Protein AF-0000000072198646 (afdb_homodimer)

Nearest PDB structures (foldseek):
  4e2g-assembly2_D  TM=8.724E-01  e=4.738E-05  Sphaerobacter thermophilus DSM 20745
  1yhf-assembly1_A  TM=8.250E-01  e=4.209E-05  Streptococcus pyogenes M1 GAS
  2ozj-assembly2_B-3  TM=8.654E-01  e=8.095E-04  Desulfitobacterium hafniense DCB-2
  1y3t-assembly1_B  TM=7.782E-01  e=3.753E-04  Bacillus subtilis
  2h0v-assembly1_B  TM=5.926E-01  e=6.756E-05  Bacillus subtilis

InterPro domains:
  IPR003313 AraC-type arabinose-binding/dimerisation domain [PF02311] (33-110)
  IPR009057 Homedomain-like superfamily [SSF46689] (213-260)
  IPR011051 RmlC-like cupin domain superfamily [SSF51182] (20-185)
  IPR018060 AraC-like, DNA binding HTH domain [PF12833] (182-260)
  IPR018060 AraC-like, DNA binding HTH domain [PS01124] (163-260)
  IPR018060 AraC-like, DNA binding HTH domain [SM00342] (176-258)
  IPR020449 Transcription regulator HTH, AraC- type, HTH domain [PR00032] (227-242)
  IPR020449 Transcription regulator HTH, AraC- type, HTH domain [PR00032] (242-258)

Secondary structure (DSSP, 8-state):
------EEEPP---SS-SSSEEEEEEEE-TTEEEPPB--SSEEEEEEESS-EEEEETTEEEEE-TTEEEEE-TT--EEEEESS-EEEEEEEE-GGG-TTS-SS-EEEE--HHHHHHHHHHHHTT-SS--SHHHHHHHHHHHHHHHHS-EES-SS-----TTHHHHHHHHHH-TT----HHHHHHHTTS-HHHHHHHIIIIISS-HHHHHHHHHHHHHHHHHHTT--HHHHHHHTT-SSHHHHHHHHHHHHSS-HHHHHHHH-/------EEEPP---SS-SSSEEEEEEEE-TTEEEPPB--SSEEEEEEESS-EEEEETTEEEEE-TTEEEEE-TT--EEEEESS-EEEEEEEE-GGG-TTS-SS-EEEE--HHHHHHHHHHHHTT-SS--SHHHHHHHHHHHHHHHHS--BS-SS-----TTHHHHHHHHHH-TT----HHHHHHHTTS-HHHHHHHIIIIISS-HHHHHHHHHHHHHHHHHHTT--HHHHHHHTT-SSHHHHHHHHHHHHSS-HHHHHHHH-

Solvent-accessible surface area (backbone atoms only — not comparable to full-atom values): 28046 Å² total; per-residue (Å²): 127,83,75,74,77,64,41,76,43,82,55,84,85,66,91,65,76,94,49,60,50,36,42,47,80,47,76,44,55,52,30,28,29,40,53,75,44,64,45,77,37,22,36,40,40,40,40,45,56,56,50,44,32,34,45,40,86,92,36,62,35,46,30,46,50,56,28,23,42,35,39,38,52,60,52,51,32,31,42,38,23,66,45,52,28,42,37,36,39,44,34,33,34,60,88,78,45,76,65,40,70,88,53,64,26,32,31,64,50,47,63,46,49,52,29,48,52,49,50,32,57,76,68,68,53,39,57,65,78,52,71,66,46,42,44,50,50,50,47,43,52,53,57,60,38,68,44,68,71,41,76,51,71,61,57,69,56,86,47,82,71,52,32,62,50,54,52,49,41,68,77,39,55,57,63,79,79,44,66,58,57,48,16,58,75,63,72,58,46,44,68,58,52,50,50,47,26,37,74,61,50,71,38,50,65,67,59,53,49,48,49,44,37,46,56,51,44,54,53,43,45,62,72,65,47,48,68,58,56,46,18,46,64,60,68,36,92,46,45,62,67,44,37,52,55,37,21,71,75,70,74,40,42,60,64,44,41,44,5,62,79,70,128,83,74,76,77,65,40,76,42,82,53,84,85,66,91,66,76,94,47,63,49,34,44,46,79,46,75,44,55,51,30,29,30,39,54,76,44,65,44,78,36,21,35,37,40,38,40,45,57,55,49,45,32,35,44,39,86,92,36,60,35,44,29,46,50,58,27,23,41,37,38,40,52,60,52,52,32,31,40,38,24,69,45,51,28,42,37,35,40,42,35,34,34,59,88,78,45,76,64,39,71,88,53,66,26,33,30,64,51,45,64,47,48,52,29,49,54,50,49,34,58,76,69,69,52,39,58,64,78,50,70,67,46,43,47,50,48,50,45,43,53,54,57,61,38,67,44,69,70,40,77,54,71,59,56,69,58,84,47,83,69,53,31,64,50,53,54,50,40,68,75,39,54,58,63,80,80,43,66,59,58,50,15,59,74,64,72,56,46,44,67,57,53,50,51,47,26,37,74,60,52,71,39,51,64,68,57,53,50,49,49,45,36,45,55,50,45,54,53,41,44,63,74,64,47,48,69,59,56,47,18,46,64,61,68,36,93,46,47,63,67,44,38,53,55,38,22,71,75,69,74,39,41,60,62,47,44,42,3,63,78,69

Sequence (524 aa):
MKKSSRNLHPSLSIDRAPSDVFMNFEAFLSNTETRIHSHPWGQVQLISGGILEIDAEDTRFLAPPHLAIWVPAGIRHTSYNRKPIEYCSLNISPELTAHFPTKTSLIKVTPVIAAIIEDFRQRDINVAHSDEDKRLVQVLLDQLAKQEVEHHFLPTTDNKYLEPILKAVEESPTDEISLAEWAVKVHTTERTLARHCQSELGMSFTEWRLRVRYLHSMELLRKGQTVKEVALTLGYNQASPFIAMFKKYSGMTPEQYKNRLLMKKSSRNLHPSLSIDRAPSDVFMNFEAFLSNTETRIHSHPWGQVQLISGGILEIDAEDTRFLAPPHLAIWVPAGIRHTSYNRKPIEYCSLNISPELTAHFPTKTSLIKVTPVIAAIIEDFRQRDINVAHSDEDKRLVQVLLDQLAKQEVEHHFLPTTDNKYLEPILKAVEESPTDEISLAEWAVKVHTTERTLARHCQSELGMSFTEWRLRVRYLHSMELLRKGQTVKEVALTLGYNQASPFIAMFKKYSGMTPEQYKNRLL

Radius of gyration: 26.88 Å; Cα contacts (8 Å, |Δi|>4): 920; chains: 2; bounding box: 54×77×60 Å

Organism: NCBI:txid1219067

Foldseek 3Di:
DPPPDAAEDEPPPDQDDPDQKFKDKDKDAARYKYDWDFHQWKKKKAKFDFWKWKQWPNWIAIDDRQKIKIAGHPIIMMMTTRHIITMMMMTHHPVLCPLPDPHIFIFGQDLLLVVLVVVCVVVVNGDDDDPVNVVSVVVNSVRRSPGDTDHYLQGADPPVLVRVVLVVCLVPLQDDQDLQNSCVVSVHGSVVVQVCCCVRVVDGPVSNSLSSLLSVLLNVVVVPDDLQRSCVSSPHPDSVVVQVSNCVPNVHGSVVCSVRRD/DPPPDAAEDEPPPDQDDPDQKFKDKDKDAARYKYDWDFAQWKKKKAKADFWKWKQWPNWIAIDDRQKIKIAGHPIIMMMTTRHIITMMMMTHHPVLCPLPDPHIFIFGQDLLLVVLVVVCVVVVPGDDDDPVNVVSVVVNSVRRSPGDTDHYLQGADPPVLVRVVLVVCLVPLQDDQDLQNSCVVSVHGSVVNQVCCCVRVVDGPVSNSLSSLLSVLLNVVVVPDDLQRSCVSSPHPGSVVVQVSNCVVNVHGSVVCSVRRD

Structure (mmCIF, N/CA/C/O backbone):
data_AF-0000000072198646-model_v1
#
loop_
_entity.id
_entity.type
_entity.pdbx_description
1 polymer 'AraC family transcriptional regulator'
#
loop_
_atom_site.group_PDB
_atom_site.id
_atom_site.type_symbol
_atom_site.label_atom_id
_atom_site.label_alt_id
_atom_site.label_comp_id
_atom_site.label_asym_id
_atom_site.label_entity_id
_atom_site.label_seq_id
_atom_site.pdbx_PDB_ins_code
_atom_site.Cartn_x
_atom_site.Cartn_y
_atom_site.Cartn_z
_atom_site.occupancy
_atom_site.B_iso_or_equiv
_atom_site.auth_seq_id
_atom_site.auth_comp_id
_atom_site.auth_asym_id
_atom_site.auth_atom_id
_atom_site.pdbx_PDB_model_num
ATOM 1 N N . MET A 1 1 ? 6.772 41.099 -4.918 1 26.94 1 MET A N 1
ATOM 2 C CA . MET A 1 1 ? 6.566 39.654 -4.909 1 26.94 1 MET A CA 1
ATOM 3 C C . MET A 1 1 ? 5.203 39.294 -5.489 1 26.94 1 MET A C 1
ATOM 5 O O . MET A 1 1 ? 4.169 39.703 -4.957 1 26.94 1 MET A O 1
ATOM 9 N N . LYS A 1 2 ? 5.038 39.047 -6.762 1 40.26 2 LYS A N 1
ATOM 10 C CA . LYS A 1 2 ? 3.767 38.867 -7.458 1 40.26 2 LYS A CA 1
ATOM 11 C C . LYS A 1 2 ? 2.888 37.845 -6.743 1 40.26 2 LYS A C 1
ATOM 13 O O . LYS A 1 2 ? 3.332 36.732 -6.454 1 40.26 2 LYS A O 1
ATOM 18 N N . LYS A 1 3 ? 1.921 38.237 -5.957 1 41.6 3 LYS A N 1
ATOM 19 C CA . LYS A 1 3 ? 0.921 37.425 -5.271 1 41.6 3 LYS A CA 1
ATOM 20 C C . LYS A 1 3 ? 0.428 36.289 -6.164 1 41.6 3 LYS A C 1
ATOM 22 O O . LYS A 1 3 ? -0.13 36.533 -7.235 1 41.6 3 LYS A O 1
ATOM 27 N N . SER A 1 4 ? 0.975 35.177 -6.2 1 51.37 4 SER A N 1
ATOM 28 C CA . SER A 1 4 ? 0.531 34.103 -7.082 1 51.37 4 SER A CA 1
ATOM 29 C C . SER A 1 4 ? -0.975 33.889 -6.978 1 51.37 4 SER A C 1
ATOM 31 O O . SER A 1 4 ? -1.53 33.869 -5.877 1 51.37 4 SER A O 1
ATOM 33 N N . SER A 1 5 ? -1.749 34.207 -7.979 1 58.31 5 SER A N 1
ATOM 34 C CA . SER A 1 5 ? -3.202 34.164 -8.108 1 58.31 5 SER A CA 1
ATOM 35 C C . SER A 1 5 ? -3.768 32.864 -7.548 1 58.31 5 SER A C 1
ATOM 37 O O . SER A 1 5 ? -3.292 31.777 -7.884 1 58.31 5 SER A O 1
ATOM 39 N N . ARG A 1 6 ? -4.358 32.888 -6.382 1 72.86 6 ARG A N 1
ATOM 40 C CA . ARG A 1 6 ? -5.013 31.737 -5.769 1 72.86 6 ARG A CA 1
ATOM 41 C C . ARG A 1 6 ? -6.263 31.34 -6.546 1 72.86 6 ARG A C 1
ATOM 43 O O . ARG A 1 6 ? -7.056 32.199 -6.937 1 72.86 6 ARG A O 1
ATOM 50 N N . ASN A 1 7 ? -6.27 30.124 -7.03 1 78.23 7 ASN A N 1
ATOM 51 C CA . ASN A 1 7 ? -7.459 29.538 -7.639 1 78.23 7 ASN A CA 1
ATOM 52 C C . ASN A 1 7 ? -8.499 29.16 -6.588 1 78.23 7 ASN A C 1
ATOM 54 O O . ASN A 1 7 ? -8.2 28.418 -5.651 1 78.23 7 ASN A O 1
ATOM 58 N N . LEU A 1 8 ? -9.646 29.799 -6.688 1 77.31 8 LEU A N 1
ATOM 59 C CA . LEU A 1 8 ? -10.709 29.496 -5.736 1 77.31 8 LEU A CA 1
ATOM 60 C C . LEU A 1 8 ? -11.527 28.295 -6.199 1 77.31 8 LEU A C 1
ATOM 62 O O . LEU A 1 8 ? -12.041 28.283 -7.32 1 77.31 8 LEU A O 1
ATOM 66 N N . HIS A 1 9 ? -11.494 27.207 -5.508 1 73.64 9 HIS A N 1
ATOM 67 C CA . HIS A 1 9 ? -12.317 26.03 -5.763 1 73.64 9 HIS A CA 1
ATOM 68 C C . HIS A 1 9 ? -13.667 26.139 -5.061 1 73.64 9 HIS A C 1
ATOM 70 O O . HIS A 1 9 ? -13.735 26.532 -3.894 1 73.64 9 HIS A O 1
ATOM 76 N N . PRO A 1 10 ? -14.737 25.896 -5.916 1 63.02 10 PRO A N 1
ATOM 77 C CA . PRO A 1 10 ? -16.033 25.915 -5.234 1 63.02 10 PRO A CA 1
ATOM 78 C C . PRO A 1 10 ? -16.165 24.812 -4.186 1 63.02 10 PRO A C 1
ATOM 80 O O . PRO A 1 10 ? -15.664 23.702 -4.387 1 63.02 10 PRO A O 1
ATOM 83 N N . SER A 1 11 ? -16.333 25.15 -2.967 1 60.24 11 SER A N 1
ATOM 84 C CA . SER A 1 11 ? -16.557 24.152 -1.927 1 60.24 11 SER A CA 1
ATOM 85 C C . SER A 1 11 ? -17.636 23.156 -2.34 1 60.24 11 SER A C 1
ATOM 87 O O . SER A 1 11 ? -18.409 23.418 -3.264 1 60.24 11 SER A O 1
ATOM 89 N N . LEU A 1 12 ? -17.54 21.907 -1.796 1 60.65 12 LEU A N 1
ATOM 90 C CA . LEU A 1 12 ? -18.613 20.942 -2.014 1 60.65 12 LEU A CA 1
ATOM 91 C C . LEU A 1 12 ? -19.973 21.568 -1.727 1 60.65 12 LEU A C 1
ATOM 93 O O . LEU A 1 12 ? -20.218 22.053 -0.62 1 60.65 12 LEU A O 1
ATOM 97 N N . SER A 1 13 ? -20.613 22.037 -2.757 1 60.82 13 SER A N 1
ATOM 98 C CA . SER A 1 13 ? -21.926 22.666 -2.654 1 60.82 13 SER A CA 1
ATOM 99 C C . SER A 1 13 ? -22.992 21.656 -2.242 1 60.82 13 SER A C 1
ATOM 101 O O . SER A 1 13 ? -24.081 21.623 -2.82 1 60.82 13 SER A O 1
ATOM 103 N N . ILE A 1 14 ? -22.567 20.726 -1.421 1 65.77 14 ILE A N 1
ATOM 104 C CA . ILE A 1 14 ? -23.621 19.78 -1.071 1 65.77 14 ILE A CA 1
ATOM 105 C C . ILE A 1 14 ? -24.209 20.143 0.291 1 65.77 14 ILE A C 1
ATOM 107 O O . ILE A 1 14 ? -23.479 20.258 1.278 1 65.77 14 ILE A O 1
ATOM 111 N N . ASP A 1 15 ? -25.469 20.507 0.303 1 65.04 15 ASP A N 1
ATOM 112 C CA . ASP A 1 15 ? -26.176 20.861 1.53 1 65.04 15 ASP A CA 1
ATOM 113 C C . ASP A 1 15 ? -26.645 19.612 2.274 1 65.04 15 ASP A C 1
ATOM 115 O O . ASP A 1 15 ? -26.749 19.617 3.502 1 65.04 15 ASP A O 1
ATOM 119 N N . ARG A 1 16 ? -26.916 18.483 1.454 1 78.66 16 ARG A N 1
ATOM 120 C CA . ARG A 1 16 ? -27.379 17.249 2.081 1 78.66 16 ARG A CA 1
ATOM 121 C C . ARG A 1 16 ? -26.459 16.082 1.74 1 78.66 16 ARG A C 1
ATOM 123 O O . ARG A 1 16 ? -26.172 15.833 0.567 1 78.66 16 ARG A O 1
ATOM 130 N N . ALA A 1 17 ? -26.093 15.463 2.786 1 85.55 17 ALA A N 1
ATOM 131 C CA . ALA A 1 17 ? -25.225 14.304 2.597 1 85.55 17 ALA A CA 1
ATOM 132 C C . ALA A 1 17 ? -25.955 13.187 1.857 1 85.55 17 ALA A C 1
ATOM 134 O O . ALA A 1 17 ? -27.08 12.829 2.214 1 85.55 17 ALA A O 1
ATOM 135 N N . PRO A 1 18 ? -25.442 12.714 0.835 1 86.73 18 PRO A N 1
ATOM 136 C CA . PRO A 1 18 ? -26.084 11.643 0.069 1 86.73 18 PRO A CA 1
ATOM 137 C C . PRO A 1 18 ? -26.137 10.322 0.831 1 86.73 18 PRO A C 1
ATOM 139 O O . PRO A 1 18 ? -26.875 9.411 0.445 1 86.73 18 PRO A O 1
ATOM 142 N N . SER A 1 19 ? -25.324 10.201 1.886 1 92.07 19 SER A N 1
ATOM 143 C CA . SER A 1 19 ? -25.239 9.009 2.724 1 92.07 19 SER A CA 1
ATOM 144 C C . SER A 1 19 ? -24.519 9.306 4.035 1 92.07 19 SER A C 1
ATOM 146 O O . SER A 1 19 ? -24.001 10.407 4.23 1 92.07 19 SER A O 1
ATOM 148 N N . ASP A 1 20 ? -24.571 8.358 4.903 1 95.54 20 ASP 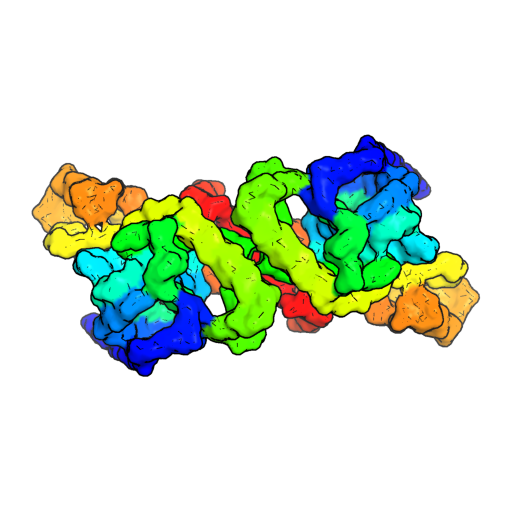A N 1
ATOM 149 C CA . ASP A 1 20 ? -23.896 8.521 6.187 1 95.54 20 ASP A CA 1
ATOM 150 C C . ASP A 1 20 ? -22.385 8.635 6.002 1 95.54 20 ASP A C 1
ATOM 152 O O . ASP A 1 20 ? -21.695 9.229 6.834 1 95.54 20 ASP A O 1
ATOM 156 N N . VAL A 1 21 ? -21.929 8.02 4.947 1 97.72 21 VAL A N 1
ATOM 157 C CA . VAL A 1 21 ? -20.526 8.127 4.559 1 97.72 21 VAL A CA 1
ATOM 158 C C . VAL A 1 21 ? -20.422 8.328 3.049 1 97.72 21 VAL A C 1
ATOM 160 O O . VAL A 1 21 ? -21.005 7.568 2.273 1 97.72 21 VAL A O 1
ATOM 163 N N . PHE A 1 22 ? -19.76 9.36 2.606 1 97.2 22 PHE A N 1
ATOM 164 C CA . PHE A 1 22 ? -19.551 9.578 1.179 1 97.2 22 PHE A CA 1
ATOM 165 C C . PHE A 1 22 ? -18.185 10.201 0.921 1 97.2 22 PHE A C 1
ATOM 167 O O . PHE A 1 22 ? -17.61 10.838 1.807 1 97.2 22 PHE A O 1
ATOM 174 N N . MET A 1 23 ? -17.671 9.988 -0.246 1 96.53 23 MET A N 1
ATOM 175 C CA . MET A 1 23 ? -16.328 10.436 -0.604 1 96.53 23 MET A CA 1
ATOM 176 C C . MET A 1 23 ? -16.361 11.309 -1.855 1 96.53 23 MET A C 1
ATOM 178 O O . MET A 1 23 ? -17.219 11.128 -2.72 1 96.53 23 MET A O 1
ATOM 182 N N . ASN A 1 24 ? -15.498 12.242 -1.865 1 94.87 24 ASN A N 1
ATOM 183 C CA . ASN A 1 24 ? -15.222 13.038 -3.057 1 94.87 24 ASN A CA 1
ATOM 184 C C . ASN A 1 24 ? -13.754 12.949 -3.463 1 94.87 24 ASN A C 1
ATOM 186 O O . ASN A 1 24 ? -12.864 13.027 -2.614 1 94.87 24 ASN A O 1
ATOM 190 N N . PHE A 1 25 ? -13.585 12.704 -4.717 1 94.73 25 PHE A N 1
ATOM 191 C CA . PHE A 1 25 ? -12.237 12.655 -5.27 1 94.73 25 PHE A CA 1
ATOM 192 C C . PHE A 1 25 ? -12.003 13.816 -6.229 1 94.73 25 PHE A C 1
ATOM 194 O O . PHE A 1 25 ? -12.807 14.054 -7.133 1 94.73 25 PHE A O 1
ATOM 201 N N . GLU A 1 26 ? -10.92 14.561 -5.997 1 91.84 26 GLU A N 1
ATOM 202 C CA . GLU A 1 26 ? -10.604 15.709 -6.842 1 91.84 26 GLU A CA 1
ATOM 203 C C . GLU A 1 26 ? -9.101 15.823 -7.079 1 91.84 26 GLU A C 1
ATOM 205 O O . GLU A 1 26 ? -8.302 15.337 -6.276 1 91.84 26 GLU A O 1
ATOM 210 N N . ALA A 1 27 ? -8.803 16.385 -8.126 1 89.06 27 ALA A N 1
ATOM 211 C CA . ALA A 1 27 ? -7.439 16.827 -8.406 1 89.06 27 ALA A CA 1
ATOM 212 C C . ALA A 1 27 ? -7.336 18.349 -8.366 1 89.06 27 ALA A C 1
ATOM 214 O O . ALA A 1 27 ? -8.029 19.044 -9.114 1 89.06 27 ALA A O 1
ATOM 215 N N . PHE A 1 28 ? -6.575 18.858 -7.444 1 88.3 28 PHE A N 1
ATOM 216 C CA . PHE A 1 28 ? -6.427 20.302 -7.309 1 88.3 28 PHE A CA 1
ATOM 217 C C . PHE A 1 28 ? -5.163 20.785 -8.01 1 88.3 28 PHE A C 1
ATOM 219 O O . PHE A 1 28 ? -4.101 20.173 -7.878 1 88.3 28 PHE A O 1
ATOM 226 N N . LEU A 1 29 ? -5.319 21.83 -8.671 1 87.57 29 LEU A N 1
ATOM 227 C CA . LEU A 1 29 ? -4.17 22.49 -9.28 1 87.57 29 LEU A CA 1
ATOM 228 C C . LEU A 1 29 ? -3.359 23.245 -8.233 1 87.57 29 LEU A C 1
ATOM 230 O O . LEU A 1 29 ? -3.78 23.36 -7.079 1 87.57 29 LEU A O 1
ATOM 234 N N . SER A 1 30 ? -2.284 23.75 -8.665 1 85.62 30 SER A N 1
ATOM 235 C CA . SER A 1 30 ? -1.444 24.538 -7.769 1 85.62 30 SER A CA 1
ATOM 236 C C . SER A 1 30 ? -2.172 25.787 -7.284 1 85.62 30 SER A C 1
ATOM 238 O O . SER A 1 30 ? -2.987 26.358 -8.012 1 85.62 30 SER A O 1
ATOM 240 N N . ASN A 1 31 ? -1.879 26.161 -6.045 1 87.93 31 ASN A N 1
ATOM 241 C CA . ASN A 1 31 ? -2.355 27.408 -5.454 1 87.93 31 ASN A CA 1
ATOM 242 C C . ASN A 1 31 ? -3.879 27.476 -5.442 1 87.93 31 ASN A C 1
ATOM 244 O O . ASN A 1 31 ? -4.463 28.472 -5.872 1 87.93 31 ASN A O 1
ATOM 248 N N . THR A 1 32 ? -4.467 26.422 -5.077 1 89.93 32 THR A N 1
ATOM 249 C CA . THR A 1 32 ? -5.919 26.333 -4.979 1 89.93 32 THR A CA 1
ATOM 250 C C . THR A 1 32 ? -6.374 26.48 -3.53 1 89.93 32 THR A C 1
ATOM 252 O O . THR A 1 32 ? -5.767 25.909 -2.622 1 89.93 32 THR A O 1
ATOM 255 N N . GLU A 1 33 ? -7.406 27.318 -3.331 1 90.94 33 GLU A N 1
ATOM 256 C CA . GLU A 1 33 ? -8.005 27.542 -2.019 1 90.94 33 GLU A CA 1
ATOM 257 C C . GLU A 1 33 ? -9.507 27.277 -2.046 1 90.94 33 GLU A C 1
ATOM 259 O O . GLU A 1 33 ? -10.184 27.608 -3.021 1 90.94 33 GLU A O 1
ATOM 264 N N . THR A 1 34 ? -9.971 26.638 -1.025 1 89.93 34 THR A N 1
ATOM 265 C CA . THR A 1 34 ? -11.418 26.494 -0.899 1 89.93 34 THR A CA 1
ATOM 266 C C . THR A 1 34 ? -12.012 27.662 -0.118 1 89.93 34 THR A C 1
ATOM 268 O O . THR A 1 34 ? -11.315 28.308 0.668 1 89.93 34 THR A O 1
ATOM 271 N N . ARG A 1 35 ? -13.242 27.992 -0.327 1 87.77 35 ARG A N 1
ATOM 272 C CA . ARG A 1 35 ? -13.928 28.987 0.491 1 87.77 35 ARG A CA 1
ATOM 273 C C . ARG A 1 35 ? -14.103 28.493 1.923 1 87.77 35 ARG A C 1
ATOM 275 O O . ARG A 1 35 ? -14.267 27.293 2.155 1 87.77 35 ARG A O 1
ATOM 282 N N . ILE A 1 36 ? -14.1 29.464 2.762 1 90.46 36 ILE A N 1
ATOM 283 C CA . ILE A 1 36 ? -14.395 29.118 4.148 1 90.46 36 ILE A CA 1
ATOM 284 C C . ILE A 1 36 ? -15.803 28.536 4.246 1 90.46 36 ILE A C 1
ATOM 286 O O . ILE A 1 36 ? -16.75 29.089 3.681 1 90.46 36 ILE A O 1
ATOM 290 N N . HIS A 1 37 ? -15.944 27.411 4.88 1 91.86 37 HIS A N 1
ATOM 291 C CA . HIS A 1 37 ? -17.242 26.754 4.988 1 91.86 37 HIS A CA 1
ATOM 292 C C . HIS A 1 37 ? -17.284 25.812 6.187 1 91.86 37 HIS A C 1
ATOM 294 O O . HIS A 1 37 ? -16.278 25.632 6.876 1 91.86 37 HIS A O 1
ATOM 300 N N . SER A 1 38 ? -18.514 25.358 6.443 1 92.51 38 SER A N 1
ATOM 301 C CA . SER A 1 38 ? -18.766 24.315 7.432 1 92.51 38 SER A CA 1
ATOM 302 C C . SER A 1 38 ? -19.891 23.388 6.983 1 92.51 38 SER A C 1
ATOM 304 O O . SER A 1 38 ? -20.645 23.718 6.065 1 92.51 38 SER A O 1
ATOM 306 N N . HIS A 1 39 ? -19.997 22.28 7.549 1 92.85 39 HIS A N 1
ATOM 307 C CA . HIS A 1 39 ? -21.037 21.297 7.266 1 92.85 39 HIS A CA 1
ATOM 308 C C . HIS A 1 39 ? -21.32 20.428 8.487 1 92.85 39 HIS A C 1
ATOM 310 O O . HIS A 1 39 ? -20.525 20.396 9.429 1 92.85 39 HIS A O 1
ATOM 316 N N . PRO A 1 40 ? -22.529 19.787 8.452 1 93.68 40 PRO A N 1
ATOM 317 C CA . PRO A 1 40 ? -22.968 19.032 9.628 1 93.68 40 PRO A CA 1
ATOM 318 C C . PRO A 1 40 ? -22.281 17.674 9.747 1 93.68 40 PRO A C 1
ATOM 320 O O . PRO A 1 40 ? -22.545 16.925 10.692 1 93.68 40 PRO A O 1
ATOM 323 N N . TRP A 1 41 ? -21.455 17.279 8.87 1 95.45 41 TRP A N 1
ATOM 324 C CA . TRP A 1 41 ? -20.719 16.021 8.943 1 95.45 41 TRP A CA 1
ATOM 325 C C . TRP A 1 41 ? -19.237 16.273 9.206 1 95.45 41 TRP A C 1
ATOM 327 O O . TRP A 1 41 ? -18.741 17.38 8.987 1 95.45 41 TRP A O 1
ATOM 337 N N . GLY A 1 42 ? -18.595 15.3 9.801 1 95.81 42 GLY A N 1
ATOM 338 C CA . GLY A 1 42 ? -17.144 15.353 9.884 1 95.81 42 GLY A CA 1
ATOM 339 C C . GLY A 1 42 ? -16.459 15.003 8.577 1 95.81 42 GLY A C 1
ATOM 340 O O . GLY A 1 42 ? -17.047 14.341 7.719 1 95.81 42 GLY A O 1
ATOM 341 N N . GLN A 1 43 ? -15.24 15.484 8.489 1 96.2 43 GLN A N 1
ATOM 342 C CA . GLN A 1 43 ? -14.539 15.298 7.223 1 96.2 43 GLN A CA 1
ATOM 343 C C . GLN A 1 43 ? -13.082 14.909 7.453 1 96.2 43 GLN A C 1
ATOM 345 O O . GLN A 1 43 ? -12.387 15.532 8.257 1 96.2 43 GLN A O 1
ATOM 350 N N . VAL A 1 44 ? -12.696 13.806 6.888 1 96.27 44 VAL A N 1
ATOM 351 C CA . VAL A 1 44 ? -11.287 13.431 6.83 1 96.27 44 VAL A CA 1
ATOM 352 C C . VAL A 1 44 ? -10.708 13.805 5.467 1 96.27 44 VAL A C 1
ATOM 354 O O . VAL A 1 44 ? -11.219 13.376 4.43 1 96.27 44 VAL A O 1
ATOM 357 N N . GLN A 1 45 ? -9.683 14.611 5.462 1 95.63 45 GLN A N 1
ATOM 358 C CA . GLN A 1 45 ? -9.05 15.07 4.231 1 95.63 45 GLN A CA 1
ATOM 359 C C . GLN A 1 45 ? -7.71 14.374 4.009 1 95.63 45 GLN A C 1
ATOM 361 O O . GLN A 1 45 ? -6.809 14.47 4.845 1 95.63 45 GLN A O 1
ATOM 366 N N . LEU A 1 46 ? -7.643 13.686 2.939 1 94.74 46 LEU A N 1
ATOM 367 C CA . LEU A 1 46 ? -6.447 12.935 2.571 1 94.74 46 LEU A CA 1
ATOM 368 C C . LEU A 1 46 ? -5.888 13.423 1.239 1 94.74 46 LEU A C 1
ATOM 370 O O . LEU A 1 46 ? -6.642 13.861 0.367 1 94.74 46 LEU A O 1
ATOM 374 N N . ILE A 1 47 ? -4.553 13.301 1.131 1 90 47 ILE A N 1
ATOM 375 C CA . ILE A 1 47 ? -3.98 13.742 -0.136 1 90 47 ILE A CA 1
ATOM 376 C C . ILE A 1 47 ? -2.921 12.744 -0.598 1 90 47 ILE A C 1
ATOM 378 O O . ILE A 1 47 ? -2.429 11.939 0.196 1 90 47 ILE A O 1
ATOM 382 N N . SER A 1 48 ? -2.79 12.693 -1.797 1 81.93 48 SER A N 1
ATOM 383 C CA . SER A 1 48 ? -1.616 12.094 -2.422 1 81.93 48 SER A CA 1
ATOM 384 C C . SER A 1 48 ? -0.776 13.143 -3.142 1 81.93 48 SER A C 1
ATOM 386 O O . SER A 1 48 ? -1.309 13.971 -3.883 1 81.93 48 SER A O 1
ATOM 388 N N . GLY A 1 49 ? 0.468 13.166 -2.736 1 73.85 49 GLY A N 1
ATOM 389 C CA . GLY A 1 49 ? 1.353 14.177 -3.291 1 73.85 49 GLY A CA 1
ATOM 390 C C . GLY A 1 49 ? 1.2 15.533 -2.629 1 73.85 49 GLY A C 1
ATOM 391 O O . GLY A 1 49 ? 0.142 15.845 -2.079 1 73.85 49 GLY A O 1
ATOM 392 N N . GLY A 1 50 ? 2.226 16.243 -2.507 1 77.29 50 GLY A N 1
ATOM 393 C CA . GLY A 1 50 ? 2.205 17.612 -2.016 1 77.29 50 GLY A CA 1
ATOM 394 C C . GLY A 1 50 ? 1.827 17.714 -0.55 1 77.29 50 GLY A C 1
ATOM 395 O O . GLY A 1 50 ? 2.089 16.797 0.23 1 77.29 50 GLY A O 1
ATOM 396 N N . ILE A 1 51 ? 1.363 18.969 -0.202 1 83.94 51 ILE A N 1
ATOM 397 C CA . ILE A 1 51 ? 0.973 19.281 1.169 1 83.94 51 ILE A CA 1
ATOM 398 C C . ILE A 1 51 ? -0.39 19.97 1.173 1 83.94 51 ILE A C 1
ATOM 400 O O . ILE A 1 51 ? -0.648 20.854 0.353 1 83.94 51 ILE A O 1
ATOM 404 N N . LEU A 1 52 ? -1.215 19.492 2.012 1 89.98 52 LEU A N 1
ATOM 405 C CA . LEU A 1 52 ? -2.501 20.145 2.228 1 89.98 52 LEU A CA 1
ATOM 406 C C . LEU A 1 52 ? -2.475 20.994 3.495 1 89.98 52 LEU A C 1
ATOM 408 O O . LEU A 1 52 ? -2.024 20.533 4.546 1 89.98 52 LEU A O 1
ATOM 412 N N . GLU A 1 53 ? -2.904 22.214 3.342 1 88.76 53 GLU A N 1
ATOM 413 C CA . GLU A 1 53 ? -3.042 23.116 4.481 1 88.76 53 GLU A CA 1
ATOM 414 C C . GLU A 1 53 ? -4.51 23.384 4.799 1 88.76 53 GLU A C 1
ATOM 416 O O . GLU A 1 53 ? -5.311 23.632 3.896 1 88.76 53 GLU A O 1
ATOM 421 N N . ILE A 1 54 ? -4.815 23.3 6.065 1 91.35 54 ILE A N 1
ATOM 422 C CA . ILE A 1 54 ? -6.172 23.633 6.483 1 91.35 54 ILE A CA 1
ATOM 423 C C . ILE A 1 54 ? -6.126 24.633 7.636 1 91.35 54 ILE A C 1
ATOM 425 O O . ILE A 1 54 ? -5.337 24.477 8.57 1 91.35 54 ILE A O 1
ATOM 429 N N . ASP A 1 55 ? -6.851 25.664 7.497 1 88.66 55 ASP A N 1
ATOM 430 C CA . ASP A 1 55 ? -7.093 26.58 8.606 1 88.66 55 ASP A CA 1
ATOM 431 C C . ASP A 1 55 ? -8.44 26.299 9.267 1 88.66 55 ASP A C 1
ATOM 433 O O . ASP A 1 55 ? -9.486 26.388 8.62 1 88.66 55 ASP A O 1
ATOM 437 N N . ALA A 1 56 ? -8.334 25.866 10.503 1 88.09 56 ALA A N 1
ATOM 438 C CA . ALA A 1 56 ? -9.544 25.588 11.272 1 88.09 56 ALA A CA 1
ATOM 439 C C . ALA A 1 56 ? -9.444 26.167 12.681 1 88.09 56 ALA A C 1
ATOM 441 O O . ALA A 1 56 ? -8.457 25.939 13.384 1 88.09 56 ALA A O 1
ATOM 442 N N . GLU A 1 57 ? -10.437 26.857 13.087 1 80.5 57 GLU A N 1
ATOM 443 C CA . GLU A 1 57 ? -10.494 27.441 14.424 1 80.5 57 GLU A CA 1
ATOM 444 C C . GLU A 1 57 ? -9.222 28.222 14.74 1 80.5 57 GLU A C 1
ATOM 446 O O . GLU A 1 57 ? -8.621 28.037 15.801 1 80.5 57 GLU A O 1
ATOM 451 N N . ASP A 1 58 ? -8.695 28.912 13.794 1 75.41 58 ASP A N 1
ATOM 452 C CA . ASP A 1 58 ? -7.54 29.793 13.939 1 75.41 58 ASP A CA 1
ATOM 453 C C . ASP A 1 58 ? -6.254 28.988 14.112 1 75.41 58 ASP A C 1
ATOM 455 O O . ASP A 1 58 ? -5.32 29.436 14.781 1 75.41 58 ASP A O 1
ATOM 459 N N . THR A 1 59 ? -6.387 27.763 13.796 1 78.82 59 THR A N 1
ATOM 460 C CA . THR A 1 59 ? -5.21 26.902 13.824 1 78.82 59 THR A CA 1
ATOM 461 C C . THR A 1 59 ? -4.893 26.375 12.427 1 78.82 59 THR A C 1
ATOM 463 O O . THR A 1 59 ? -5.796 25.986 11.684 1 78.82 59 THR A O 1
ATOM 466 N N . ARG A 1 60 ? -3.635 26.424 12.157 1 82.83 60 ARG A N 1
ATOM 467 C CA . ARG A 1 60 ? -3.174 25.938 10.86 1 82.83 60 ARG A CA 1
ATOM 468 C C . ARG A 1 60 ? -2.695 24.494 10.955 1 82.83 60 ARG A C 1
ATOM 470 O O . ARG A 1 60 ? -1.87 24.163 11.808 1 82.83 60 ARG A O 1
ATOM 477 N N . PHE A 1 61 ? -3.238 23.675 10.114 1 85.64 61 PHE A N 1
ATOM 478 C CA . PHE A 1 61 ? -2.834 22.277 10.016 1 85.64 61 PHE A CA 1
ATOM 479 C C . PHE A 1 61 ? -2.176 21.997 8.67 1 85.64 61 PHE A C 1
ATOM 481 O O . PHE A 1 61 ? -2.689 22.404 7.626 1 85.64 61 PHE A O 1
ATOM 488 N N . LEU A 1 62 ? -1.015 21.404 8.748 1 85.4 62 LEU A N 1
ATOM 489 C CA . LEU A 1 62 ? -0.307 20.965 7.55 1 85.4 62 LEU A CA 1
ATOM 490 C C . LEU A 1 62 ? -0.212 19.443 7.503 1 85.4 62 LEU A C 1
ATOM 492 O O . LEU A 1 62 ? 0.241 18.815 8.462 1 85.4 62 LEU A O 1
ATOM 496 N N . ALA A 1 63 ? -0.62 18.921 6.407 1 86.58 63 ALA A N 1
ATOM 497 C CA . ALA A 1 63 ? -0.612 17.463 6.315 1 86.58 63 ALA A CA 1
ATOM 498 C C . ALA A 1 63 ? 0.145 16.996 5.075 1 86.58 63 ALA A C 1
ATOM 500 O O . ALA A 1 63 ? -0.243 17.311 3.947 1 86.58 63 ALA A O 1
ATOM 501 N N . PRO A 1 64 ? 1.231 16.281 5.326 1 85.54 64 PRO A N 1
ATOM 502 C CA . PRO A 1 64 ? 1.789 15.477 4.237 1 85.54 64 PRO A CA 1
ATOM 503 C C . PRO A 1 64 ? 0.94 14.249 3.914 1 85.54 64 PRO A C 1
ATOM 505 O O . PRO A 1 64 ? -0.069 14.001 4.578 1 85.54 64 PRO A O 1
ATOM 508 N N . PRO A 1 65 ? 1.276 13.448 2.917 1 81.92 65 PRO A N 1
ATOM 509 C CA . PRO A 1 65 ? 0.426 12.36 2.43 1 81.92 65 PRO A CA 1
ATOM 510 C C . PRO A 1 65 ? 0.213 11.265 3.473 1 81.92 65 PRO A C 1
ATOM 512 O O . PRO A 1 65 ? -0.793 10.553 3.429 1 81.92 65 PRO A O 1
ATOM 515 N N . HIS A 1 66 ? 1.05 11.091 4.403 1 82.52 66 HIS A N 1
ATOM 516 C CA . HIS A 1 66 ? 0.886 10.007 5.365 1 82.52 66 HIS A CA 1
ATOM 517 C C . HIS A 1 66 ? 0.042 10.45 6.555 1 82.52 66 HIS A C 1
ATOM 519 O O . HIS A 1 66 ? -0.2 9.666 7.476 1 82.52 66 HIS A O 1
ATOM 525 N N . LEU A 1 67 ? -0.372 11.714 6.504 1 89.01 67 LEU A N 1
ATOM 526 C CA . LEU A 1 67 ? -1.285 12.235 7.516 1 89.01 67 LEU A CA 1
ATOM 527 C C . LEU A 1 67 ? -2.553 12.785 6.872 1 89.01 67 LEU A C 1
ATOM 529 O O . LEU A 1 67 ? -2.495 13.411 5.811 1 89.01 67 LEU A O 1
ATOM 533 N N . ALA A 1 68 ? -3.649 12.542 7.504 1 92.78 68 ALA A N 1
ATOM 534 C CA . ALA A 1 68 ? -4.935 13.126 7.134 1 92.78 68 ALA A CA 1
ATOM 535 C C . ALA A 1 68 ? -5.367 14.186 8.144 1 92.78 68 ALA A C 1
ATOM 537 O O . ALA A 1 68 ? -4.946 14.156 9.303 1 92.78 68 ALA A O 1
ATOM 538 N N . ILE A 1 69 ? -6.119 15.109 7.726 1 93.21 69 ILE A N 1
ATOM 539 C CA . ILE A 1 69 ? -6.671 16.109 8.634 1 93.21 69 ILE A CA 1
ATOM 540 C C . ILE A 1 69 ? -8.135 15.787 8.927 1 93.21 69 ILE A C 1
ATOM 542 O O . ILE A 1 69 ? -8.944 15.652 8.006 1 93.21 69 ILE A O 1
ATOM 546 N N . TRP A 1 70 ? -8.413 15.616 10.164 1 95 70 TRP A N 1
ATOM 547 C CA . TRP A 1 70 ? -9.782 15.427 10.63 1 95 70 TRP A CA 1
ATOM 548 C C . TRP A 1 70 ? -10.397 16.753 11.065 1 95 70 TRP A C 1
ATOM 550 O O . TRP A 1 70 ? -9.821 17.473 11.884 1 95 70 TRP A O 1
ATOM 560 N N . VAL A 1 71 ? -11.553 17.055 10.524 1 94.13 71 VAL A N 1
ATOM 561 C CA . VAL A 1 71 ? -12.316 18.24 10.903 1 94.13 71 VAL A CA 1
ATOM 562 C C . VAL A 1 71 ? -13.693 17.826 11.415 1 94.13 71 VAL A C 1
ATOM 564 O O . VAL A 1 71 ? -14.522 17.325 10.652 1 94.13 71 VAL A O 1
ATOM 567 N N . PRO A 1 72 ? -13.985 18.024 12.682 1 94.41 72 PRO A N 1
ATOM 568 C CA . PRO A 1 72 ? -15.292 17.651 13.227 1 94.41 72 PRO A CA 1
ATOM 569 C C . PRO A 1 72 ? -16.443 18.419 12.579 1 94.41 72 PRO A C 1
ATOM 571 O O . PRO A 1 72 ? -16.227 19.482 11.993 1 94.41 72 PRO A O 1
ATOM 574 N N . ALA A 1 73 ? -17.649 17.84 12.753 1 95.17 73 ALA A N 1
ATOM 575 C CA . ALA A 1 73 ? -18.86 18.482 12.247 1 95.17 73 ALA A CA 1
ATOM 576 C C . ALA A 1 73 ? -19.022 19.884 12.826 1 95.17 73 ALA A C 1
ATOM 578 O O . ALA A 1 73 ? -18.783 20.102 14.016 1 95.17 73 ALA A O 1
ATOM 579 N N . GLY A 1 74 ? -19.332 20.816 11.889 1 93.86 74 GLY A N 1
ATOM 580 C CA . GLY A 1 74 ? -19.681 22.158 12.325 1 93.86 74 GLY A CA 1
ATOM 581 C C . GLY A 1 74 ? -18.488 23.093 12.394 1 93.86 74 GLY A C 1
ATOM 582 O O . GLY A 1 74 ? -18.65 24.304 12.558 1 93.86 74 GLY A O 1
ATOM 583 N N . ILE A 1 75 ? -17.306 22.646 12.289 1 93.61 75 ILE A N 1
ATOM 584 C CA . ILE A 1 75 ? -16.108 23.472 12.389 1 93.61 75 ILE A CA 1
ATOM 585 C C . ILE A 1 75 ? -15.875 24.206 11.07 1 93.61 75 ILE A C 1
ATOM 587 O O . ILE A 1 75 ? -15.874 23.591 10.001 1 93.61 75 ILE A O 1
ATOM 591 N N . ARG A 1 76 ? -15.698 25.523 11.17 1 93.95 76 ARG A N 1
ATOM 592 C CA . ARG A 1 76 ? -15.383 26.334 9.999 1 93.95 76 ARG A CA 1
ATOM 593 C C . ARG A 1 76 ? -13.926 26.157 9.586 1 93.95 76 ARG A C 1
ATOM 595 O O . ARG A 1 76 ? -13.03 26.164 10.432 1 93.95 76 ARG A O 1
ATOM 602 N N . HIS A 1 77 ? -13.745 25.916 8.215 1 93.27 77 HIS A N 1
ATOM 603 C CA . HIS A 1 77 ? -12.379 25.667 7.77 1 93.27 77 HIS A CA 1
ATOM 604 C C . HIS A 1 77 ? -12.202 26.036 6.301 1 93.27 77 HIS A C 1
ATOM 606 O O . HIS A 1 77 ? -13.184 26.266 5.592 1 93.27 77 HIS A O 1
ATOM 612 N N . THR A 1 78 ? -10.987 26.2 5.883 1 92.8 78 THR A N 1
ATOM 613 C CA . THR A 1 78 ? -10.541 26.447 4.516 1 92.8 78 THR A CA 1
ATOM 614 C C . THR A 1 78 ? -9.272 25.657 4.21 1 92.8 78 THR A C 1
ATOM 616 O O . THR A 1 78 ? -8.5 25.336 5.116 1 92.8 78 THR A O 1
ATOM 619 N N . SER A 1 79 ? -9.168 25.184 3.008 1 92.51 79 SER A N 1
ATOM 620 C CA . SER A 1 79 ? -7.983 24.426 2.62 1 92.51 79 SER A CA 1
ATOM 621 C C . SER A 1 79 ? -7.195 25.151 1.534 1 92.51 79 SER A C 1
ATOM 623 O O . SER A 1 79 ? -7.745 25.984 0.811 1 92.51 79 SER A O 1
ATOM 625 N N . TYR A 1 80 ? -5.94 24.898 1.543 1 89.92 80 TYR A N 1
ATOM 626 C CA . TYR A 1 80 ? -5.028 25.486 0.568 1 89.92 80 TYR A CA 1
ATOM 627 C C . TYR A 1 80 ? -3.926 24.503 0.19 1 89.92 80 TYR A C 1
ATOM 629 O O . TYR A 1 80 ? -3.415 23.776 1.045 1 89.92 80 TYR A O 1
ATOM 637 N N . ASN A 1 81 ? -3.658 24.385 -1.107 1 87.37 81 ASN A N 1
ATOM 638 C CA . ASN A 1 81 ? -2.513 23.615 -1.581 1 87.37 81 ASN A CA 1
ATOM 639 C C . ASN A 1 81 ? -1.651 24.427 -2.543 1 87.37 81 ASN A C 1
ATOM 641 O O . ASN A 1 81 ? -2.171 25.088 -3.443 1 87.37 81 ASN A O 1
ATOM 645 N N . ARG A 1 82 ? -0.414 24.454 -2.367 1 80.56 82 ARG A N 1
ATOM 646 C CA . ARG A 1 82 ? 0.532 25.202 -3.189 1 80.56 82 ARG A CA 1
ATOM 647 C C . ARG A 1 82 ? 0.85 24.452 -4.478 1 80.56 82 ARG A C 1
ATOM 649 O O . ARG A 1 82 ? 0.984 25.062 -5.541 1 80.56 82 ARG A O 1
ATOM 656 N N . LYS A 1 83 ? 1.011 23.154 -4.361 1 80.36 83 LYS A N 1
ATOM 657 C CA . LYS A 1 83 ? 1.289 22.279 -5.497 1 80.36 83 LYS A CA 1
ATOM 658 C C . LYS A 1 83 ? 0.085 21.4 -5.823 1 80.36 83 LYS A C 1
ATOM 660 O O . LYS A 1 83 ? -0.824 21.255 -5.002 1 80.36 83 LYS A O 1
ATOM 665 N N . PRO A 1 84 ? 0.161 20.891 -6.985 1 85.63 84 PRO A N 1
ATOM 666 C CA . PRO A 1 84 ? -0.948 19.996 -7.322 1 85.63 84 PRO A CA 1
ATOM 667 C C . PRO A 1 84 ? -1.032 18.786 -6.394 1 85.63 84 PRO A C 1
ATOM 669 O O . PRO A 1 84 ? -0.002 18.236 -5.996 1 85.63 84 PRO A O 1
ATOM 672 N N . ILE A 1 85 ? -2.276 18.443 -6.043 1 86.77 85 ILE A N 1
ATOM 673 C CA . ILE A 1 85 ? -2.484 17.288 -5.177 1 86.77 85 ILE A CA 1
ATOM 674 C C . ILE A 1 85 ? -3.675 16.474 -5.678 1 86.77 85 ILE A C 1
ATOM 676 O O . ILE A 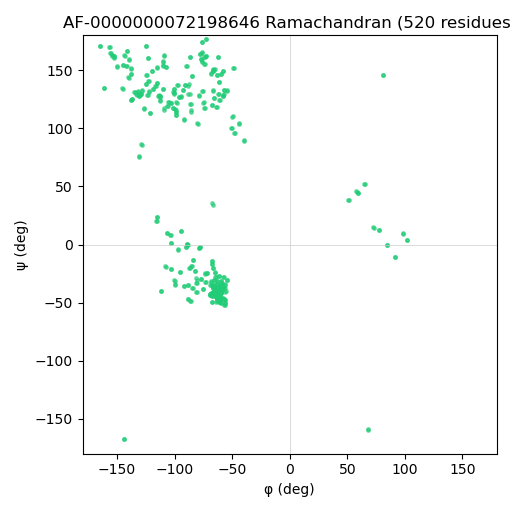1 85 ? -4.582 17.017 -6.313 1 86.77 85 ILE A O 1
ATOM 680 N N . GLU A 1 86 ? -3.593 15.169 -5.488 1 90.13 86 GLU A N 1
ATOM 681 C CA . GLU A 1 86 ? -4.778 14.318 -5.557 1 90.13 86 GLU A CA 1
ATOM 682 C C . GLU A 1 86 ? -5.488 14.251 -4.208 1 90.13 86 GLU A C 1
ATOM 684 O O . GLU A 1 86 ? -4.909 13.801 -3.217 1 90.13 86 GLU A O 1
ATOM 689 N N . TYR A 1 87 ? -6.694 14.652 -4.221 1 93.28 87 TYR A N 1
ATOM 690 C CA . TYR A 1 87 ? -7.42 14.937 -2.989 1 93.28 87 TYR A CA 1
ATOM 691 C C . TYR A 1 87 ? -8.585 13.972 -2.806 1 93.28 87 TYR A C 1
ATOM 693 O O . TYR A 1 87 ? -9.25 13.601 -3.776 1 93.28 87 TYR A O 1
ATOM 701 N N . CYS A 1 88 ? -8.768 13.525 -1.56 1 96.01 88 CYS A N 1
ATOM 702 C CA . CYS A 1 88 ? -9.957 12.782 -1.159 1 96.01 88 CYS A CA 1
ATOM 703 C C . CYS A 1 88 ? -10.556 13.359 0.118 1 96.01 88 CYS A C 1
ATOM 705 O O . CYS A 1 88 ? -9.845 13.572 1.102 1 96.01 88 CYS A O 1
ATOM 707 N N . SER A 1 89 ? -11.793 13.656 0.133 1 96.15 89 SER A N 1
ATOM 708 C CA . SER A 1 89 ? -12.53 13.946 1.358 1 96.15 89 SER A CA 1
ATOM 709 C C . SER A 1 89 ? -13.444 12.787 1.741 1 96.15 89 SER A C 1
ATOM 711 O O . SER A 1 89 ? -14.271 12.35 0.938 1 96.15 89 SER A O 1
ATOM 713 N N . LEU A 1 90 ? -13.303 12.277 2.838 1 97.2 90 LEU A N 1
ATOM 714 C CA . LEU A 1 90 ? -14.213 11.309 3.441 1 97.2 90 LEU A CA 1
ATOM 715 C C . LEU A 1 90 ? -15.152 11.99 4.431 1 97.2 90 LEU A C 1
ATOM 717 O O . LEU A 1 90 ? -14.717 12.443 5.493 1 97.2 90 LEU A O 1
ATOM 721 N N . ASN A 1 91 ? -16.41 12.032 4.06 1 97.26 91 ASN A N 1
ATOM 722 C CA . ASN A 1 91 ? -17.433 12.704 4.853 1 97.26 91 ASN A CA 1
ATOM 723 C C . ASN A 1 91 ? -18.253 11.709 5.669 1 97.26 91 ASN A C 1
ATOM 725 O O . ASN A 1 91 ? -18.744 10.715 5.132 1 97.26 91 ASN A O 1
ATOM 729 N N . ILE A 1 92 ? -18.388 12.027 6.942 1 97.53 92 ILE A N 1
ATOM 730 C CA . ILE A 1 92 ? -18.926 11.025 7.856 1 97.53 92 ILE A CA 1
ATOM 731 C C . ILE A 1 92 ? -20.005 11.653 8.735 1 97.53 92 ILE A C 1
ATOM 733 O O . ILE A 1 92 ? -19.768 12.673 9.386 1 97.53 92 ILE A O 1
ATOM 737 N N . SER A 1 93 ? -21.152 11.02 8.796 1 97.04 93 SER A N 1
ATOM 738 C CA . SER A 1 93 ? -22.222 11.483 9.673 1 97.04 93 SER A CA 1
ATOM 739 C C . SER A 1 93 ? -21.778 11.491 11.132 1 97.04 93 SER A C 1
ATOM 741 O O . SER A 1 93 ? -21.041 10.604 11.566 1 97.04 93 SER A O 1
ATOM 743 N N . PRO A 1 94 ? -22.243 12.394 11.95 1 95 94 PRO A N 1
ATOM 744 C CA . PRO A 1 94 ? -21.824 12.52 13.348 1 95 94 PRO A CA 1
ATOM 745 C C . PRO A 1 94 ? -22.06 11.244 14.152 1 95 94 PRO A C 1
ATOM 747 O O . PRO A 1 94 ? -21.289 10.932 15.063 1 95 94 PRO A O 1
ATOM 750 N N . GLU A 1 95 ? -23.035 10.485 13.76 1 94.93 95 GLU A N 1
ATOM 751 C CA . GLU A 1 95 ? -23.385 9.271 14.491 1 94.93 95 GLU A CA 1
ATOM 752 C C . GLU A 1 95 ? -22.275 8.228 14.393 1 94.93 95 GLU A C 1
ATOM 754 O O . GLU A 1 95 ? -22.149 7.364 15.263 1 94.93 95 GLU A O 1
ATOM 759 N N . LEU A 1 96 ? -21.441 8.37 13.403 1 96.27 96 LEU A N 1
ATOM 760 C CA . LEU A 1 96 ? -20.404 7.372 13.164 1 96.27 96 LEU A CA 1
ATOM 761 C C . LEU A 1 96 ? -19.048 7.872 13.65 1 96.27 96 LEU A C 1
ATOM 763 O O . LEU A 1 96 ? -18.039 7.177 13.508 1 96.27 96 LEU A O 1
ATOM 767 N N . THR A 1 97 ? -18.939 9.108 14.252 1 94.66 97 THR A N 1
ATOM 768 C CA . THR A 1 97 ? -17.645 9.679 14.609 1 94.66 97 THR A CA 1
ATOM 769 C C . THR A 1 97 ? -17.517 9.825 16.123 1 94.66 97 THR A C 1
ATOM 771 O O . THR A 1 97 ? -16.764 10.672 16.609 1 94.66 97 THR A O 1
ATOM 774 N N . ALA A 1 98 ? -18.267 9.042 16.846 1 91.26 98 ALA A N 1
ATOM 775 C CA . ALA A 1 98 ? -18.271 9.126 18.304 1 91.26 98 ALA A CA 1
ATOM 776 C C . ALA A 1 98 ? -16.889 8.823 18.875 1 91.26 98 ALA A C 1
ATOM 778 O O . ALA A 1 98 ? -16.514 9.354 19.923 1 91.26 98 ALA A O 1
ATOM 779 N N . HIS A 1 99 ? -16.092 8.042 18.168 1 90.24 99 HIS A N 1
ATOM 780 C CA . HIS A 1 99 ? -14.792 7.627 18.684 1 90.24 99 HIS A CA 1
ATOM 781 C C . HIS A 1 99 ? -13.662 8.408 18.022 1 90.24 99 HIS A C 1
ATOM 783 O O . HIS A 1 99 ? -12.486 8.086 18.209 1 90.24 99 HIS A O 1
ATOM 789 N N . PHE A 1 100 ? -14.048 9.437 17.233 1 92.93 100 PHE A N 1
ATOM 790 C CA . PHE A 1 100 ? -13.06 10.318 16.622 1 92.93 100 PHE A CA 1
ATOM 791 C C . PHE A 1 100 ? -12.691 11.455 17.568 1 92.93 100 PHE A C 1
ATOM 793 O O . PHE A 1 100 ? -13.4 11.713 18.543 1 92.93 100 PHE A O 1
ATOM 800 N N . PRO A 1 101 ? -11.565 12.095 17.308 1 89.17 101 PRO A N 1
ATOM 801 C CA . PRO A 1 101 ? -11.212 13.258 18.126 1 89.17 101 PRO A CA 1
ATOM 802 C C . PRO A 1 101 ? -12.281 14.348 18.093 1 89.17 101 PRO A C 1
ATOM 804 O O . PRO A 1 101 ? -12.916 14.564 17.058 1 89.17 101 PRO A O 1
ATOM 807 N N . THR A 1 102 ? -12.397 15.056 19.137 1 88.75 102 THR A N 1
ATOM 808 C CA . THR A 1 102 ? -13.424 16.087 19.244 1 88.75 102 THR A CA 1
ATOM 809 C C . THR A 1 102 ? -12.95 17.39 18.607 1 88.75 102 THR A C 1
ATOM 811 O O . THR A 1 102 ? -13.753 18.289 18.35 1 88.75 102 THR A O 1
ATOM 814 N N . LYS A 1 103 ? -11.672 17.486 18.327 1 88.28 103 LYS A N 1
ATOM 815 C CA . LYS A 1 103 ? -11.094 18.67 17.698 1 88.28 103 LYS A CA 1
ATOM 816 C C . LYS A 1 103 ? -10.383 18.31 16.397 1 88.28 103 LYS A C 1
ATOM 818 O O . LYS A 1 103 ? -10.063 17.143 16.161 1 88.28 103 LYS A O 1
ATOM 823 N N . THR A 1 104 ? -10.211 19.333 15.597 1 90.9 104 THR A N 1
ATOM 824 C CA . THR A 1 104 ? -9.43 19.131 14.381 1 90.9 104 THR A CA 1
ATOM 825 C C . THR A 1 104 ? -8.059 18.547 14.71 1 90.9 104 THR A C 1
ATOM 827 O O . THR A 1 104 ? -7.391 19.002 15.641 1 90.9 104 THR A O 1
ATOM 830 N N . SER A 1 105 ? -7.698 17.513 13.964 1 89.47 105 SER A N 1
ATOM 831 C CA . SER A 1 105 ? -6.489 16.772 14.309 1 89.47 105 SER A CA 1
ATOM 832 C C . SER A 1 105 ? -5.871 16.119 13.077 1 89.47 105 SER A C 1
ATOM 834 O O . SER A 1 105 ? -6.513 16.026 12.029 1 89.47 105 SER A O 1
ATOM 836 N N . LEU A 1 106 ? -4.636 15.791 13.294 1 90.41 106 LEU A N 1
ATOM 837 C CA . LEU A 1 106 ? -3.964 14.97 12.294 1 90.41 106 LEU A CA 1
ATOM 838 C C . LEU A 1 106 ? -4.087 13.488 12.635 1 90.41 106 LEU A C 1
ATOM 840 O O . LEU A 1 106 ? -3.965 13.103 13.8 1 90.41 106 LEU A O 1
ATOM 844 N N . ILE A 1 107 ? -4.443 12.717 11.648 1 91.1 107 ILE A N 1
ATOM 845 C CA . ILE A 1 107 ? -4.567 11.272 11.808 1 91.1 107 ILE A CA 1
ATOM 846 C C . ILE A 1 107 ? -3.59 10.564 10.872 1 91.1 107 ILE A C 1
ATOM 848 O O . ILE A 1 107 ? -3.478 10.921 9.696 1 91.1 107 ILE A O 1
ATOM 852 N N . LYS A 1 108 ? -2.911 9.609 11.402 1 88.11 108 LYS A N 1
ATOM 853 C CA . LYS A 1 108 ? -1.998 8.823 10.577 1 88.11 108 LYS A CA 1
ATOM 854 C C . LYS A 1 108 ? -2.761 8.005 9.539 1 88.11 108 LYS A C 1
ATOM 856 O O . LYS A 1 108 ? -3.748 7.343 9.866 1 88.11 108 LYS A O 1
ATOM 861 N N . VAL A 1 109 ? -2.31 8.062 8.368 1 90.23 109 VAL A N 1
ATOM 862 C CA . VAL A 1 109 ? -2.878 7.248 7.298 1 90.23 109 VAL A CA 1
ATOM 863 C C . VAL A 1 109 ? -2.12 5.927 7.196 1 90.23 109 VAL A C 1
ATOM 865 O O . VAL A 1 109 ? -0.98 5.893 6.727 1 90.23 109 VAL A O 1
ATOM 868 N N . THR A 1 110 ? -2.739 4.869 7.609 1 88.82 110 THR A N 1
ATOM 869 C CA . THR A 1 110 ? -2.107 3.557 7.52 1 88.82 110 THR A CA 1
ATOM 870 C C . THR A 1 110 ? -2.133 3.042 6.084 1 88.82 110 THR A C 1
ATOM 872 O O . THR A 1 110 ? -2.92 3.516 5.262 1 88.82 110 THR A O 1
ATOM 875 N N . PRO A 1 111 ? -1.317 2.012 5.815 1 88.42 111 PRO A N 1
ATOM 876 C CA . PRO A 1 111 ? -1.375 1.407 4.482 1 88.42 111 PRO A CA 1
ATOM 877 C C . PRO A 1 111 ? -2.758 0.854 4.144 1 88.42 111 PRO A C 1
ATOM 879 O O . PRO A 1 111 ? -3.174 0.889 2.984 1 88.42 111 PRO A O 1
ATOM 882 N N . VAL A 1 112 ? -3.473 0.398 5.151 1 93.9 112 VAL A N 1
ATOM 883 C CA . VAL A 1 112 ? -4.813 -0.136 4.929 1 93.9 112 VAL A CA 1
ATOM 884 C C . VAL A 1 112 ? -5.751 0.988 4.495 1 93.9 112 VAL A C 1
ATOM 886 O O . VAL A 1 112 ? -6.48 0.851 3.51 1 93.9 112 VAL A O 1
ATOM 889 N N . ILE A 1 113 ? -5.666 2.112 5.133 1 94.57 113 ILE A N 1
ATOM 890 C CA . ILE A 1 113 ? -6.484 3.268 4.781 1 94.57 113 ILE A CA 1
ATOM 891 C C . ILE A 1 113 ? -6.175 3.701 3.349 1 94.57 113 ILE A C 1
ATOM 893 O O . ILE A 1 113 ? -7.084 3.854 2.531 1 94.57 113 ILE A O 1
ATOM 897 N N . ALA A 1 114 ? -4.917 3.839 3.075 1 91.6 114 ALA A N 1
ATOM 898 C CA . ALA A 1 114 ? -4.482 4.314 1.764 1 91.6 114 ALA A CA 1
ATOM 899 C C . ALA A 1 114 ? -4.963 3.382 0.656 1 91.6 114 ALA A C 1
ATOM 901 O O . ALA A 1 114 ? -5.445 3.84 -0.383 1 91.6 114 ALA A O 1
ATOM 902 N N . ALA A 1 115 ? -4.874 2.099 0.881 1 92.66 115 ALA A N 1
ATOM 903 C CA . ALA A 1 115 ? -5.258 1.115 -0.128 1 92.66 115 ALA A CA 1
ATOM 904 C C . ALA A 1 115 ? -6.762 1.15 -0.385 1 92.66 115 ALA A C 1
ATOM 906 O O . ALA A 1 115 ? -7.205 1.042 -1.531 1 92.66 115 ALA A O 1
ATOM 907 N N . ILE A 1 116 ? -7.523 1.279 0.669 1 96.5 116 ILE A N 1
ATOM 908 C CA . ILE A 1 116 ? -8.974 1.295 0.519 1 96.5 116 ILE A CA 1
ATOM 909 C C . ILE A 1 116 ? -9.402 2.559 -0.222 1 96.5 116 ILE A C 1
ATOM 911 O O . ILE A 1 116 ? -10.233 2.502 -1.131 1 96.5 116 ILE A O 1
ATOM 915 N N . ILE A 1 117 ? -8.843 3.673 0.113 1 95.83 117 ILE A N 1
ATOM 916 C CA . ILE A 1 117 ? -9.177 4.936 -0.536 1 95.83 117 ILE A CA 1
ATOM 917 C C . ILE A 1 117 ? -8.828 4.862 -2.021 1 95.83 117 ILE A C 1
ATOM 919 O O . ILE A 1 117 ? -9.617 5.278 -2.872 1 95.83 117 ILE A O 1
ATOM 923 N N . GLU A 1 118 ? -7.703 4.362 -2.306 1 92.63 118 GLU A N 1
ATOM 924 C CA . GLU A 1 118 ? -7.296 4.249 -3.703 1 92.63 118 GLU A CA 1
ATOM 925 C C . GLU A 1 118 ? -8.209 3.294 -4.468 1 92.63 118 GLU A C 1
ATOM 927 O O . GLU A 1 118 ? -8.525 3.531 -5.636 1 92.63 118 GLU A O 1
ATOM 932 N N . ASP A 1 119 ? -8.557 2.216 -3.834 1 94.38 119 ASP A N 1
ATOM 933 C CA . ASP A 1 119 ? -9.499 1.288 -4.452 1 94.38 119 ASP A CA 1
ATOM 934 C C . ASP A 1 119 ? -10.8 1.994 -4.826 1 94.38 119 ASP A C 1
ATOM 936 O O . ASP A 1 119 ? -11.287 1.855 -5.95 1 94.38 119 ASP A O 1
ATOM 940 N N . PHE A 1 120 ? -11.398 2.732 -3.897 1 97.26 120 PHE A N 1
ATOM 941 C CA . PHE A 1 120 ? -12.622 3.479 -4.161 1 97.26 120 PHE A CA 1
ATOM 942 C C . PHE A 1 120 ? -12.41 4.486 -5.286 1 97.26 120 PHE A C 1
ATOM 944 O O . PHE A 1 120 ? -13.285 4.668 -6.135 1 97.26 120 PHE A O 1
ATOM 951 N N . ARG A 1 121 ? -11.269 5.109 -5.266 1 95.6 121 ARG A N 1
ATOM 952 C CA . ARG A 1 121 ? -10.946 6.077 -6.309 1 95.6 121 ARG A CA 1
ATOM 953 C C . ARG A 1 121 ? -10.941 5.419 -7.684 1 95.6 121 ARG A C 1
ATOM 955 O O . ARG A 1 121 ? -11.578 5.914 -8.617 1 95.6 121 ARG A O 1
ATOM 962 N N . GLN A 1 122 ? -10.311 4.324 -7.824 1 91.94 122 GLN A N 1
ATOM 963 C CA . GLN A 1 122 ? -10.156 3.635 -9.1 1 91.94 122 GLN A CA 1
ATOM 964 C C . GLN A 1 122 ? -11.5 3.138 -9.624 1 91.94 122 GLN A C 1
ATOM 966 O O . GLN A 1 122 ? -11.739 3.135 -10.833 1 91.94 122 GLN A O 1
ATOM 971 N N . ARG A 1 123 ? -12.346 2.734 -8.722 1 95.31 123 ARG A N 1
ATOM 972 C CA . ARG A 1 123 ? -13.644 2.189 -9.108 1 95.31 123 ARG A CA 1
ATOM 973 C C . ARG A 1 123 ? -14.697 3.29 -9.192 1 95.31 123 ARG A C 1
ATOM 975 O O . ARG A 1 123 ? -15.862 3.02 -9.488 1 95.31 123 ARG A O 1
ATOM 982 N N . ASP A 1 124 ? -14.283 4.533 -8.864 1 95.71 124 ASP A N 1
ATOM 983 C CA . ASP A 1 124 ? -15.155 5.703 -8.905 1 95.71 124 ASP A CA 1
ATOM 984 C C . ASP A 1 124 ? -16.374 5.51 -8.006 1 95.71 124 ASP A C 1
ATOM 986 O O . ASP A 1 124 ? -17.511 5.694 -8.446 1 95.71 124 ASP A O 1
ATOM 990 N N . ILE A 1 125 ? -16.172 5.03 -6.797 1 96.84 125 ILE A N 1
ATOM 991 C CA . ILE A 1 125 ? -17.224 4.828 -5.806 1 96.84 125 ILE A CA 1
ATOM 992 C C . ILE A 1 125 ? -17.199 5.966 -4.788 1 96.84 125 ILE A C 1
ATOM 994 O O . ILE A 1 125 ? -16.248 6.092 -4.012 1 96.84 125 ILE A O 1
ATOM 998 N N . ASN A 1 126 ? -18.22 6.703 -4.727 1 96.72 126 ASN A N 1
ATOM 999 C CA . ASN A 1 126 ? -18.343 7.818 -3.794 1 96.72 126 ASN A CA 1
ATOM 1000 C C . ASN A 1 126 ? -19.18 7.439 -2.576 1 96.72 126 ASN A C 1
ATOM 1002 O O . ASN A 1 126 ? -19.022 8.024 -1.502 1 96.72 126 ASN A O 1
ATOM 1006 N N . VAL A 1 127 ? -20.125 6.503 -2.902 1 97.53 127 VAL A N 1
ATOM 1007 C CA . VAL A 1 127 ? -20.98 5.957 -1.853 1 97.53 127 VAL A CA 1
ATOM 1008 C C . VAL A 1 127 ? -20.989 4.432 -1.935 1 97.53 127 VAL A C 1
ATOM 1010 O O . VAL A 1 127 ? -21.19 3.863 -3.01 1 97.53 127 VAL A O 1
ATOM 1013 N N . ALA A 1 128 ? -20.751 3.831 -0.829 1 97.08 128 ALA A N 1
ATOM 1014 C CA . ALA A 1 128 ? -20.752 2.371 -0.8 1 97.08 128 ALA A CA 1
ATOM 1015 C C . ALA A 1 128 ? -22.175 1.822 -0.846 1 97.08 128 ALA A C 1
ATOM 1017 O O . ALA A 1 128 ? -22.985 2.106 0.039 1 97.08 128 ALA A O 1
ATOM 1018 N N . HIS A 1 129 ? -22.464 1.003 -1.845 1 96.26 129 HIS A N 1
ATOM 1019 C CA . HIS A 1 129 ? -23.791 0.41 -1.967 1 96.26 129 HIS A CA 1
ATOM 1020 C C . HIS A 1 129 ? -23.748 -1.094 -1.716 1 96.26 129 HIS A C 1
ATOM 1022 O O . HIS A 1 129 ? -24.629 -1.641 -1.049 1 96.26 129 HIS A O 1
ATOM 1028 N N . SER A 1 130 ? -22.736 -1.763 -2.211 1 96.31 130 SER A N 1
ATOM 1029 C CA . SER A 1 130 ? -22.621 -3.204 -2.009 1 96.31 130 SER A CA 1
ATOM 1030 C C . SER A 1 130 ? -22.21 -3.53 -0.577 1 96.31 130 SER A C 1
ATOM 1032 O O . SER A 1 130 ? -21.596 -2.703 0.102 1 96.31 130 SER A O 1
ATOM 1034 N N . ASP A 1 131 ? -22.528 -4.666 -0.124 1 96.22 131 ASP A N 1
ATOM 1035 C CA . ASP A 1 131 ? -22.146 -5.095 1.217 1 96.22 131 ASP A CA 1
ATOM 1036 C C . ASP A 1 131 ? -20.627 -5.117 1.376 1 96.22 131 ASP A C 1
ATOM 1038 O O . ASP A 1 131 ? -20.103 -4.766 2.434 1 96.22 131 ASP A O 1
ATOM 1042 N N . GLU A 1 132 ? -19.955 -5.498 0.353 1 96.09 132 GLU A N 1
ATOM 1043 C CA . GLU A 1 132 ? -18.496 -5.537 0.382 1 96.09 132 GLU A CA 1
ATOM 1044 C C . GLU A 1 132 ? -17.911 -4.139 0.564 1 96.09 132 GLU A C 1
ATOM 1046 O O . GLU A 1 132 ? -16.986 -3.946 1.356 1 96.09 132 GLU A O 1
ATOM 1051 N N . ASP A 1 133 ? -18.501 -3.207 -0.176 1 97.51 133 ASP A N 1
ATOM 1052 C CA . ASP A 1 133 ? -18.007 -1.837 -0.073 1 97.51 133 ASP A CA 1
ATOM 1053 C C . ASP A 1 133 ? -18.339 -1.234 1.29 1 97.51 133 ASP A C 1
ATOM 1055 O O . ASP A 1 133 ? -17.559 -0.451 1.835 1 97.51 133 ASP A O 1
ATOM 1059 N N . LYS A 1 134 ? -19.474 -1.575 1.852 1 97.94 134 LYS A N 1
ATOM 1060 C CA . LYS A 1 134 ? -19.846 -1.099 3.182 1 97.94 134 LYS A CA 1
ATOM 1061 C C . LYS A 1 134 ? -18.889 -1.633 4.244 1 97.94 134 LYS A C 1
ATOM 1063 O O . LYS A 1 134 ? -18.575 -0.935 5.211 1 97.94 134 LYS A O 1
ATOM 1068 N N . ARG A 1 135 ? -18.446 -2.845 4.082 1 97.75 135 ARG A N 1
ATOM 1069 C CA . ARG A 1 135 ? -17.472 -3.408 5.011 1 97.75 135 ARG A CA 1
ATOM 1070 C C . ARG A 1 135 ? -16.132 -2.689 4.902 1 97.75 135 ARG A C 1
ATOM 1072 O O . ARG A 1 135 ? -15.452 -2.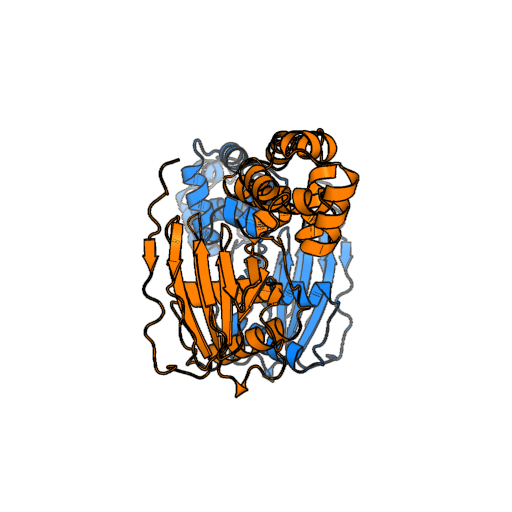476 5.908 1 97.75 135 ARG A O 1
ATOM 1079 N N . LEU A 1 136 ? -15.736 -2.305 3.649 1 98.21 136 LEU A N 1
ATOM 1080 C CA . LEU A 1 136 ? -14.536 -1.496 3.468 1 98.21 136 LEU A CA 1
ATOM 1081 C C . LEU A 1 136 ? -14.652 -0.174 4.219 1 98.21 136 LEU A C 1
ATOM 1083 O O . LEU A 1 136 ? -13.702 0.256 4.878 1 98.21 136 LEU A O 1
ATOM 1087 N N . VAL A 1 137 ? -15.812 0.416 4.162 1 98.12 137 VAL A N 1
ATOM 1088 C CA . VAL A 1 137 ? -16.049 1.684 4.842 1 98.12 137 VAL A CA 1
ATOM 1089 C C . VAL A 1 137 ? -15.936 1.49 6.352 1 98.12 137 VAL A C 1
ATOM 1091 O O . VAL A 1 137 ? -15.351 2.323 7.05 1 98.12 137 VAL A O 1
ATOM 1094 N N . GLN A 1 138 ? -16.488 0.423 6.819 1 97.55 138 GLN A N 1
ATOM 1095 C CA . GLN A 1 138 ? -16.416 0.158 8.252 1 97.55 138 GLN A CA 1
ATOM 1096 C C . GLN A 1 138 ? -14.97 -0.009 8.709 1 97.55 138 GLN A C 1
ATOM 1098 O O . GLN A 1 138 ? -14.595 0.464 9.784 1 97.55 138 GLN A O 1
ATOM 1103 N N . VAL A 1 139 ? -14.178 -0.678 7.926 1 97.84 139 VAL A N 1
ATOM 1104 C CA . VAL A 1 139 ? -12.761 -0.834 8.238 1 97.84 139 VAL A CA 1
ATOM 1105 C C . VAL A 1 139 ? -12.08 0.532 8.246 1 97.84 139 VAL A C 1
ATOM 1107 O O . VAL A 1 139 ? -11.254 0.816 9.117 1 97.84 139 VAL A O 1
ATOM 1110 N N . LEU A 1 140 ? -12.418 1.389 7.277 1 96.68 140 LEU A N 1
ATOM 1111 C CA . LEU A 1 140 ? -11.88 2.744 7.247 1 96.68 140 LEU A CA 1
ATOM 1112 C C . LEU A 1 140 ? -12.18 3.478 8.55 1 96.68 140 LEU A C 1
ATOM 1114 O O . LEU A 1 140 ? -11.283 4.072 9.153 1 96.68 140 LEU A O 1
ATOM 1118 N N . LEU A 1 141 ? -13.412 3.388 8.973 1 96.79 141 LEU A N 1
ATOM 1119 C CA . LEU A 1 141 ? -13.836 4.078 10.186 1 96.79 141 LEU A CA 1
ATOM 1120 C C . LEU A 1 141 ? -13.102 3.534 11.407 1 96.79 141 LEU A C 1
ATOM 1122 O O . LEU A 1 141 ? -12.676 4.301 12.273 1 96.79 141 LEU A O 1
ATOM 1126 N N . ASP A 1 142 ? -12.914 2.216 11.459 1 95.86 142 ASP A N 1
ATOM 1127 C CA . ASP A 1 142 ? -12.18 1.598 12.559 1 95.86 142 ASP A CA 1
ATOM 1128 C C . ASP A 1 142 ? -10.743 2.111 12.616 1 95.86 142 ASP A C 1
ATOM 1130 O O . ASP A 1 142 ? -10.236 2.435 13.692 1 95.86 142 ASP A O 1
ATOM 1134 N N . GLN A 1 143 ? -10.116 2.169 11.446 1 93.71 143 GLN A N 1
ATOM 1135 C CA . GLN A 1 143 ? -8.717 2.572 11.342 1 93.71 143 GLN A CA 1
ATOM 1136 C C . GLN A 1 143 ? -8.535 4.035 11.738 1 93.71 143 GLN A C 1
ATOM 1138 O O . GLN A 1 143 ? -7.582 4.38 12.439 1 93.71 143 GLN A O 1
ATOM 1143 N N . LEU A 1 144 ? -9.405 4.85 11.334 1 93.06 144 LEU A N 1
ATOM 1144 C CA . LEU A 1 144 ? -9.302 6.287 11.561 1 93.06 144 LEU A CA 1
ATOM 1145 C C . LEU A 1 144 ? -9.582 6.628 13.021 1 93.06 144 LEU A C 1
ATOM 1147 O O . LEU A 1 144 ? -9 7.568 13.566 1 93.06 144 LEU A O 1
ATOM 1151 N N . ALA A 1 145 ? -10.442 5.878 13.672 1 89.56 145 ALA A N 1
ATOM 1152 C CA . ALA A 1 145 ? -10.848 6.141 15.05 1 89.56 145 ALA A CA 1
ATOM 1153 C C . ALA A 1 145 ? -9.719 5.821 16.025 1 89.56 145 ALA A C 1
ATOM 1155 O O . ALA A 1 145 ? -9.685 6.346 17.14 1 89.56 145 ALA A O 1
ATOM 1156 N N . LYS A 1 146 ? -8.732 4.943 15.726 1 74.19 146 LYS A N 1
ATOM 1157 C CA . LYS A 1 146 ? -7.703 4.432 16.628 1 74.19 146 LYS A CA 1
ATOM 1158 C C . LYS A 1 146 ? -6.504 5.374 16.682 1 74.19 146 LYS A C 1
ATOM 1160 O O . LYS A 1 146 ? -5.724 5.34 17.636 1 74.19 146 LYS A O 1
ATOM 1165 N N . GLN A 1 147 ? -6.357 6.177 15.793 1 65.08 147 GLN A N 1
ATOM 1166 C CA . GLN A 1 147 ? -5.034 6.761 15.602 1 65.08 147 GLN A CA 1
ATOM 1167 C C . GLN A 1 147 ? -4.849 8.001 16.473 1 65.08 147 GLN A C 1
ATOM 1169 O O . GLN A 1 147 ? -5.818 8.696 16.786 1 65.08 147 GLN A O 1
ATOM 1174 N N . GLU A 1 148 ? -3.612 7.97 17.008 1 62.13 148 GLU A N 1
ATOM 1175 C CA . GLU A 1 148 ? -3.153 9.06 17.864 1 62.13 148 GLU A CA 1
ATOM 1176 C C . GLU A 1 148 ? -3.202 10.397 17.129 1 62.13 148 GLU A C 1
ATOM 1178 O O . GLU A 1 148 ? -2.953 10.458 15.923 1 62.13 148 GLU A O 1
ATOM 1183 N N . VAL A 1 149 ? -3.824 11.32 17.773 1 64.05 149 VAL A N 1
ATOM 1184 C CA . VAL A 1 149 ? -4.089 12.68 17.314 1 64.05 149 VAL A CA 1
ATOM 1185 C C . VAL A 1 149 ? -2.846 13.544 17.513 1 64.05 149 VAL A C 1
ATOM 1187 O O . VAL A 1 149 ? -2.188 13.467 18.553 1 64.05 149 VAL A O 1
ATOM 1190 N N . GLU A 1 150 ? -2.158 13.816 16.34 1 64.51 150 GLU A N 1
ATOM 1191 C CA . GLU A 1 150 ? -1.221 14.928 16.471 1 64.51 150 GLU A CA 1
ATOM 1192 C C . GLU A 1 150 ? -1.884 16.254 16.109 1 64.51 150 GLU A C 1
ATOM 1194 O O . GLU A 1 150 ? -2.746 16.303 15.23 1 64.51 150 GLU A O 1
ATOM 1199 N N . HIS A 1 151 ? -1.6 17.299 16.935 1 63.76 151 HIS A N 1
ATOM 1200 C CA . HIS A 1 151 ? -2.272 18.578 16.739 1 63.76 151 HIS A CA 1
ATOM 1201 C C . HIS A 1 151 ? -1.593 19.395 15.644 1 63.76 151 HIS A C 1
ATOM 1203 O O . HIS A 1 151 ? -2.194 20.318 15.09 1 63.76 151 HIS A O 1
ATOM 1209 N N . HIS A 1 152 ? -0.358 19.141 15.355 1 68.39 152 HIS A N 1
ATOM 1210 C CA . HIS A 1 152 ? 0.284 19.913 14.298 1 68.39 152 HIS A CA 1
ATOM 1211 C C . HIS A 1 152 ? 1.53 19.204 13.777 1 68.39 152 HIS A C 1
ATOM 1213 O O . HIS A 1 152 ? 2.3 18.639 14.557 1 68.39 152 HIS A O 1
ATOM 1219 N N . PHE A 1 153 ? 1.615 19.182 12.506 1 77.33 153 PHE A N 1
ATOM 1220 C CA . PHE A 1 153 ? 2.877 18.691 11.965 1 77.33 153 PHE A CA 1
ATOM 1221 C C . PHE A 1 153 ? 3.901 19.816 11.875 1 77.33 153 PHE A C 1
ATOM 1223 O O . PHE A 1 153 ? 5.029 19.675 12.351 1 77.33 153 PHE A O 1
ATOM 1230 N N . LEU A 1 154 ? 3.477 20.933 11.314 1 84.23 154 LEU A N 1
ATOM 1231 C CA . LEU A 1 154 ? 4.299 22.134 11.213 1 84.23 154 LEU A CA 1
ATOM 1232 C C . LEU A 1 154 ? 3.552 23.351 11.748 1 84.23 154 LEU A C 1
ATOM 1234 O O . LEU A 1 154 ? 2.987 24.128 10.974 1 84.23 154 LEU A O 1
ATOM 1238 N N . PRO A 1 155 ? 3.69 23.49 13.066 1 82.74 155 PRO A N 1
ATOM 1239 C CA . PRO A 1 155 ? 2.985 24.639 13.639 1 82.74 155 PRO A CA 1
ATOM 1240 C C . PRO A 1 155 ? 3.537 25.975 13.148 1 82.74 155 PRO A C 1
ATOM 1242 O O . PRO A 1 155 ? 4.705 26.059 12.758 1 82.74 155 PRO A O 1
ATOM 1245 N N . THR A 1 156 ? 2.7 26.979 13.088 1 83.21 156 THR A N 1
ATOM 1246 C CA . THR A 1 156 ? 3.085 28.341 12.735 1 83.21 156 THR A CA 1
ATOM 1247 C C . THR A 1 156 ? 2.655 29.323 13.821 1 83.21 156 THR A C 1
ATOM 1249 O O . THR A 1 156 ? 2.107 28.919 14.849 1 83.21 156 THR A O 1
ATOM 1252 N N . THR A 1 157 ? 3.111 30.566 13.696 1 86.8 157 THR A N 1
ATOM 1253 C CA . THR A 1 157 ? 2.783 31.599 14.672 1 86.8 157 THR A CA 1
ATOM 1254 C C . THR A 1 157 ? 2.744 32.974 14.012 1 86.8 157 THR A C 1
ATOM 1256 O O . THR A 1 157 ? 3.326 33.173 12.944 1 86.8 157 THR A O 1
ATOM 1259 N N . ASP A 1 158 ? 1.95 33.811 14.619 1 86.21 158 ASP A N 1
ATOM 1260 C CA . ASP A 1 158 ? 1.93 35.199 14.166 1 86.21 158 ASP A CA 1
ATOM 1261 C C . ASP A 1 158 ? 2.887 36.059 14.99 1 86.21 158 ASP A C 1
ATOM 1263 O O . ASP A 1 158 ? 2.846 37.288 14.913 1 86.21 158 ASP A O 1
ATOM 1267 N N . ASN A 1 159 ? 3.7 35.386 15.747 1 91.73 159 ASN A N 1
ATOM 1268 C CA . ASN A 1 159 ? 4.705 36.11 16.518 1 91.73 159 ASN A CA 1
ATOM 1269 C C . ASN A 1 159 ? 5.617 36.935 15.615 1 91.73 159 ASN A C 1
ATOM 1271 O O . ASN A 1 159 ? 6.172 36.415 14.645 1 91.73 159 ASN A O 1
ATOM 1275 N N . LYS A 1 160 ? 5.769 38.158 15.874 1 93 160 LYS A N 1
ATOM 1276 C CA . LYS A 1 160 ? 6.427 39.129 15.004 1 93 160 LYS A CA 1
ATOM 1277 C C . LYS A 1 160 ? 7.866 38.717 14.709 1 93 160 LYS A C 1
ATOM 1279 O O . LYS A 1 160 ? 8.396 39.018 13.637 1 93 160 LYS A O 1
ATOM 1284 N N . TYR A 1 161 ? 8.508 38.085 15.677 1 94.06 161 TYR A N 1
ATOM 1285 C CA . TYR A 1 161 ? 9.899 37.685 15.496 1 94.06 161 TYR A CA 1
ATOM 1286 C C . TYR A 1 161 ? 9.992 36.348 14.769 1 94.06 161 TYR A C 1
ATOM 1288 O O . TYR A 1 161 ? 10.851 36.164 13.903 1 94.06 161 TYR A O 1
ATOM 1296 N N . LEU A 1 162 ? 9.086 35.439 15.048 1 94.89 162 LEU A N 1
ATOM 1297 C CA . LEU A 1 162 ? 9.203 34.056 14.598 1 94.89 162 LEU A CA 1
ATOM 1298 C C . LEU A 1 162 ? 8.576 33.878 13.22 1 94.89 162 LEU A C 1
ATOM 1300 O O . LEU A 1 162 ? 9.073 33.1 12.402 1 94.89 162 LEU A O 1
ATOM 1304 N N . GLU A 1 163 ? 7.525 34.586 12.96 1 93.21 163 GLU A N 1
ATOM 1305 C CA . GLU A 1 163 ? 6.76 34.403 11.73 1 93.21 163 GLU A CA 1
ATOM 1306 C C . GLU A 1 163 ? 7.644 34.575 10.499 1 93.21 163 GLU A C 1
ATOM 1308 O O . GLU A 1 163 ? 7.665 33.714 9.617 1 93.21 163 GLU A O 1
ATOM 1313 N N . PRO A 1 164 ? 8.392 35.686 10.409 1 94.21 164 PRO A N 1
ATOM 1314 C CA . PRO A 1 164 ? 9.232 35.861 9.222 1 94.21 164 PRO A CA 1
ATOM 1315 C C . PRO A 1 164 ? 10.313 34.79 9.101 1 94.21 164 PRO A C 1
ATOM 1317 O O . PRO A 1 164 ? 10.7 34.42 7.99 1 94.21 164 PRO A O 1
ATOM 1320 N N . ILE A 1 165 ? 10.794 34.293 10.203 1 95.59 165 ILE A N 1
ATOM 1321 C CA . ILE A 1 165 ? 11.822 33.258 10.207 1 95.59 165 ILE A CA 1
ATOM 1322 C C . ILE A 1 165 ? 11.248 31.958 9.649 1 95.59 165 ILE A C 1
ATOM 1324 O O . ILE A 1 165 ? 11.843 31.338 8.764 1 95.59 165 ILE A O 1
ATOM 1328 N N . LEU A 1 166 ? 10.091 31.579 10.179 1 93.08 166 LEU A N 1
ATOM 1329 C CA . LEU A 1 166 ? 9.455 30.337 9.753 1 93.08 166 LEU A CA 1
ATOM 1330 C C . LEU A 1 166 ? 9.155 30.364 8.258 1 93.08 166 LEU A C 1
ATOM 1332 O O . LEU A 1 166 ? 9.411 29.386 7.552 1 93.08 166 LEU A O 1
ATOM 1336 N N . LYS A 1 167 ? 8.712 31.459 7.778 1 89.71 167 LYS A N 1
ATOM 1337 C CA . LYS A 1 167 ? 8.417 31.616 6.357 1 89.71 167 LYS A CA 1
ATOM 1338 C C . LYS A 1 167 ? 9.682 31.477 5.514 1 89.71 167 LYS A C 1
ATOM 1340 O O . LYS A 1 167 ? 9.673 30.811 4.477 1 89.71 167 LYS A O 1
ATOM 1345 N N . ALA A 1 168 ? 10.669 32.112 5.969 1 93.09 168 ALA A N 1
ATOM 1346 C CA . ALA A 1 168 ? 11.94 32.081 5.25 1 93.09 168 ALA A CA 1
ATOM 1347 C C . ALA A 1 168 ? 12.498 30.662 5.183 1 93.09 168 ALA A C 1
ATOM 1349 O O . ALA A 1 168 ? 13.003 30.236 4.141 1 93.09 168 ALA A O 1
ATOM 1350 N N . VAL A 1 169 ? 12.433 29.941 6.278 1 93.63 169 VAL A N 1
ATOM 1351 C CA . VAL A 1 169 ? 12.964 28.583 6.341 1 93.63 169 VAL A CA 1
ATOM 1352 C C . VAL A 1 169 ? 12.143 27.665 5.439 1 93.63 169 VAL A C 1
ATOM 1354 O O . VAL A 1 169 ? 12.697 26.809 4.744 1 93.63 169 VAL A O 1
ATOM 1357 N N . GLU A 1 170 ? 10.823 27.805 5.438 1 88.41 170 GLU A N 1
ATOM 1358 C CA . GLU A 1 170 ? 9.952 27.002 4.584 1 88.41 170 GLU A CA 1
ATOM 1359 C C . GLU A 1 170 ? 10.268 27.225 3.108 1 88.41 170 GLU A C 1
ATOM 1361 O O . GLU A 1 170 ? 10.183 26.296 2.302 1 88.41 170 GLU A O 1
ATOM 1366 N N . GLU A 1 171 ? 10.63 28.431 2.775 1 85.79 171 GLU A N 1
ATOM 1367 C CA . GLU A 1 171 ? 10.928 28.784 1.39 1 85.79 171 GLU A CA 1
ATOM 1368 C C . GLU A 1 171 ? 12.305 28.273 0.975 1 85.79 171 GLU A C 1
ATOM 1370 O O . GLU A 1 171 ? 12.547 28.014 -0.206 1 85.79 171 GLU A O 1
ATOM 1375 N N . SER A 1 172 ? 13.179 28.199 1.952 1 90.93 172 SER A N 1
ATOM 1376 C CA . SER A 1 172 ? 14.534 27.714 1.711 1 90.93 172 SER A CA 1
ATOM 1377 C C . SER A 1 172 ? 14.93 26.649 2.729 1 90.93 172 SER A C 1
ATOM 1379 O O . SER A 1 172 ? 15.804 26.878 3.567 1 90.93 172 SER A O 1
ATOM 1381 N N . PRO A 1 173 ? 14.424 25.492 2.563 1 90.6 173 PRO A N 1
ATOM 1382 C CA . PRO A 1 173 ? 14.587 24.445 3.574 1 90.6 173 PRO A CA 1
ATOM 1383 C C . PRO A 1 173 ? 16.033 23.974 3.709 1 90.6 173 PRO A C 1
ATOM 1385 O O . PRO A 1 173 ? 16.389 23.337 4.703 1 90.6 173 PRO A O 1
ATOM 1388 N N . THR A 1 174 ? 16.881 24.314 2.775 1 89.66 174 THR A N 1
ATOM 1389 C CA . THR A 1 174 ? 18.247 23.802 2.779 1 89.66 174 THR A CA 1
ATOM 1390 C C . THR A 1 174 ? 19.203 24.814 3.405 1 89.66 174 THR A C 1
ATOM 1392 O O . THR A 1 174 ? 20.391 24.533 3.571 1 89.66 174 THR A O 1
ATOM 1395 N N . ASP A 1 175 ? 18.684 25.934 3.737 1 88.41 175 ASP A N 1
ATOM 1396 C CA . ASP A 1 175 ? 19.526 26.952 4.356 1 88.41 175 ASP A CA 1
ATOM 1397 C C . ASP A 1 175 ? 19.996 26.509 5.74 1 88.41 175 ASP A C 1
ATOM 1399 O O . ASP A 1 175 ? 19.305 25.749 6.421 1 88.41 175 ASP A O 1
ATOM 1403 N N . GLU A 1 176 ? 21.232 27.01 6.191 1 89.79 176 GLU A N 1
ATOM 1404 C CA . GLU A 1 176 ? 21.818 26.559 7.449 1 89.79 176 GLU A CA 1
ATOM 1405 C C . GLU A 1 176 ? 21.929 27.706 8.45 1 89.79 176 GLU A C 1
ATOM 1407 O O . GLU A 1 176 ? 22.697 27.628 9.41 1 89.79 176 GLU A O 1
ATOM 1412 N N . ILE A 1 177 ? 21.154 28.714 8.215 1 94.24 177 ILE A N 1
ATOM 1413 C CA . ILE A 1 177 ? 21.199 29.85 9.128 1 94.24 177 ILE A CA 1
ATOM 1414 C C . ILE A 1 177 ? 20.795 29.402 10.531 1 94.24 177 ILE A C 1
ATOM 1416 O O . ILE A 1 177 ? 19.722 28.823 10.719 1 94.24 177 ILE A O 1
ATOM 1420 N N . SER A 1 178 ? 21.624 29.64 11.5 1 94.96 178 SER A N 1
ATOM 1421 C CA . SER A 1 178 ? 21.376 29.203 12.87 1 94.96 178 SER A CA 1
ATOM 1422 C C . SER A 1 178 ? 20.37 30.112 13.568 1 94.96 178 SER A C 1
ATOM 1424 O O . SER A 1 178 ? 20.063 31.2 13.075 1 94.96 178 SER A O 1
ATOM 1426 N N . LEU A 1 179 ? 19.871 29.578 14.66 1 95.88 179 LEU A N 1
ATOM 1427 C CA . LEU A 1 179 ? 18.958 30.395 15.451 1 95.88 179 LEU A CA 1
ATOM 1428 C C . LEU A 1 179 ? 19.64 31.678 15.915 1 95.88 179 LEU A C 1
ATOM 1430 O O . LEU A 1 179 ? 19.009 32.736 15.973 1 95.88 179 LEU A O 1
ATOM 1434 N N . ALA A 1 180 ? 20.906 31.594 16.249 1 96.36 180 ALA A N 1
ATOM 1435 C CA . ALA A 1 180 ? 21.688 32.753 16.673 1 96.36 180 ALA A CA 1
ATOM 1436 C C . ALA A 1 180 ? 21.78 33.79 15.558 1 96.36 180 ALA A C 1
ATOM 1438 O O . ALA A 1 180 ? 21.639 34.99 15.804 1 96.36 180 ALA A O 1
ATOM 1439 N N . GLU A 1 181 ? 21.99 33.343 14.366 1 97.07 181 GLU A N 1
ATOM 1440 C CA . GLU A 1 181 ? 22.077 34.236 13.214 1 97.07 181 GLU A CA 1
ATOM 1441 C C . GLU A 1 181 ? 20.726 34.88 12.912 1 97.07 181 GLU A C 1
ATOM 1443 O O . GLU A 1 181 ? 20.66 36.061 12.565 1 97.07 181 GLU A O 1
ATOM 1448 N N . TRP A 1 182 ? 19.675 34.086 13 1 96.84 182 TRP A N 1
ATOM 1449 C CA . TRP A 1 182 ? 18.332 34.624 12.806 1 96.84 182 TRP A CA 1
ATOM 1450 C C . TRP A 1 182 ? 18.02 35.695 13.845 1 96.84 182 TRP A C 1
ATOM 1452 O O . TRP A 1 182 ? 17.388 36.707 13.532 1 96.84 182 TRP A O 1
ATOM 1462 N N . ALA A 1 183 ? 18.444 35.427 15.106 1 96.83 183 ALA A N 1
ATOM 1463 C CA . ALA A 1 183 ? 18.197 36.381 16.185 1 96.83 183 ALA A CA 1
ATOM 1464 C C . ALA A 1 183 ? 18.763 37.756 15.841 1 96.83 183 ALA A C 1
ATOM 1466 O O . ALA A 1 183 ? 18.105 38.777 16.057 1 96.83 183 ALA A O 1
ATOM 1467 N N . VAL A 1 184 ? 19.911 37.746 15.258 1 96.45 184 VAL A N 1
ATOM 1468 C CA . VAL A 1 184 ? 20.56 38.988 14.853 1 96.45 184 VAL A CA 1
ATOM 1469 C C . VAL A 1 184 ? 19.736 39.671 13.764 1 96.45 184 VAL A C 1
ATOM 1471 O O . VAL A 1 184 ? 19.515 40.884 13.813 1 96.45 184 VAL A O 1
ATOM 1474 N N . LYS A 1 185 ? 19.205 38.94 12.867 1 95.77 185 LYS A N 1
ATOM 1475 C CA . LYS A 1 185 ? 18.474 39.46 11.715 1 95.77 185 LYS A CA 1
ATOM 1476 C C . LYS A 1 185 ? 17.159 40.104 12.143 1 95.77 185 LYS A C 1
ATOM 1478 O O . LYS A 1 185 ? 16.693 41.054 11.512 1 95.77 185 LYS A O 1
ATOM 1483 N N . VAL A 1 186 ? 16.609 39.548 13.206 1 95.21 186 VAL A N 1
ATOM 1484 C CA . VAL A 1 186 ? 15.313 40.079 13.616 1 95.21 186 VAL A CA 1
ATOM 1485 C C . VAL A 1 186 ? 15.474 40.919 14.881 1 95.21 186 VAL A C 1
ATOM 1487 O O . VAL A 1 186 ? 14.49 41.236 15.553 1 95.21 186 VAL A O 1
ATOM 1490 N N . HIS A 1 187 ? 16.69 41.213 15.278 1 95.03 187 HIS A N 1
ATOM 1491 C CA . HIS A 1 187 ? 17.0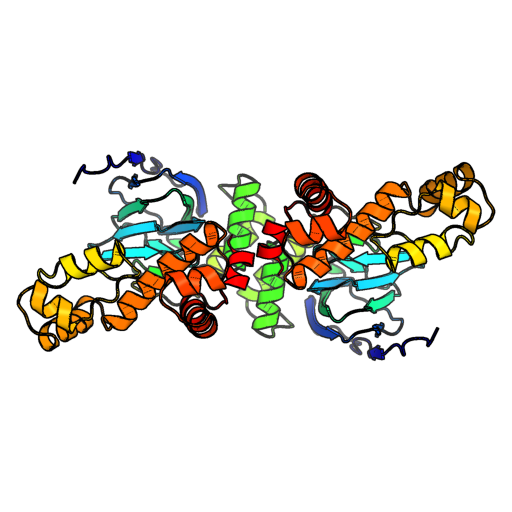63 42.143 16.339 1 95.03 187 HIS A CA 1
ATOM 1492 C C . HIS A 1 187 ? 16.575 41.653 17.698 1 95.03 187 HIS A C 1
ATOM 1494 O O . HIS A 1 187 ? 15.933 42.402 18.438 1 95.03 187 HIS A O 1
ATOM 1500 N N . THR A 1 188 ? 16.871 40.476 18.052 1 95.91 188 THR A N 1
ATOM 1501 C CA . THR A 1 188 ? 16.594 39.887 19.358 1 95.91 188 THR A CA 1
ATOM 1502 C C . THR A 1 188 ? 17.72 38.947 19.777 1 95.91 188 THR A C 1
ATOM 1504 O O . THR A 1 188 ? 18.85 39.071 19.301 1 95.91 188 THR A O 1
ATOM 1507 N N . THR A 1 189 ? 17.518 38.147 20.798 1 96.51 189 THR A N 1
ATOM 1508 C CA . THR A 1 189 ? 18.54 37.21 21.251 1 96.51 189 THR A CA 1
ATOM 1509 C C . THR A 1 189 ? 18.133 35.772 20.939 1 96.51 189 THR A C 1
ATOM 1511 O O . THR A 1 189 ? 16.95 35.484 20.749 1 96.51 189 THR A O 1
ATOM 1514 N N . GLU A 1 190 ? 19.107 34.942 20.874 1 96.78 190 GLU A N 1
ATOM 1515 C CA . GLU A 1 190 ? 18.857 33.522 20.645 1 96.78 190 GLU A CA 1
ATOM 1516 C C . GLU A 1 190 ? 17.974 32.933 21.741 1 96.78 190 GLU A C 1
ATOM 1518 O O . GLU A 1 190 ? 17.107 32.101 21.466 1 96.78 190 GLU A O 1
ATOM 1523 N N . ARG A 1 191 ? 18.212 33.416 22.947 1 96.56 191 ARG A N 1
ATOM 1524 C CA . ARG A 1 191 ? 17.433 32.928 24.081 1 96.56 191 ARG A CA 1
ATOM 1525 C C . ARG A 1 191 ? 15.957 33.273 23.92 1 96.56 191 ARG A C 1
ATOM 1527 O O . ARG A 1 191 ? 15.087 32.434 24.163 1 96.56 191 ARG A O 1
ATOM 1534 N N . THR A 1 192 ? 15.674 34.462 23.524 1 96.08 192 THR A N 1
ATOM 1535 C CA . THR A 1 192 ? 14.305 34.921 23.315 1 96.08 192 THR A CA 1
ATOM 1536 C C . THR A 1 192 ? 13.631 34.124 22.202 1 96.08 192 THR A C 1
ATOM 1538 O O . THR A 1 192 ? 12.49 33.683 22.351 1 96.08 192 THR A O 1
ATOM 1541 N N . LEU A 1 193 ? 14.33 33.894 21.107 1 96.31 193 LEU A N 1
ATOM 1542 C CA . LEU A 1 193 ? 13.769 33.136 19.993 1 96.31 193 LEU A CA 1
ATOM 1543 C C . LEU A 1 193 ? 13.5 31.691 20.4 1 96.31 193 LEU A C 1
ATOM 1545 O O . LEU A 1 193 ? 12.472 31.119 20.03 1 96.31 193 LEU A O 1
ATOM 1549 N N . ALA A 1 194 ? 14.44 31.147 21.135 1 96.52 194 ALA A N 1
ATOM 1550 C CA . ALA A 1 194 ? 14.275 29.769 21.588 1 96.52 194 ALA A CA 1
ATOM 1551 C C . ALA A 1 194 ? 13.037 29.626 22.469 1 96.52 194 ALA A C 1
ATOM 1553 O O . ALA A 1 194 ? 12.296 28.647 22.356 1 96.52 194 ALA A O 1
ATOM 1554 N N . ARG A 1 195 ? 12.826 30.589 23.3 1 95.7 195 ARG A N 1
ATOM 1555 C CA . ARG A 1 195 ? 11.651 30.596 24.166 1 95.7 195 ARG A 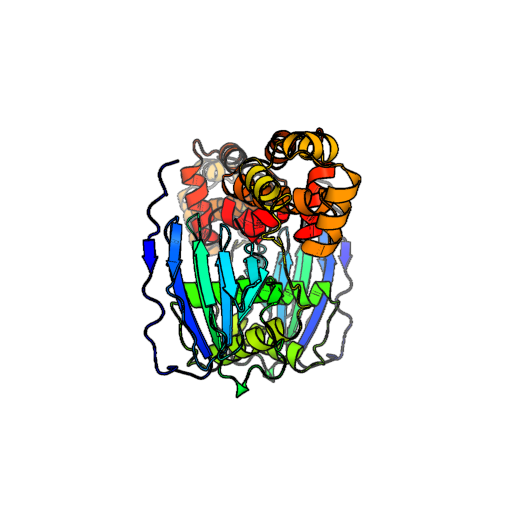CA 1
ATOM 1556 C C . ARG A 1 195 ? 10.368 30.694 23.347 1 95.7 195 ARG A C 1
ATOM 1558 O O . ARG A 1 195 ? 9.395 29.989 23.621 1 95.7 195 ARG A O 1
ATOM 1565 N N . HIS A 1 196 ? 10.405 31.533 22.348 1 95.06 196 HIS A N 1
ATOM 1566 C CA . HIS A 1 196 ? 9.235 31.69 21.492 1 95.06 196 HIS A CA 1
ATOM 1567 C C . HIS A 1 196 ? 8.955 30.417 20.701 1 95.06 196 HIS A C 1
ATOM 1569 O O . HIS A 1 196 ? 7.796 30.059 20.482 1 95.06 196 HIS A O 1
ATOM 1575 N N . CYS A 1 197 ? 10.004 29.718 20.273 1 94.82 197 CYS A N 1
ATOM 1576 C CA . CYS A 1 197 ? 9.821 28.455 19.567 1 94.82 197 CYS A CA 1
ATOM 1577 C C . CYS A 1 197 ? 9.096 27.44 20.443 1 94.82 197 CYS A C 1
ATOM 1579 O O . CYS A 1 197 ? 8.114 26.832 20.013 1 94.82 197 CYS A O 1
ATOM 1581 N N . GLN A 1 198 ? 9.491 27.341 21.63 1 94.09 198 GLN A N 1
ATOM 1582 C CA . GLN A 1 198 ? 8.895 26.371 22.543 1 94.09 198 GLN A CA 1
ATOM 1583 C C . GLN A 1 198 ? 7.459 26.752 22.89 1 94.09 198 GLN A C 1
ATOM 1585 O O . GLN A 1 198 ? 6.565 25.903 22.876 1 94.09 198 GLN A O 1
ATOM 1590 N N . SER A 1 199 ? 7.23 28.003 23.157 1 92.53 199 SER A N 1
ATOM 1591 C CA . SER A 1 199 ? 5.926 28.449 23.637 1 92.53 199 SER A CA 1
ATOM 1592 C C . SER A 1 199 ? 4.903 28.482 22.506 1 92.53 199 SER A C 1
ATOM 1594 O O . SER A 1 199 ? 3.738 28.131 22.706 1 92.53 199 SER A O 1
ATOM 1596 N N . GLU A 1 200 ? 5.432 28.913 21.325 1 88.6 200 GLU A N 1
ATOM 1597 C CA . GLU A 1 200 ? 4.5 29.14 20.224 1 88.6 200 GLU A CA 1
ATOM 1598 C C . GLU A 1 200 ? 4.351 27.89 19.361 1 88.6 200 GLU A C 1
ATOM 1600 O O . GLU A 1 200 ? 3.271 27.618 18.834 1 88.6 200 GLU A O 1
ATOM 1605 N N . LEU A 1 201 ? 5.42 27.176 19.21 1 88.15 201 LEU A N 1
ATOM 1606 C CA . LEU A 1 201 ? 5.4 26.043 18.292 1 88.15 201 LEU A CA 1
ATOM 1607 C C . LEU A 1 201 ? 5.293 24.727 19.054 1 88.15 201 LEU A C 1
ATOM 1609 O O . LEU A 1 201 ? 4.947 23.695 18.475 1 88.15 201 LEU A O 1
ATOM 1613 N N . GLY A 1 202 ? 5.666 24.714 20.347 1 88.88 202 GLY A N 1
ATOM 1614 C CA . GLY A 1 202 ? 5.666 23.496 21.142 1 88.88 202 GLY A CA 1
ATOM 1615 C C . GLY A 1 202 ? 6.857 22.6 20.859 1 88.88 202 GLY A C 1
ATOM 1616 O O . GLY A 1 202 ? 6.856 21.424 21.228 1 88.88 202 GLY A O 1
ATOM 1617 N N . MET A 1 203 ? 7.822 23.171 20.155 1 91.16 203 MET A N 1
ATOM 1618 C CA . MET A 1 203 ? 9.026 22.422 19.807 1 91.16 203 MET A CA 1
ATOM 1619 C C . MET A 1 203 ? 10.2 23.364 19.556 1 91.16 203 MET A C 1
ATOM 1621 O O . MET A 1 203 ? 10.015 24.578 19.452 1 91.16 203 MET A O 1
ATOM 1625 N N . SER A 1 204 ? 11.391 22.819 19.536 1 95.05 204 SER A N 1
ATOM 1626 C CA . SER A 1 204 ? 12.582 23.62 19.271 1 95.05 204 SER A CA 1
ATOM 1627 C C . SER A 1 204 ? 12.665 24.018 17.801 1 95.05 204 SER A C 1
ATOM 1629 O O . SER A 1 204 ? 12.028 23.398 16.948 1 95.05 204 SER A O 1
ATOM 1631 N N . PHE A 1 205 ? 13.492 25.051 17.517 1 95.25 205 PHE A N 1
ATOM 1632 C CA . PHE A 1 205 ? 13.745 25.484 16.148 1 95.25 205 PHE A CA 1
ATOM 1633 C C . PHE A 1 205 ? 14.359 24.356 15.327 1 95.25 205 PHE A C 1
ATOM 1635 O O . PHE A 1 205 ? 14.003 24.164 14.163 1 95.25 205 PHE A O 1
ATOM 1642 N N . THR A 1 206 ? 15.211 23.63 15.906 1 93.98 206 THR A N 1
ATOM 1643 C CA . THR A 1 206 ? 15.885 22.525 15.232 1 93.98 206 THR A CA 1
ATOM 1644 C C . THR A 1 206 ? 14.881 21.458 14.806 1 93.98 206 THR A C 1
ATOM 1646 O O . THR A 1 206 ? 14.912 20.99 13.666 1 93.98 206 THR A O 1
ATOM 1649 N N . GLU A 1 207 ? 13.994 21.096 15.68 1 93.29 207 GLU A N 1
ATOM 1650 C CA . GLU A 1 207 ? 12.969 20.104 15.37 1 93.29 207 GLU A CA 1
ATOM 1651 C C . GLU A 1 207 ? 12.042 20.596 14.262 1 93.29 207 GLU A C 1
ATOM 1653 O O . GLU A 1 207 ? 11.712 19.845 13.342 1 93.29 207 GLU A O 1
ATOM 1658 N N . TRP A 1 208 ? 11.653 21.804 14.433 1 93.15 208 TRP A N 1
ATOM 1659 C CA . TRP A 1 208 ? 10.784 22.403 13.426 1 93.15 208 TRP A CA 1
ATOM 1660 C C . TRP A 1 208 ? 11.45 22.389 12.054 1 93.15 208 TRP A C 1
ATOM 1662 O O . TRP A 1 208 ? 10.829 22.007 11.059 1 93.15 208 TRP A O 1
ATOM 1672 N N . ARG A 1 209 ? 12.663 22.768 12.008 1 93.43 209 ARG A N 1
ATOM 1673 C CA . ARG A 1 209 ? 13.428 22.785 10.766 1 93.43 209 ARG A CA 1
ATOM 1674 C C . ARG A 1 209 ? 13.55 21.384 10.178 1 93.43 209 ARG A C 1
ATOM 1676 O O . ARG A 1 209 ? 13.495 21.21 8.958 1 93.43 209 ARG A O 1
ATOM 1683 N N . LEU A 1 210 ? 13.706 20.446 10.995 1 92.52 210 LEU A N 1
ATOM 1684 C CA . LEU A 1 210 ? 13.797 19.067 10.528 1 92.52 210 LEU A CA 1
ATOM 1685 C C . LEU A 1 210 ? 12.5 18.634 9.853 1 92.52 210 LEU A C 1
ATOM 1687 O O . LEU A 1 210 ? 12.526 17.926 8.844 1 92.52 210 LEU A O 1
ATOM 1691 N N . ARG A 1 211 ? 11.414 19.079 10.413 1 90.85 211 ARG A N 1
ATOM 1692 C CA . ARG A 1 211 ? 10.121 18.754 9.82 1 90.85 211 ARG A CA 1
ATOM 1693 C C . ARG A 1 211 ? 9.971 19.398 8.446 1 90.85 211 ARG A C 1
ATOM 1695 O O . ARG A 1 211 ? 9.421 18.79 7.526 1 90.85 211 ARG A O 1
ATOM 1702 N N . VAL A 1 212 ? 10.489 20.6 8.331 1 90.9 212 VAL A N 1
ATOM 1703 C CA . VAL A 1 212 ? 10.485 21.275 7.038 1 90.9 212 VAL A CA 1
ATOM 1704 C C . VAL A 1 212 ? 11.322 20.482 6.037 1 90.9 212 VAL A C 1
ATOM 1706 O O . VAL A 1 212 ? 10.893 20.252 4.904 1 90.9 212 VAL A O 1
ATOM 1709 N N . ARG A 1 213 ? 12.464 20.108 6.49 1 92.46 213 ARG A N 1
ATOM 1710 C CA . ARG A 1 213 ? 13.356 19.348 5.621 1 92.46 213 ARG A CA 1
ATOM 1711 C C . ARG A 1 213 ? 12.727 18.017 5.219 1 92.46 213 ARG A C 1
ATOM 1713 O O . ARG A 1 213 ? 12.863 17.581 4.074 1 92.46 213 ARG A O 1
ATOM 1720 N N . TYR A 1 214 ? 12.052 17.453 6.094 1 91.57 214 TYR A N 1
ATOM 1721 C CA . TYR A 1 214 ? 11.343 16.209 5.816 1 91.57 214 TYR A CA 1
ATOM 1722 C C . TYR A 1 214 ? 10.323 16.4 4.7 1 91.57 214 TYR A C 1
ATOM 1724 O O . TYR A 1 214 ? 10.304 15.638 3.731 1 91.57 214 TYR A O 1
ATOM 1732 N N . LEU A 1 215 ? 9.584 17.419 4.878 1 87.61 215 LEU A N 1
ATOM 1733 C CA . LEU A 1 215 ? 8.564 17.693 3.872 1 87.61 215 LEU A CA 1
ATOM 1734 C C . LEU A 1 215 ? 9.198 17.949 2.509 1 87.61 215 LEU A C 1
ATOM 1736 O O . LEU A 1 215 ? 8.708 17.46 1.489 1 87.61 215 LEU A O 1
ATOM 1740 N N . HIS A 1 216 ? 10.241 18.653 2.531 1 88.45 216 HIS A N 1
ATOM 1741 C CA . HIS A 1 216 ? 10.96 18.937 1.294 1 88.45 216 HIS A CA 1
ATOM 1742 C C . HIS A 1 216 ? 11.534 17.662 0.685 1 88.45 216 HIS A C 1
ATOM 1744 O O . HIS A 1 216 ? 11.532 17.498 -0.537 1 88.45 216 HIS A O 1
ATOM 1750 N N . SER A 1 217 ? 12.014 16.847 1.524 1 91.64 217 SER A N 1
ATOM 1751 C CA . SER A 1 217 ? 12.589 15.596 1.041 1 91.64 217 SER A CA 1
ATOM 1752 C C . SER A 1 217 ? 11.543 14.749 0.323 1 91.64 217 SER A C 1
ATOM 1754 O O . SER A 1 217 ? 11.85 14.082 -0.667 1 91.64 217 SER A O 1
ATOM 1756 N N . MET A 1 218 ? 10.359 14.75 0.801 1 84.16 218 MET A N 1
ATOM 1757 C CA . MET A 1 218 ? 9.272 14.006 0.171 1 84.16 218 MET A CA 1
ATOM 1758 C C . MET A 1 218 ? 9.028 14.499 -1.252 1 84.16 218 MET A C 1
ATOM 1760 O O . MET A 1 218 ? 8.805 13.698 -2.161 1 84.16 218 MET A O 1
ATOM 1764 N N . GLU A 1 219 ? 9.123 15.75 -1.383 1 80.55 219 GLU A N 1
ATOM 1765 C CA . GLU A 1 219 ? 8.937 16.356 -2.698 1 80.55 219 GLU A CA 1
ATOM 1766 C C . GLU A 1 219 ? 10.045 15.937 -3.661 1 80.55 219 GLU A C 1
ATOM 1768 O O . GLU A 1 219 ? 9.778 15.607 -4.818 1 80.55 219 GLU A O 1
ATOM 1773 N N . LEU A 1 220 ? 11.217 15.94 -3.159 1 85.92 220 LEU A N 1
ATOM 1774 C CA . LEU A 1 220 ? 12.367 15.578 -3.981 1 85.92 220 LEU A CA 1
ATOM 1775 C C . LEU A 1 220 ? 12.301 14.111 -4.392 1 85.92 220 LEU A C 1
ATOM 1777 O O . LEU A 1 220 ? 12.605 13.769 -5.538 1 85.92 220 LEU A O 1
ATOM 1781 N N . LEU A 1 221 ? 11.911 13.326 -3.472 1 83.82 221 LEU A N 1
ATOM 1782 C CA . LEU A 1 221 ? 11.789 11.901 -3.76 1 83.82 221 LEU A CA 1
ATOM 1783 C C . LEU A 1 221 ? 10.723 11.65 -4.821 1 83.82 221 LEU A C 1
ATOM 1785 O O . LEU A 1 221 ? 10.917 10.828 -5.719 1 83.82 221 LEU A O 1
ATOM 1789 N N . ARG A 1 222 ? 9.74 12.366 -4.718 1 75.52 222 ARG A N 1
ATOM 1790 C CA . ARG A 1 222 ? 8.648 12.228 -5.676 1 75.52 222 ARG A CA 1
ATOM 1791 C C . ARG A 1 222 ? 9.092 12.645 -7.075 1 75.52 222 ARG A C 1
ATOM 1793 O O . ARG A 1 222 ? 8.612 12.1 -8.071 1 75.52 222 ARG A O 1
ATOM 1800 N N . LYS A 1 223 ? 10.002 13.562 -7.127 1 75.34 223 LYS A N 1
ATOM 1801 C CA . LYS A 1 223 ? 10.525 14.059 -8.397 1 75.34 223 LYS A CA 1
ATOM 1802 C C . LYS A 1 223 ? 11.546 13.092 -8.987 1 75.34 223 LYS A C 1
ATOM 1804 O O . LYS A 1 223 ? 12.132 13.364 -10.037 1 75.34 223 LYS A O 1
ATOM 1809 N N . GLY A 1 224 ? 11.794 12.045 -8.206 1 76.29 224 GLY A N 1
ATOM 1810 C CA . GLY A 1 224 ? 12.61 10.986 -8.778 1 76.29 224 GLY A CA 1
ATOM 1811 C C . GLY A 1 224 ? 14.051 11.02 -8.305 1 76.29 224 GLY A C 1
ATOM 1812 O O . GLY A 1 224 ? 14.873 10.214 -8.745 1 76.29 224 GLY A O 1
ATOM 1813 N N . GLN A 1 225 ? 14.375 11.913 -7.418 1 84.28 225 GLN A N 1
ATOM 1814 C CA . GLN A 1 225 ? 15.741 11.972 -6.908 1 84.28 225 GLN A CA 1
ATOM 1815 C C . GLN A 1 225 ? 16.062 10.75 -6.053 1 84.28 225 GLN A C 1
ATOM 1817 O O . GLN A 1 225 ? 15.182 10.203 -5.386 1 84.28 225 GLN A O 1
ATOM 1822 N N . THR A 1 226 ? 17.294 10.361 -6.114 1 83.83 226 THR A N 1
ATOM 1823 C CA . THR A 1 226 ? 17.731 9.237 -5.293 1 83.83 226 THR A CA 1
ATOM 1824 C C . THR A 1 226 ? 17.855 9.653 -3.83 1 83.83 226 THR A C 1
ATOM 1826 O O . THR A 1 226 ? 17.925 10.844 -3.521 1 83.83 226 THR A O 1
ATOM 1829 N N . VAL A 1 227 ? 17.857 8.64 -3.025 1 88.85 227 VAL A N 1
ATOM 1830 C CA . VAL A 1 227 ? 17.997 8.896 -1.596 1 88.85 227 VAL A CA 1
ATOM 1831 C C . VAL A 1 227 ? 19.298 9.651 -1.33 1 88.85 227 VAL A C 1
ATOM 1833 O O . VAL A 1 227 ? 19.323 10.597 -0.54 1 88.85 227 VAL A O 1
ATOM 1836 N N . LYS A 1 228 ? 20.293 9.272 -2.061 1 90.16 228 LYS A N 1
ATOM 1837 C CA . LYS A 1 228 ? 21.595 9.912 -1.893 1 90.16 228 LYS A CA 1
ATOM 1838 C C . LYS A 1 228 ? 21.551 11.371 -2.339 1 90.16 228 LYS A C 1
ATOM 1840 O O . LYS A 1 228 ? 22.081 12.25 -1.656 1 90.16 228 LYS A O 1
ATOM 1845 N N . GLU A 1 229 ? 20.982 11.666 -3.401 1 91.85 229 GLU A N 1
ATOM 1846 C CA . GLU A 1 229 ? 20.865 13.025 -3.92 1 91.85 229 GLU A CA 1
ATOM 1847 C C . GLU A 1 229 ? 20.073 13.915 -2.965 1 91.85 229 GLU A C 1
ATOM 1849 O O . GLU A 1 229 ? 20.44 15.069 -2.735 1 91.85 229 GLU A O 1
ATOM 1854 N N . VAL A 1 230 ? 19.021 13.357 -2.473 1 93.81 230 VAL A N 1
ATOM 1855 C CA . VAL A 1 230 ? 18.181 14.113 -1.549 1 93.81 230 VAL A CA 1
ATOM 1856 C C . VAL A 1 230 ? 18.969 14.439 -0.282 1 93.81 230 VAL A C 1
ATOM 1858 O O . VAL A 1 230 ? 18.924 15.568 0.21 1 93.81 230 VAL A O 1
ATOM 1861 N N . ALA A 1 231 ? 19.672 13.432 0.177 1 94.32 231 ALA A N 1
ATOM 1862 C CA . ALA A 1 231 ? 20.491 13.644 1.368 1 94.32 231 ALA A CA 1
ATOM 1863 C C . ALA A 1 231 ? 21.478 14.789 1.158 1 94.32 231 ALA A C 1
ATOM 1865 O O . ALA A 1 231 ? 21.573 15.695 1.989 1 94.32 231 ALA A O 1
ATOM 1866 N N . LEU A 1 232 ? 22.147 14.806 0.076 1 92.58 232 LEU A N 1
ATOM 1867 C CA . LEU A 1 232 ? 23.135 15.834 -0.235 1 92.58 232 LEU A CA 1
ATOM 1868 C C . LEU A 1 232 ? 22.473 17.2 -0.376 1 92.58 232 LEU A C 1
ATOM 1870 O O . LEU A 1 232 ? 22.991 18.2 0.126 1 92.58 232 LEU A O 1
ATOM 1874 N N . THR A 1 233 ? 21.389 17.205 -1.019 1 92.15 233 THR A N 1
ATOM 1875 C CA . THR A 1 233 ? 20.65 18.445 -1.23 1 92.15 233 THR A CA 1
ATOM 1876 C C . THR A 1 233 ? 20.256 19.073 0.104 1 92.15 233 THR A C 1
ATOM 1878 O O . THR A 1 233 ? 20.261 20.297 0.245 1 92.15 233 THR A O 1
ATOM 1881 N N . LEU A 1 234 ? 19.97 18.22 1.043 1 92.64 234 LEU A N 1
ATOM 1882 C CA . LEU A 1 234 ? 19.501 18.706 2.336 1 92.64 234 LEU A CA 1
ATOM 1883 C C . LEU A 1 234 ? 20.673 18.968 3.276 1 92.64 234 LEU A C 1
ATOM 1885 O O . LEU A 1 234 ? 20.473 19.339 4.435 1 92.64 234 LEU A O 1
ATOM 1889 N N . GLY A 1 235 ? 21.866 18.753 2.847 1 88.7 235 GLY A N 1
ATOM 1890 C CA . GLY A 1 235 ? 23.048 19.146 3.597 1 88.7 235 GLY A CA 1
ATOM 1891 C C . GLY A 1 235 ? 23.655 18.006 4.393 1 88.7 235 GLY A C 1
ATOM 1892 O O . GLY A 1 235 ? 24.528 18.226 5.235 1 88.7 235 GLY A O 1
ATOM 1893 N N . TYR A 1 236 ? 23.119 16.831 4.087 1 90.89 236 TYR A N 1
ATOM 1894 C CA . TYR A 1 236 ? 23.712 15.69 4.777 1 90.89 236 TYR A CA 1
ATOM 1895 C C . TYR A 1 236 ? 24.944 15.185 4.036 1 90.89 236 TYR A C 1
ATOM 1897 O O . TYR A 1 236 ? 24.979 15.186 2.803 1 90.89 236 TYR A O 1
ATOM 1905 N N . ASN A 1 237 ? 25.892 14.748 4.798 1 87.54 237 ASN A N 1
ATOM 1906 C CA . ASN A 1 237 ? 27.114 14.232 4.192 1 87.54 237 ASN A CA 1
ATOM 1907 C C . ASN A 1 237 ? 26.983 12.752 3.84 1 87.54 237 ASN A C 1
ATOM 1909 O O . ASN A 1 237 ? 27.749 12.233 3.026 1 87.54 237 ASN A O 1
ATOM 1913 N N . GLN A 1 238 ? 26.053 12.167 4.483 1 90.78 238 GLN A N 1
ATOM 1914 C CA . GLN A 1 238 ? 25.775 10.757 4.236 1 90.78 238 GLN A CA 1
ATOM 1915 C C . GLN A 1 238 ? 24.273 10.485 4.226 1 90.78 238 GLN A C 1
ATOM 1917 O O . GLN A 1 238 ? 23.499 11.227 4.834 1 90.78 238 GLN A O 1
ATOM 1922 N N . ALA A 1 239 ? 23.94 9.4 3.614 1 91.88 239 ALA A N 1
ATOM 1923 C CA . ALA A 1 239 ? 22.525 9.06 3.483 1 91.88 239 ALA A CA 1
ATOM 1924 C C . ALA A 1 239 ? 21.949 8.588 4.814 1 91.88 239 ALA A C 1
ATOM 1926 O O . ALA A 1 239 ? 20.76 8.774 5.084 1 91.88 239 ALA A O 1
ATOM 192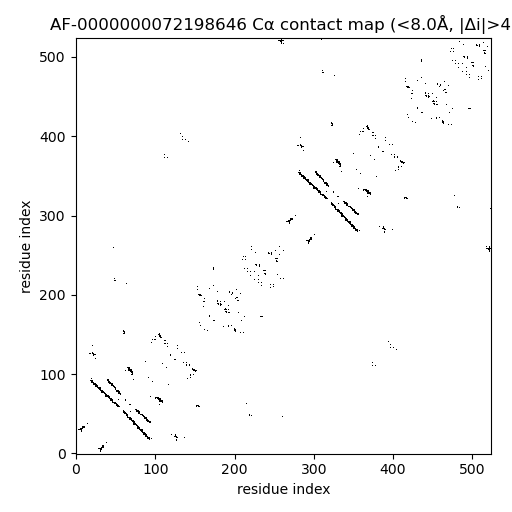7 N N . SER A 1 240 ? 22.755 8.098 5.611 1 92.65 240 SER A N 1
ATOM 1928 C CA . SER A 1 240 ? 22.285 7.424 6.817 1 92.65 240 SER A CA 1
ATOM 1929 C C . SER A 1 240 ? 21.55 8.39 7.74 1 92.65 240 SER A C 1
ATOM 1931 O O . SER A 1 240 ? 20.438 8.103 8.188 1 92.65 240 SER A O 1
ATOM 1933 N N . PRO A 1 241 ? 22.185 9.528 7.976 1 92.84 241 PRO A N 1
ATOM 1934 C CA . PRO A 1 241 ? 21.466 10.455 8.854 1 92.84 241 PRO A CA 1
ATOM 1935 C C . PRO A 1 241 ? 20.149 10.938 8.251 1 92.84 241 PRO A C 1
ATOM 1937 O O . PRO A 1 241 ? 19.181 11.171 8.98 1 92.84 241 PRO A O 1
ATOM 1940 N N . PHE A 1 242 ? 20.106 11.085 7.007 1 94.97 242 PHE A N 1
ATOM 1941 C CA . PHE A 1 242 ? 18.875 11.466 6.325 1 94.97 242 PHE A CA 1
ATOM 1942 C C . PHE A 1 242 ? 17.821 10.373 6.461 1 94.97 242 PHE A C 1
ATOM 1944 O O . PHE A 1 242 ? 16.657 10.658 6.75 1 94.97 242 PHE A O 1
ATOM 1951 N N . ILE A 1 243 ? 18.224 9.201 6.294 1 93.18 243 ILE A N 1
ATOM 1952 C CA . ILE A 1 243 ? 17.312 8.066 6.387 1 93.18 243 ILE A CA 1
ATOM 1953 C C . ILE A 1 243 ? 16.718 7.995 7.792 1 93.18 243 ILE A C 1
ATOM 1955 O O . ILE A 1 243 ? 15.519 7.755 7.954 1 93.18 243 ILE A O 1
ATOM 1959 N N . ALA A 1 244 ? 17.546 8.25 8.741 1 93.61 244 ALA A N 1
ATOM 1960 C CA . ALA A 1 244 ? 17.084 8.233 10.127 1 93.61 244 ALA A CA 1
ATOM 1961 C C . ALA A 1 244 ? 16.046 9.324 10.373 1 93.61 244 ALA A C 1
ATOM 1963 O O . ALA A 1 244 ? 15.013 9.077 10.999 1 93.61 244 ALA A O 1
ATOM 1964 N N . MET A 1 245 ? 16.303 10.428 9.894 1 92.26 245 MET A N 1
ATOM 1965 C CA . MET A 1 245 ? 15.381 11.549 10.044 1 92.26 245 MET A CA 1
ATOM 1966 C C . MET A 1 245 ? 14.057 11.262 9.344 1 92.26 245 MET A C 1
ATOM 1968 O O . MET A 1 245 ? 12.987 11.478 9.917 1 92.26 245 MET A O 1
ATOM 1972 N N . PHE A 1 246 ? 14.148 10.752 8.171 1 92.44 246 PHE A N 1
ATOM 1973 C CA . PHE A 1 246 ? 12.963 10.44 7.381 1 92.44 246 PHE A CA 1
ATOM 1974 C C . PHE A 1 246 ? 12.099 9.402 8.088 1 92.44 246 PHE A C 1
ATOM 1976 O O . PHE A 1 246 ? 10.884 9.573 8.204 1 92.44 246 PHE A O 1
ATOM 1983 N N . LYS A 1 247 ? 12.743 8.463 8.571 1 89.67 247 LYS A N 1
ATOM 1984 C CA . LYS A 1 247 ? 12.046 7.379 9.256 1 89.67 247 LYS A CA 1
ATOM 1985 C C . LYS A 1 247 ? 11.387 7.874 10.541 1 89.67 247 LYS A C 1
ATOM 1987 O O . LYS A 1 247 ? 10.312 7.402 10.915 1 89.67 247 LYS A O 1
ATOM 1992 N N . LYS A 1 248 ? 11.992 8.745 11.141 1 88.25 248 LYS A N 1
ATOM 1993 C CA . LYS A 1 248 ? 11.46 9.317 12.374 1 88.25 248 LYS A CA 1
ATOM 1994 C C . LYS A 1 248 ? 10.068 9.902 12.154 1 88.25 248 LYS A C 1
ATOM 1996 O O . LYS A 1 248 ? 9.177 9.729 12.988 1 88.25 248 LYS A O 1
ATOM 2001 N N . TYR A 1 249 ? 9.857 10.464 11.046 1 85.05 249 TYR A N 1
ATOM 2002 C CA . TYR A 1 249 ? 8.611 11.194 10.837 1 85.05 249 TYR A CA 1
ATOM 2003 C C . TYR A 1 249 ? 7.612 10.353 10.051 1 85.05 249 TYR A C 1
ATOM 2005 O O . TYR A 1 249 ? 6.401 10.461 10.259 1 85.05 249 TYR A O 1
ATOM 2013 N N . SER A 1 250 ? 8.135 9.585 9.179 1 80.51 250 SER A N 1
ATOM 2014 C CA . SER A 1 250 ? 7.229 8.833 8.317 1 80.51 250 SER A CA 1
ATOM 2015 C C . SER A 1 250 ? 6.986 7.429 8.862 1 80.51 250 SER A C 1
ATOM 2017 O O . SER A 1 250 ? 6.036 6.756 8.457 1 80.51 250 SER A O 1
ATOM 2019 N N . GLY A 1 251 ? 7.912 6.954 9.649 1 78.2 251 GLY A N 1
ATOM 2020 C CA . GLY A 1 251 ? 7.859 5.581 10.124 1 78.2 251 GLY A CA 1
ATOM 2021 C C . GLY A 1 251 ? 8.458 4.588 9.146 1 78.2 251 GLY A C 1
ATOM 2022 O O . GLY A 1 251 ? 8.533 3.392 9.436 1 78.2 251 GLY A O 1
ATOM 2023 N N . MET A 1 252 ? 8.92 5.119 8.034 1 78.33 252 MET A N 1
ATOM 2024 C CA . MET A 1 252 ? 9.539 4.257 7.031 1 78.33 252 MET A CA 1
ATOM 2025 C C . MET A 1 252 ? 10.746 4.94 6.397 1 78.33 252 MET A C 1
ATOM 2027 O O . MET A 1 252 ? 10.924 6.151 6.535 1 78.33 252 MET A O 1
ATOM 2031 N N . THR A 1 253 ? 11.53 4.155 5.701 1 84.71 253 THR A N 1
ATOM 2032 C CA . THR A 1 253 ? 12.681 4.722 5.007 1 84.71 253 THR A CA 1
ATOM 2033 C C . THR A 1 253 ? 12.245 5.435 3.73 1 84.71 253 THR A C 1
ATOM 2035 O O . THR A 1 253 ? 11.152 5.187 3.217 1 84.71 253 THR A O 1
ATOM 2038 N N . PRO A 1 254 ? 13.138 6.324 3.291 1 85.24 254 PRO A N 1
ATOM 2039 C CA . PRO A 1 254 ? 12.828 6.987 2.022 1 85.24 254 PRO A CA 1
ATOM 2040 C C . PRO A 1 254 ? 12.589 5.999 0.883 1 85.24 254 PRO A C 1
ATOM 2042 O O . PRO A 1 254 ? 11.707 6.215 0.048 1 85.24 254 PRO A O 1
ATOM 2045 N N . GLU A 1 255 ? 13.256 5.015 0.925 1 75.58 255 GLU A N 1
ATOM 2046 C CA . GLU A 1 255 ? 13.097 4.019 -0.131 1 75.58 255 GLU A CA 1
ATOM 2047 C C . GLU A 1 255 ? 11.74 3.326 -0.037 1 75.58 255 GLU A C 1
ATOM 2049 O O . GLU A 1 255 ? 11.071 3.122 -1.051 1 75.58 255 GLU A O 1
ATOM 2054 N N . GLN A 1 256 ? 11.365 2.998 1.175 1 69.85 256 GLN A N 1
ATOM 2055 C CA . GLN A 1 256 ? 10.047 2.415 1.406 1 69.85 256 GLN A CA 1
ATOM 2056 C C . GLN A 1 256 ? 8.94 3.372 0.973 1 69.85 256 GLN A C 1
ATOM 2058 O O . GLN A 1 256 ? 7.941 2.949 0.387 1 69.85 256 GLN A O 1
ATOM 2063 N N . TYR A 1 257 ? 9.235 4.627 1.372 1 73.82 257 TYR A N 1
ATOM 2064 C CA . TYR A 1 257 ? 8.286 5.673 1.006 1 73.82 257 TYR A CA 1
ATOM 2065 C C . TYR A 1 257 ? 8.137 5.767 -0.508 1 73.82 257 TYR A C 1
ATOM 2067 O O . TYR A 1 257 ? 7.019 5.846 -1.024 1 73.82 257 TYR A O 1
ATOM 2075 N N . LYS A 1 258 ? 9.216 5.847 -1.143 1 69.98 258 LYS A N 1
ATOM 2076 C CA . LYS A 1 258 ? 9.191 5.892 -2.602 1 69.98 258 LYS A CA 1
ATOM 2077 C C . LYS A 1 258 ? 8.419 4.708 -3.176 1 69.98 258 LYS A C 1
ATOM 2079 O O . LYS A 1 258 ? 7.672 4.858 -4.146 1 69.98 258 LYS A O 1
ATOM 2084 N N . ASN A 1 259 ? 8.542 3.758 -2.427 1 58.01 259 ASN A N 1
ATOM 2085 C CA . ASN A 1 259 ? 7.967 2.506 -2.91 1 58.01 259 ASN A CA 1
ATOM 2086 C C . ASN A 1 259 ? 6.461 2.452 -2.669 1 58.01 259 ASN A C 1
ATOM 2088 O O . ASN A 1 259 ? 5.727 1.827 -3.437 1 58.01 259 ASN A O 1
ATOM 2092 N N . ARG A 1 260 ? 6.09 3.093 -1.56 1 55.23 260 ARG A N 1
ATOM 2093 C CA . ARG A 1 260 ? 4.694 3.01 -1.142 1 55.23 260 ARG A CA 1
ATOM 2094 C C . ARG A 1 260 ? 3.862 4.11 -1.792 1 55.23 260 ARG A C 1
ATOM 2096 O O . ARG A 1 260 ? 2.698 3.894 -2.135 1 55.23 260 ARG A O 1
ATOM 2103 N N . LEU A 1 261 ? 4.393 5.319 -1.743 1 49.68 261 LEU A N 1
ATOM 2104 C CA . LEU A 1 261 ? 3.542 6.474 -2.008 1 49.68 261 LEU A CA 1
ATOM 2105 C C . LEU A 1 261 ? 3.878 7.098 -3.358 1 49.68 261 LEU A C 1
ATOM 2107 O O . LEU A 1 261 ? 3.143 7.957 -3.85 1 49.68 261 LEU A O 1
ATOM 2111 N N . LEU A 1 262 ? 5.059 6.816 -3.94 1 43.81 262 LEU A N 1
ATOM 2112 C CA . LEU A 1 262 ? 5.412 7.483 -5.188 1 43.81 262 LEU A CA 1
ATOM 2113 C C . LEU A 1 262 ? 5.361 6.507 -6.359 1 43.81 262 LEU A C 1
ATOM 2115 O O . LEU A 1 262 ? 5.705 5.333 -6.209 1 43.81 262 LEU A O 1
ATOM 2119 N N . MET B 1 1 ? 26.141 -31.718 -11.136 1 27.11 1 MET B N 1
ATOM 2120 C CA . MET B 1 1 ? 25.313 -30.606 -10.68 1 27.11 1 MET B CA 1
ATOM 2121 C C . MET B 1 1 ? 24.859 -30.821 -9.24 1 27.11 1 MET B C 1
ATOM 2123 O O . MET B 1 1 ? 24.15 -31.784 -8.944 1 27.11 1 MET B O 1
ATOM 2127 N N . LYS B 1 2 ? 25.581 -30.411 -8.234 1 40.9 2 LYS B N 1
ATOM 2128 C CA . LYS B 1 2 ? 25.343 -30.699 -6.823 1 40.9 2 LYS B CA 1
ATOM 2129 C C . LYS B 1 2 ? 23.899 -30.392 -6.435 1 40.9 2 LYS B C 1
ATOM 2131 O O . LYS B 1 2 ? 23.403 -29.292 -6.688 1 40.9 2 LYS B O 1
ATOM 2136 N N . LYS B 1 3 ? 23.013 -31.355 -6.34 1 41.82 3 LYS B N 1
ATOM 2137 C CA . LYS B 1 3 ? 21.626 -31.27 -5.893 1 41.82 3 LYS B CA 1
ATOM 2138 C C . LYS B 1 3 ? 21.49 -30.329 -4.699 1 41.82 3 LYS B C 1
ATOM 2140 O O . LYS B 1 3 ? 22.087 -30.563 -3.647 1 41.82 3 LYS B O 1
ATOM 2145 N N . SER B 1 4 ? 21.277 -29.121 -4.825 1 51.88 4 SER B N 1
ATOM 2146 C CA . SER B 1 4 ? 21.194 -28.209 -3.689 1 51.88 4 SER B CA 1
ATOM 2147 C C . SER B 1 4 ? 20.246 -28.743 -2.62 1 51.88 4 SER B C 1
ATOM 2149 O O . SER B 1 4 ? 19.15 -29.212 -2.933 1 51.88 4 SER B O 1
ATOM 2151 N N . SER B 1 5 ? 20.708 -29.165 -1.476 1 58.7 5 SER B N 1
ATOM 2152 C CA . SER B 1 5 ? 20.04 -29.778 -0.333 1 58.7 5 SER B CA 1
ATOM 2153 C C . SER B 1 5 ? 18.746 -29.046 0.008 1 58.7 5 SER B C 1
ATOM 2155 O O . SER B 1 5 ? 18.733 -27.819 0.124 1 58.7 5 SER B O 1
ATOM 2157 N N . ARG B 1 6 ? 17.603 -29.602 -0.313 1 73.07 6 ARG B N 1
ATOM 2158 C CA . ARG B 1 6 ? 16.292 -29.055 0.021 1 73.07 6 ARG B CA 1
ATOM 2159 C C . ARG B 1 6 ? 16.044 -29.107 1.525 1 73.07 6 ARG B C 1
ATOM 2161 O O . ARG B 1 6 ? 16.32 -30.12 2.17 1 73.07 6 ARG B O 1
ATOM 2168 N N . ASN B 1 7 ? 15.83 -27.961 2.111 1 78.12 7 ASN B N 1
ATOM 2169 C CA . ASN B 1 7 ? 15.403 -27.861 3.502 1 78.12 7 ASN B CA 1
ATOM 2170 C C . ASN B 1 7 ? 13.936 -28.248 3.667 1 78.12 7 ASN B C 1
ATOM 2172 O O . ASN B 1 7 ? 13.063 -27.685 3.005 1 78.12 7 ASN B O 1
ATOM 2176 N N . LEU B 1 8 ? 13.723 -29.299 4.424 1 77.5 8 LEU B N 1
ATOM 2177 C CA . LEU B 1 8 ? 12.351 -29.74 4.652 1 77.5 8 LEU B CA 1
ATOM 2178 C C . LEU B 1 8 ? 11.723 -28.982 5.817 1 77.5 8 LEU B C 1
ATOM 2180 O O . LEU B 1 8 ? 12.282 -28.948 6.915 1 77.5 8 LEU B O 1
ATOM 2184 N N . HIS B 1 9 ? 10.727 -28.214 5.589 1 73.94 9 HIS B N 1
ATOM 2185 C CA . HIS B 1 9 ? 9.955 -27.523 6.616 1 73.94 9 HIS B CA 1
ATOM 2186 C C . HIS B 1 9 ? 8.802 -28.387 7.114 1 73.94 9 HIS B C 1
ATOM 2188 O O . HIS B 1 9 ? 8.093 -29.004 6.315 1 73.94 9 HIS B O 1
ATOM 2194 N N . PRO B 1 10 ? 8.766 -28.475 8.51 1 63.93 10 PRO B N 1
ATOM 2195 C CA . PRO B 1 10 ? 7.615 -29.233 9.006 1 63.93 10 PRO B CA 1
ATOM 2196 C C . PRO B 1 10 ? 6.282 -28.562 8.68 1 63.93 10 PRO B C 1
ATOM 2198 O O . PRO B 1 10 ? 6.184 -27.333 8.701 1 63.93 10 PRO B O 1
ATOM 2201 N N . SER B 1 11 ? 5.454 -29.191 7.93 1 60.59 11 SER B N 1
ATOM 2202 C CA . SER B 1 11 ? 4.127 -28.652 7.652 1 60.59 11 SER B CA 1
ATOM 2203 C C . SER B 1 11 ? 3.425 -28.222 8.936 1 60.59 11 SER B C 1
ATOM 2205 O O . SER B 1 11 ? 3.83 -28.615 10.032 1 60.59 11 SER B O 1
ATOM 2207 N N . LEU B 1 12 ? 2.511 -27.221 8.813 1 61.08 12 LEU B N 1
ATOM 2208 C CA . LEU B 1 12 ? 1.694 -26.842 9.961 1 61.08 12 LEU B CA 1
ATOM 2209 C C . LEU B 1 12 ? 1.089 -28.073 10.628 1 61.08 12 LEU B C 1
ATOM 2211 O O . LEU B 1 12 ? 0.382 -28.849 9.982 1 61.08 12 LEU B O 1
ATOM 2215 N N . SER B 1 13 ? 1.732 -28.554 11.646 1 61 13 SER B N 1
ATOM 2216 C CA . SER B 1 13 ? 1.281 -29.723 12.394 1 61 13 SER B CA 1
ATOM 2217 C C . SER B 1 13 ? -0.01 -29.429 13.152 1 61 13 SER B C 1
ATOM 2219 O O . SER B 1 13 ? -0.13 -29.757 14.334 1 61 13 SER B O 1
ATOM 2221 N N . ILE B 1 14 ? -0.837 -28.631 12.519 1 65.6 14 ILE B N 1
ATOM 2222 C CA . ILE B 1 14 ? -2.047 -28.371 13.29 1 65.6 14 ILE B CA 1
ATOM 2223 C C . ILE B 1 14 ? -3.179 -29.266 12.791 1 65.6 14 ILE B C 1
ATOM 2225 O O . ILE B 1 14 ? -3.494 -29.273 11.598 1 65.6 14 ILE B O 1
ATOM 2229 N N . ASP B 1 15 ? -3.65 -30.136 13.631 1 65.04 15 ASP B N 1
ATOM 2230 C CA . ASP B 1 15 ? -4.744 -31.046 13.307 1 65.04 15 ASP B CA 1
ATOM 2231 C C . ASP B 1 15 ? -6.095 -30.345 13.426 1 65.04 15 ASP B C 1
ATOM 2233 O O . ASP B 1 15 ? -7.038 -30.675 12.703 1 65.04 15 ASP B O 1
ATOM 2237 N N . ARG B 1 16 ? -6.153 -29.3 14.396 1 78.58 16 ARG B N 1
ATOM 2238 C CA . ARG B 1 16 ? -7.41 -28.583 14.585 1 78.58 16 ARG B CA 1
ATOM 2239 C C . ARG B 1 16 ? -7.22 -27.083 14.387 1 78.58 16 ARG B C 1
ATOM 2241 O O . ARG B 1 16 ? -6.333 -26.479 14.993 1 78.58 16 ARG B O 1
ATOM 2248 N N . ALA B 1 17 ? -8.07 -26.611 13.575 1 85.64 17 ALA B N 1
ATOM 2249 C CA . ALA B 1 17 ? -8.01 -25.175 13.315 1 85.64 17 ALA B CA 1
ATOM 2250 C C . ALA B 1 17 ? -8.356 -24.376 14.568 1 85.64 17 ALA B C 1
ATOM 2252 O O . ALA B 1 17 ? -9.354 -24.657 15.236 1 85.64 17 ALA B O 1
ATOM 2253 N N . PRO B 1 18 ? -7.564 -23.506 14.963 1 86.94 18 PRO B N 1
ATOM 2254 C CA . PRO B 1 18 ? -7.821 -22.705 16.162 1 86.94 18 PRO B CA 1
ATOM 2255 C C . PRO B 1 18 ? -9.01 -21.761 15.998 1 86.94 18 PRO B C 1
ATOM 2257 O O . PRO B 1 18 ? -9.523 -21.23 16.986 1 86.94 18 PRO B O 1
ATOM 2260 N N . SER B 1 19 ? -9.417 -21.531 14.748 1 92.21 19 SER B N 1
ATOM 2261 C CA . SER B 1 19 ? -10.529 -20.65 14.407 1 92.21 19 SER B CA 1
ATOM 2262 C C . SER B 1 19 ? -10.988 -20.869 12.969 1 92.21 19 SER B C 1
ATOM 2264 O O . SER B 1 19 ? -10.363 -21.623 12.221 1 92.21 19 SER B O 1
ATOM 2266 N N . ASP B 1 20 ? -12.08 -20.265 12.655 1 95.57 20 ASP B N 1
ATOM 2267 C CA . ASP B 1 20 ? -12.603 -20.384 11.297 1 95.57 20 ASP B CA 1
ATOM 2268 C C . ASP B 1 20 ? -11.653 -19.749 10.285 1 95.57 20 ASP B C 1
ATOM 2270 O O . ASP B 1 20 ? -11.644 -20.128 9.112 1 95.57 20 ASP B O 1
ATOM 2274 N N . VAL B 1 21 ? -10.932 -18.784 10.764 1 97.72 21 VAL B N 1
ATOM 2275 C CA . VAL B 1 21 ? -9.89 -18.147 9.966 1 97.72 21 VAL B CA 1
ATOM 2276 C C . VAL B 1 21 ? -8.64 -17.939 10.818 1 97.72 21 VAL B C 1
ATOM 2278 O O . VAL B 1 21 ? -8.714 -17.377 11.913 1 97.72 21 VAL B O 1
ATOM 2281 N N . PHE B 1 22 ? -7.514 -18.419 10.396 1 97.22 22 PHE B N 1
ATOM 2282 C CA . PHE B 1 22 ? -6.265 -18.195 11.113 1 97.22 22 PHE B CA 1
ATOM 2283 C C . PHE B 1 22 ? -5.101 -18.047 10.14 1 97.22 22 PHE B C 1
ATOM 2285 O O . PHE B 1 22 ? -5.164 -18.536 9.01 1 97.22 22 PHE B O 1
ATOM 2292 N N . MET B 1 23 ? -4.092 -17.368 10.562 1 96.52 23 MET B N 1
ATOM 2293 C CA . MET B 1 23 ? -2.948 -17.056 9.71 1 96.52 23 MET B CA 1
ATOM 2294 C C . MET B 1 23 ? -1.65 -17.55 10.342 1 96.52 23 MET B C 1
ATOM 2296 O O . MET B 1 23 ? -1.53 -17.598 11.567 1 96.52 23 MET B O 1
ATOM 2300 N N . ASN B 1 24 ? -0.781 -17.951 9.505 1 94.89 24 ASN B N 1
ATOM 2301 C CA . ASN B 1 24 ? 0.594 -18.253 9.891 1 94.89 24 ASN B CA 1
ATOM 2302 C C . ASN B 1 24 ? 1.595 -17.416 9.099 1 94.89 24 ASN B C 1
ATOM 2304 O O . ASN B 1 24 ? 1.464 -17.272 7.882 1 94.89 24 ASN B O 1
ATOM 2308 N N . PHE B 1 25 ? 2.481 -16.852 9.83 1 94.76 25 PHE B N 1
ATOM 2309 C CA . PHE B 1 25 ? 3.545 -16.07 9.211 1 94.76 25 PHE B CA 1
ATOM 2310 C C . PHE B 1 25 ? 4.896 -16.748 9.4 1 94.76 25 PHE B C 1
ATOM 2312 O O . PHE B 1 25 ? 5.262 -17.115 10.519 1 94.76 25 PHE B O 1
ATOM 2319 N N . GLU B 1 26 ? 5.618 -16.939 8.294 1 91.93 26 GLU B N 1
ATOM 2320 C CA . GLU B 1 26 ? 6.922 -17.592 8.354 1 91.93 26 GLU B CA 1
ATOM 2321 C C . GLU B 1 26 ? 7.905 -16.952 7.379 1 91.93 26 GLU B C 1
ATOM 2323 O O . GLU B 1 26 ? 7.498 -16.353 6.382 1 91.93 26 GLU B O 1
ATOM 2328 N N . ALA B 1 27 ? 9.082 -17.069 7.708 1 89 27 ALA B N 1
ATOM 2329 C CA . ALA B 1 27 ? 10.177 -16.766 6.79 1 89 27 ALA B CA 1
ATOM 2330 C C . ALA B 1 27 ? 10.893 -18.04 6.351 1 89 27 ALA B C 1
ATOM 2332 O O . ALA B 1 27 ? 11.395 -18.797 7.185 1 89 27 ALA B O 1
ATOM 2333 N N . PHE B 1 28 ? 10.845 -18.322 5.086 1 88.37 28 PHE B N 1
ATOM 2334 C CA . PHE B 1 28 ? 11.481 -19.528 4.569 1 88.37 28 PHE B CA 1
ATOM 2335 C C . PHE B 1 28 ? 12.851 -19.209 3.983 1 88.37 28 PHE B C 1
ATOM 2337 O O . PHE B 1 28 ? 13.007 -18.226 3.255 1 88.37 28 PHE B O 1
ATOM 2344 N N . LEU B 1 29 ? 13.738 -20.033 4.282 1 87.54 29 LEU B N 1
ATOM 2345 C CA . LEU B 1 29 ? 15.065 -19.939 3.682 1 87.54 29 LEU B CA 1
ATOM 2346 C C . LEU B 1 29 ? 15.05 -20.454 2.247 1 87.54 29 LEU B C 1
ATOM 2348 O O . LEU B 1 29 ? 14.041 -20.994 1.787 1 87.54 29 LEU B O 1
ATOM 2352 N N . SER B 1 30 ? 16.133 -20.303 1.629 1 85.3 30 SER B N 1
ATOM 2353 C CA . SER B 1 30 ? 16.258 -20.8 0.262 1 85.3 30 SER B CA 1
ATOM 2354 C C . SER B 1 30 ? 16.105 -22.316 0.209 1 85.3 30 SER B C 1
ATOM 2356 O O . SER B 1 30 ? 16.489 -23.017 1.147 1 85.3 30 SER B O 1
ATOM 2358 N N . ASN B 1 31 ? 15.512 -22.774 -0.881 1 87.69 31 ASN B N 1
ATOM 2359 C CA . ASN B 1 31 ? 15.405 -24.196 -1.189 1 87.69 31 ASN B CA 1
ATOM 2360 C C . ASN B 1 31 ? 14.661 -24.953 -0.093 1 87.69 31 ASN B C 1
ATOM 2362 O O . ASN B 1 31 ? 15.135 -25.984 0.387 1 87.69 31 ASN B O 1
ATOM 2366 N N . THR B 1 32 ? 13.622 -24.396 0.34 1 89.76 32 THR B N 1
ATOM 2367 C CA . THR B 1 32 ? 12.777 -25.004 1.362 1 89.76 32 THR B CA 1
ATOM 2368 C C . THR B 1 32 ? 11.553 -25.662 0.731 1 89.76 32 THR B C 1
ATOM 2370 O O . THR B 1 32 ? 10.928 -25.091 -0.166 1 89.76 32 THR B O 1
ATOM 2373 N N . GLU B 1 33 ? 11.268 -26.903 1.165 1 90.82 33 GLU B N 1
ATOM 2374 C CA . GLU B 1 33 ? 10.109 -27.664 0.708 1 90.82 33 GLU B CA 1
ATOM 2375 C C . GLU B 1 33 ? 9.247 -28.115 1.883 1 90.82 33 GLU B C 1
ATOM 2377 O O . GLU B 1 33 ? 9.769 -28.495 2.933 1 90.82 33 GLU B O 1
ATOM 2382 N N . THR B 1 34 ? 7.979 -27.998 1.706 1 89.81 34 THR B N 1
ATOM 2383 C CA . THR B 1 34 ? 7.09 -28.564 2.715 1 89.81 34 THR B CA 1
ATOM 2384 C C . THR B 1 34 ? 6.753 -30.016 2.386 1 89.81 34 THR B C 1
ATOM 2386 O O . THR B 1 34 ? 6.825 -30.427 1.226 1 89.81 34 THR B O 1
ATOM 2389 N N . ARG B 1 35 ? 6.431 -30.808 3.358 1 87.68 35 ARG B N 1
ATOM 2390 C CA . ARG B 1 35 ? 5.944 -32.161 3.112 1 87.68 35 ARG B CA 1
ATOM 2391 C C . ARG B 1 35 ? 4.581 -32.137 2.429 1 87.68 35 ARG B C 1
ATOM 2393 O O . ARG B 1 35 ? 3.777 -31.233 2.667 1 87.68 35 ARG B O 1
ATOM 2400 N N . ILE B 1 36 ? 4.413 -33.162 1.663 1 90.49 36 ILE B N 1
ATOM 2401 C CA . ILE B 1 36 ? 3.091 -33.312 1.064 1 90.49 36 ILE B CA 1
ATOM 2402 C C . ILE B 1 36 ? 2.043 -33.475 2.162 1 90.49 36 ILE B C 1
ATOM 2404 O O . ILE B 1 36 ? 2.229 -34.259 3.095 1 90.49 36 ILE B O 1
ATOM 2408 N N . HIS B 1 37 ? 1 -32.709 2.116 1 91.89 37 HIS B N 1
ATOM 2409 C CA . HIS B 1 37 ? -0.037 -32.763 3.14 1 91.89 37 HIS B CA 1
ATOM 2410 C C . HIS B 1 37 ? -1.367 -32.241 2.607 1 91.89 37 HIS B C 1
ATOM 2412 O O . HIS B 1 37 ? -1.443 -31.774 1.468 1 91.89 37 HIS B O 1
ATOM 2418 N N . SER B 1 38 ? -2.389 -32.473 3.439 1 92.51 38 SER B N 1
ATOM 2419 C CA . SER B 1 38 ? -3.719 -31.914 3.219 1 92.51 38 SER B CA 1
ATOM 2420 C C . SER B 1 38 ? -4.381 -31.527 4.538 1 92.51 38 SER B C 1
ATOM 2422 O O . SER B 1 38 ? -3.94 -31.952 5.608 1 92.51 38 SER B O 1
ATOM 2424 N N . HIS B 1 39 ? -5.348 -30.755 4.499 1 92.81 39 HIS B N 1
ATOM 2425 C CA . HIS B 1 39 ? -6.113 -30.319 5.661 1 92.81 39 HIS B CA 1
ATOM 2426 C C . HIS B 1 39 ? -7.548 -29.973 5.278 1 92.81 39 HIS B C 1
ATOM 2428 O O . HIS B 1 39 ? -7.854 -29.798 4.097 1 92.81 39 HIS B O 1
ATOM 2434 N N . PRO B 1 40 ? -8.423 -29.952 6.329 1 93.68 40 PRO B N 1
ATOM 2435 C CA . PRO B 1 40 ? -9.852 -29.764 6.064 1 93.68 40 PRO B CA 1
ATOM 2436 C C . PRO B 1 40 ? -10.213 -28.307 5.784 1 93.68 40 PRO B C 1
ATOM 2438 O O . PRO B 1 40 ? -11.38 -27.993 5.536 1 93.68 40 PRO B O 1
ATOM 2441 N N . TRP B 1 41 ? -9.339 -27.398 5.83 1 95.37 41 TRP B N 1
ATOM 2442 C CA . TRP B 1 41 ? -9.597 -25.995 5.523 1 95.37 41 TRP B CA 1
ATOM 2443 C C . TRP B 1 41 ? -8.925 -25.591 4.216 1 95.37 41 TRP B C 1
ATOM 2445 O O . TRP B 1 41 ? -8.008 -26.268 3.746 1 95.37 41 TRP B O 1
ATOM 2455 N N . GLY B 1 42 ? -9.48 -24.593 3.581 1 95.75 42 GLY B N 1
ATOM 2456 C CA . GLY B 1 42 ? -8.785 -23.992 2.454 1 95.75 42 GLY B CA 1
ATOM 2457 C C . GLY B 1 42 ? -7.64 -23.088 2.872 1 95.75 42 GLY B C 1
ATOM 2458 O O . GLY B 1 42 ? -7.611 -22.597 4.002 1 95.75 42 GLY B O 1
ATOM 2459 N N . GLN B 1 43 ? -6.745 -22.926 1.925 1 96.17 43 GLN B N 1
ATOM 2460 C CA . GLN B 1 43 ? -5.549 -22.165 2.268 1 96.17 43 GLN B CA 1
ATOM 2461 C C . GLN B 1 43 ? -5.161 -21.212 1.141 1 96.17 43 GLN B C 1
ATOM 2463 O O . GLN B 1 43 ? -5.119 -21.607 -0.026 1 96.17 43 GLN B O 1
ATOM 2468 N N . VAL B 1 44 ? -5.051 -19.96 1.466 1 96.22 44 VAL B N 1
ATOM 2469 C CA . VAL B 1 44 ? -4.47 -18.978 0.556 1 96.22 44 VAL B CA 1
ATOM 2470 C C . VAL B 1 44 ? -3.009 -18.732 0.925 1 96.22 44 VAL B C 1
ATOM 2472 O O . VAL B 1 44 ? -2.703 -18.365 2.062 1 96.22 44 VAL B O 1
ATOM 2475 N N . GLN B 1 45 ? -2.124 -18.946 0.004 1 95.6 45 GLN B N 1
ATOM 2476 C CA . GLN B 1 45 ? -0.692 -18.779 0.23 1 95.6 45 GLN B CA 1
ATOM 2477 C C . GLN B 1 45 ? -0.171 -17.518 -0.452 1 95.6 45 GLN B C 1
ATOM 2479 O O . GLN B 1 45 ? -0.286 -17.372 -1.671 1 95.6 45 GLN B O 1
ATOM 2484 N N . LEU B 1 46 ? 0.333 -16.664 0.337 1 94.68 46 LEU B N 1
ATOM 2485 C CA . LEU B 1 46 ? 0.863 -15.389 -0.134 1 94.68 46 LEU B CA 1
ATOM 2486 C C . LEU B 1 46 ? 2.344 -15.258 0.205 1 94.68 46 LEU B C 1
ATOM 2488 O O . LEU B 1 46 ? 2.802 -15.785 1.222 1 94.68 46 LEU B O 1
ATOM 2492 N N . ILE B 1 47 ? 3.041 -14.518 -0.672 1 89.85 47 ILE B N 1
ATOM 2493 C CA . ILE B 1 47 ? 4.459 -14.352 -0.373 1 89.85 47 ILE B CA 1
ATOM 2494 C C . ILE B 1 47 ? 4.875 -12.906 -0.63 1 89.85 47 ILE B C 1
ATOM 2496 O O . ILE B 1 47 ? 4.173 -12.165 -1.323 1 89.85 47 ILE B O 1
ATOM 2500 N N . SER B 1 48 ? 5.795 -12.541 0.054 1 81.81 48 SER B N 1
ATOM 2501 C CA . SER B 1 48 ? 6.567 -11.346 -0.266 1 81.81 48 SER B CA 1
ATOM 2502 C C . SER B 1 48 ? 7.998 -11.7 -0.657 1 81.81 48 SER B C 1
ATOM 2504 O O . SER B 1 48 ? 8.66 -12.481 0.03 1 81.81 48 SER B O 1
ATOM 2506 N N . GLY B 1 49 ? 8.333 -11.24 -1.843 1 73.65 49 GLY B N 1
ATOM 2507 C CA . GLY B 1 49 ? 9.647 -11.58 -2.364 1 73.65 49 GLY B CA 1
ATOM 2508 C C . GLY B 1 49 ? 9.707 -12.968 -2.974 1 73.65 49 GLY B C 1
ATOM 2509 O O . GLY B 1 49 ? 8.909 -13.84 -2.624 1 73.65 49 GLY B O 1
ATOM 2510 N N . GLY B 1 50 ? 10.459 -13.145 -3.953 1 76.84 50 GLY B N 1
ATOM 2511 C CA . GLY B 1 50 ? 10.714 -14.446 -4.551 1 76.84 50 GLY B CA 1
ATOM 2512 C C . GLY B 1 50 ? 9.498 -15.033 -5.242 1 76.84 50 GLY B C 1
ATOM 2513 O O . GLY B 1 50 ? 8.641 -14.295 -5.735 1 76.84 50 GLY B O 1
ATOM 2514 N N . ILE B 1 51 ? 9.585 -16.407 -5.409 1 83.77 51 ILE B N 1
ATOM 2515 C CA . ILE B 1 51 ? 8.528 -17.159 -6.076 1 83.77 51 ILE B CA 1
ATOM 2516 C C . ILE B 1 51 ? 8.152 -18.377 -5.235 1 83.77 51 ILE B C 1
ATOM 2518 O O . ILE B 1 51 ? 9.027 -19.078 -4.72 1 83.77 51 ILE B O 1
ATOM 2522 N N . LEU B 1 52 ? 6.907 -18.52 -5.061 1 89.55 52 LEU B N 1
ATOM 2523 C CA . LEU B 1 52 ? 6.4 -19.719 -4.401 1 89.55 52 LEU B CA 1
ATOM 2524 C C . LEU B 1 52 ? 5.871 -20.719 -5.424 1 89.55 52 LEU B C 1
ATOM 2526 O O . LEU B 1 52 ? 5.119 -20.349 -6.328 1 89.55 52 LEU B O 1
ATOM 2530 N N . GLU B 1 53 ? 6.321 -21.935 -5.272 1 88.37 53 GLU B N 1
ATOM 2531 C CA . GLU B 1 53 ? 5.832 -23.027 -6.108 1 88.37 53 GLU B CA 1
ATOM 2532 C C . GLU B 1 53 ? 4.977 -24 -5.301 1 88.37 53 GLU B C 1
ATOM 2534 O O . GLU B 1 53 ? 5.343 -24.38 -4.187 1 88.37 53 GLU B O 1
ATOM 2539 N N . ILE B 1 54 ? 3.86 -24.342 -5.88 1 91.08 54 ILE B N 1
ATOM 2540 C CA . ILE B 1 54 ? 3.021 -25.345 -5.233 1 91.08 54 ILE B CA 1
ATOM 2541 C C . ILE B 1 54 ? 2.661 -26.441 -6.234 1 91.08 54 ILE B C 1
ATOM 2543 O O . ILE B 1 54 ? 2.311 -26.152 -7.381 1 91.08 54 ILE B O 1
ATOM 2547 N N . ASP B 1 55 ? 2.863 -27.63 -5.845 1 88.38 55 ASP B N 1
ATOM 2548 C CA . ASP B 1 55 ? 2.351 -28.777 -6.589 1 88.38 55 ASP B CA 1
ATOM 2549 C C . ASP B 1 55 ? 1.056 -29.299 -5.97 1 88.38 55 ASP B C 1
ATOM 2551 O O . ASP B 1 55 ? 1.04 -29.712 -4.808 1 88.38 55 ASP B O 1
ATOM 2555 N N . ALA B 1 56 ? 0.005 -29.16 -6.743 1 87.78 56 ALA B N 1
ATOM 2556 C CA . ALA B 1 56 ? -1.297 -29.646 -6.295 1 87.78 56 ALA B CA 1
ATOM 2557 C C . ALA B 1 56 ? -2.016 -30.399 -7.411 1 87.78 56 ALA B C 1
ATOM 2559 O O . ALA B 1 56 ? -2.128 -29.899 -8.533 1 87.78 56 ALA B O 1
ATOM 2560 N N . GLU B 1 57 ? -2.502 -31.535 -7.11 1 80.36 57 GLU B N 1
ATOM 2561 C CA . GLU B 1 57 ? -3.251 -32.345 -8.066 1 80.36 57 GLU B CA 1
ATOM 2562 C C . GLU B 1 57 ? -2.48 -32.508 -9.374 1 80.36 57 GLU B C 1
ATOM 2564 O O . GLU B 1 57 ? -3.032 -32.296 -10.456 1 80.36 57 GLU B O 1
ATOM 2569 N N . ASP B 1 58 ? -1.209 -32.654 -9.307 1 75.15 58 ASP B N 1
ATOM 2570 C CA . ASP B 1 58 ? -0.328 -32.917 -10.441 1 75.15 58 ASP B CA 1
ATOM 2571 C C . ASP B 1 58 ? -0.162 -31.671 -11.308 1 75.15 58 ASP B C 1
ATOM 2573 O O . ASP B 1 58 ? 0.042 -31.774 -12.52 1 75.15 58 ASP B O 1
ATOM 2577 N N . THR B 1 59 ? -0.563 -30.612 -10.724 1 78.28 59 THR B N 1
ATOM 2578 C CA . THR B 1 59 ? -0.376 -29.336 -11.407 1 78.28 59 THR B CA 1
ATOM 2579 C C . THR B 1 59 ? 0.566 -28.433 -10.617 1 78.28 59 THR B C 1
ATOM 2581 O O . THR B 1 59 ? 0.476 -28.354 -9.391 1 78.28 59 THR B O 1
ATOM 2584 N N . ARG B 1 60 ? 1.419 -27.837 -11.367 1 82.19 60 ARG B N 1
ATOM 2585 C CA . ARG B 1 60 ? 2.378 -26.923 -10.756 1 82.19 60 ARG B CA 1
ATOM 2586 C C . ARG B 1 60 ? 1.895 -25.479 -10.85 1 82.19 60 ARG B C 1
ATOM 2588 O O . ARG B 1 60 ? 1.54 -25.008 -11.932 1 82.19 60 ARG B O 1
ATOM 2595 N N . PHE B 1 61 ? 1.865 -24.838 -9.731 1 85.08 61 PHE B N 1
ATOM 2596 C CA . PHE B 1 61 ? 1.502 -23.427 -9.655 1 85.08 61 PHE B CA 1
ATOM 2597 C C . PHE B 1 61 ? 2.69 -22.587 -9.201 1 85.08 61 PHE B C 1
ATOM 2599 O O . PHE B 1 61 ? 3.373 -22.938 -8.237 1 85.08 61 PHE B O 1
ATOM 2606 N N . LEU B 1 62 ? 2.969 -21.571 -9.958 1 84.49 62 LEU B N 1
ATOM 2607 C CA . LEU B 1 62 ? 3.999 -20.603 -9.597 1 84.49 62 LEU B CA 1
ATOM 2608 C C . LEU B 1 62 ? 3.383 -19.239 -9.3 1 84.49 62 LEU B C 1
ATOM 2610 O O . LEU B 1 62 ? 2.621 -18.708 -10.111 1 84.49 62 LEU B O 1
ATOM 2614 N N . ALA B 1 63 ? 3.73 -18.732 -8.186 1 86.06 63 ALA B N 1
ATOM 2615 C CA . ALA B 1 63 ? 3.135 -17.452 -7.811 1 86.06 63 ALA B CA 1
ATOM 2616 C C . ALA B 1 63 ? 4.212 -16.429 -7.46 1 86.06 63 ALA B C 1
ATOM 2618 O O . ALA B 1 63 ? 4.986 -16.631 -6.522 1 86.06 63 ALA B O 1
ATOM 2619 N N . PRO B 1 64 ? 4.245 -15.366 -8.252 1 85.18 64 PRO B N 1
ATOM 2620 C CA . PRO B 1 64 ? 4.958 -14.178 -7.777 1 85.18 64 PRO B CA 1
ATOM 2621 C C . PRO B 1 64 ? 4.205 -13.441 -6.672 1 85.18 64 PRO B C 1
ATOM 2623 O O . PRO B 1 64 ? 3.097 -13.838 -6.303 1 85.18 64 PRO B O 1
ATOM 2626 N N . PRO B 1 65 ? 4.741 -12.374 -6.092 1 81.72 65 PRO B N 1
ATOM 2627 C CA . PRO B 1 65 ? 4.169 -11.719 -4.914 1 81.72 65 PRO B CA 1
ATOM 2628 C C . PRO B 1 65 ? 2.798 -11.103 -5.188 1 81.72 65 PRO B C 1
ATOM 2630 O O . PRO B 1 65 ? 1.996 -10.939 -4.266 1 81.72 65 PRO B O 1
ATOM 2633 N N . HIS B 1 66 ? 2.466 -10.78 -6.36 1 82.37 66 HIS B N 1
ATOM 2634 C CA . HIS B 1 66 ? 1.184 -10.135 -6.621 1 82.37 66 HIS B CA 1
ATOM 2635 C C . HIS B 1 66 ? 0.089 -11.166 -6.873 1 82.37 66 HIS B C 1
ATOM 2637 O O . HIS B 1 66 ? -1.066 -10.806 -7.112 1 82.37 66 HIS B O 1
ATOM 2643 N N . LEU B 1 67 ? 0.494 -12.429 -6.825 1 88.86 67 LEU B N 1
ATOM 2644 C CA . LEU B 1 67 ? -0.47 -13.52 -6.928 1 88.86 67 LEU B CA 1
ATOM 2645 C C . LEU B 1 67 ? -0.39 -14.432 -5.708 1 88.86 67 LEU B C 1
ATOM 2647 O O . LEU B 1 67 ? 0.702 -14.712 -5.208 1 88.86 67 LEU B O 1
ATOM 2651 N N . ALA B 1 68 ? -1.52 -14.862 -5.262 1 92.6 68 ALA B N 1
ATOM 2652 C CA . ALA B 1 68 ? -1.633 -15.872 -4.214 1 92.6 68 ALA B CA 1
ATOM 2653 C C . ALA B 1 68 ? -2.106 -17.205 -4.785 1 92.6 68 ALA B C 1
ATOM 2655 O O . ALA B 1 68 ? -2.752 -17.244 -5.835 1 92.6 68 ALA B O 1
ATOM 2656 N N . ILE B 1 69 ? -1.755 -18.258 -4.169 1 93.04 69 ILE B N 1
ATOM 2657 C CA . ILE B 1 69 ? -2.242 -19.573 -4.573 1 93.04 69 ILE B CA 1
ATOM 2658 C C . ILE B 1 69 ? -3.342 -20.032 -3.619 1 93.04 69 ILE B C 1
ATOM 2660 O O . ILE B 1 69 ? -3.139 -20.08 -2.403 1 93.04 69 ILE B O 1
ATOM 2664 N N . TRP B 1 70 ? -4.46 -20.282 -4.177 1 94.89 70 TRP B N 1
ATOM 2665 C CA . TRP B 1 70 ? -5.579 -20.85 -3.433 1 94.89 70 TRP B CA 1
ATOM 2666 C C . TRP B 1 70 ? -5.603 -22.37 -3.561 1 94.89 70 TRP B C 1
ATOM 2668 O O . TRP B 1 70 ? -5.578 -22.906 -4.671 1 94.89 70 TRP B O 1
ATOM 2678 N N . VAL B 1 71 ? -5.654 -23.043 -2.43 1 94.03 71 VAL B N 1
ATOM 2679 C CA . VAL B 1 71 ? -5.777 -24.496 -2.381 1 94.03 71 VAL B CA 1
ATOM 2680 C C . VAL B 1 71 ? -7.038 -24.882 -1.611 1 94.03 71 VAL B C 1
ATOM 2682 O O . VAL B 1 71 ? -7.128 -24.658 -0.402 1 94.03 71 VAL B O 1
ATOM 2685 N N . PRO B 1 72 ? -8.023 -25.469 -2.26 1 94.37 72 PRO B N 1
ATOM 2686 C CA . PRO B 1 72 ? -9.253 -25.867 -1.571 1 94.37 72 PRO B CA 1
ATOM 2687 C C . PRO B 1 72 ? -9.009 -26.909 -0.482 1 94.37 72 PRO B C 1
ATOM 2689 O O . PRO B 1 72 ? -7.985 -27.598 -0.5 1 94.37 72 PRO B O 1
ATOM 2692 N N . ALA B 1 73 ? -10.006 -26.998 0.418 1 95.16 73 ALA B N 1
ATOM 2693 C CA . ALA B 1 73 ? -9.952 -27.993 1.486 1 95.16 73 ALA B CA 1
ATOM 2694 C C . ALA B 1 73 ? -9.82 -29.402 0.916 1 95.16 73 ALA B C 1
ATOM 2696 O O . ALA B 1 73 ? -10.476 -29.744 -0.071 1 95.16 73 ALA B O 1
ATOM 2697 N N . GLY B 1 74 ? -8.86 -30.136 1.539 1 93.81 74 GLY B N 1
ATOM 2698 C CA . GLY B 1 74 ? -8.744 -31.549 1.215 1 93.81 74 GLY B CA 1
ATOM 2699 C C . GLY B 1 74 ? -7.766 -31.824 0.088 1 93.81 74 GLY B C 1
ATOM 2700 O O . GLY B 1 74 ? -7.417 -32.978 -0.171 1 93.81 74 GLY B O 1
ATOM 2701 N N . ILE B 1 75 ? -7.298 -30.885 -0.613 1 93.56 75 ILE B N 1
ATOM 2702 C CA . ILE B 1 75 ? -6.39 -31.07 -1.739 1 93.56 75 ILE B CA 1
ATOM 2703 C C . ILE B 1 75 ? -4.971 -31.304 -1.224 1 93.56 75 ILE B C 1
ATOM 2705 O O . ILE B 1 75 ? -4.467 -30.535 -0.402 1 93.56 75 ILE B O 1
ATOM 2709 N N . ARG B 1 76 ? -4.351 -32.375 -1.695 1 93.96 76 ARG B N 1
ATOM 2710 C CA . ARG B 1 76 ? -2.964 -32.67 -1.353 1 93.96 76 ARG B CA 1
ATOM 2711 C C . ARG B 1 76 ? -2.006 -31.762 -2.118 1 93.96 76 ARG B C 1
ATOM 2713 O O . ARG B 1 76 ? -2.17 -31.551 -3.321 1 93.96 76 ARG B O 1
ATOM 2720 N N . HIS B 1 77 ? -1.025 -31.17 -1.319 1 93.16 77 HIS B N 1
ATOM 2721 C CA . HIS B 1 77 ? -0.123 -30.234 -1.981 1 93.16 77 HIS B CA 1
ATOM 2722 C C . HIS B 1 77 ? 1.211 -30.142 -1.247 1 93.16 77 HIS B C 1
ATOM 2724 O O . HIS B 1 77 ? 1.342 -30.633 -0.124 1 93.16 77 HIS B O 1
ATOM 2730 N N . THR B 1 78 ? 2.199 -29.624 -1.905 1 92.75 78 THR B N 1
ATOM 2731 C CA . THR B 1 78 ? 3.538 -29.331 -1.407 1 92.75 78 THR B CA 1
ATOM 2732 C C . THR B 1 78 ? 4.042 -28.002 -1.963 1 92.75 78 THR B C 1
ATOM 2734 O O . THR B 1 78 ? 3.62 -27.573 -3.038 1 92.75 78 THR B O 1
ATOM 2737 N N . SER B 1 79 ? 4.763 -27.29 -1.16 1 92.5 79 SER B N 1
ATOM 2738 C CA . SER B 1 79 ? 5.302 -26.01 -1.609 1 92.5 79 SER B CA 1
ATOM 2739 C C . SER B 1 79 ? 6.826 -26.036 -1.65 1 92.5 79 SER B C 1
ATOM 2741 O O . SER B 1 79 ? 7.457 -26.853 -0.976 1 92.5 79 SER B O 1
ATOM 2743 N N . TYR B 1 80 ? 7.341 -25.233 -2.508 1 89.64 80 TYR B N 1
ATOM 2744 C CA . TYR B 1 80 ? 8.784 -25.105 -2.678 1 89.64 80 TYR B CA 1
ATOM 2745 C C . TYR B 1 80 ? 9.168 -23.671 -3.022 1 89.64 80 TYR B C 1
ATOM 2747 O O . TYR B 1 80 ? 8.467 -23 -3.783 1 89.64 80 TYR B O 1
ATOM 2755 N N . ASN B 1 81 ? 10.191 -23.168 -2.362 1 87.1 81 ASN B N 1
ATOM 2756 C CA . ASN B 1 81 ? 10.763 -21.875 -2.723 1 87.1 81 ASN B CA 1
ATOM 2757 C C . ASN B 1 81 ? 12.274 -21.966 -2.919 1 87.1 81 ASN B C 1
ATOM 2759 O O . ASN B 1 81 ? 12.974 -22.572 -2.106 1 87.1 81 ASN B O 1
ATOM 2763 N N . ARG B 1 82 ? 12.791 -21.449 -3.933 1 79.99 82 ARG B N 1
ATOM 2764 C CA . ARG B 1 82 ? 14.212 -21.477 -4.264 1 79.99 82 ARG B CA 1
ATOM 2765 C C . ARG B 1 82 ? 14.972 -20.396 -3.505 1 79.99 82 ARG B C 1
ATOM 2767 O O . ARG B 1 82 ? 16.098 -20.62 -3.055 1 79.99 82 ARG B O 1
ATOM 2774 N N . LYS B 1 83 ? 14.379 -19.236 -3.412 1 79.78 83 LYS B N 1
ATOM 2775 C CA . LYS B 1 83 ? 14.95 -18.099 -2.695 1 79.78 83 LYS B CA 1
ATOM 2776 C C . LYS B 1 83 ? 14.183 -17.82 -1.406 1 79.78 83 LYS B C 1
ATOM 2778 O O . LYS B 1 83 ? 13.056 -18.289 -1.234 1 79.78 83 LYS B O 1
ATOM 2783 N N . PRO B 1 84 ? 14.833 -17.096 -0.598 1 85.5 84 PRO B N 1
ATOM 2784 C CA . PRO B 1 84 ? 14.114 -16.755 0.631 1 85.5 84 PRO B CA 1
ATOM 2785 C C . PRO B 1 84 ? 12.836 -15.961 0.368 1 85.5 84 PRO B C 1
ATOM 2787 O O . PRO B 1 84 ? 12.808 -15.108 -0.523 1 85.5 84 PRO B O 1
ATOM 2790 N N . ILE B 1 85 ? 11.789 -16.308 1.125 1 86.59 85 ILE B N 1
ATOM 2791 C CA . ILE B 1 85 ? 10.52 -15.603 0.979 1 86.59 85 ILE B CA 1
ATOM 2792 C C . ILE B 1 85 ? 9.915 -15.338 2.356 1 86.59 85 ILE B C 1
ATOM 2794 O O . ILE B 1 85 ? 10.172 -16.08 3.307 1 86.59 85 ILE B O 1
ATOM 2798 N N . GLU B 1 86 ? 9.228 -14.219 2.476 1 90.12 86 GLU B N 1
ATOM 2799 C CA . GLU B 1 86 ? 8.293 -14.016 3.578 1 90.12 86 GLU B CA 1
ATOM 2800 C C . GLU B 1 86 ? 6.915 -14.583 3.245 1 90.12 86 GLU B C 1
ATOM 2802 O O . GLU B 1 86 ? 6.272 -14.143 2.29 1 90.12 86 GLU B O 1
ATOM 2807 N N . TYR B 1 87 ? 6.493 -15.478 4.043 1 93.26 87 TYR B N 1
ATOM 2808 C CA . TYR B 1 87 ? 5.356 -16.332 3.718 1 93.26 87 TYR B CA 1
ATOM 2809 C C . TYR B 1 87 ? 4.192 -16.074 4.667 1 93.26 87 TYR B C 1
ATOM 2811 O O . TYR B 1 87 ? 4.396 -15.84 5.861 1 93.26 87 TYR B O 1
ATOM 2819 N N . CYS B 1 88 ? 2.985 -16.046 4.1 1 96.03 88 CYS B N 1
ATOM 2820 C CA . CYS B 1 88 ? 1.752 -16.039 4.878 1 96.03 88 CYS B CA 1
ATOM 2821 C C . CYS B 1 88 ? 0.777 -17.092 4.365 1 96.03 88 CYS B C 1
ATOM 2823 O O . CYS B 1 88 ? 0.512 -17.166 3.164 1 96.03 88 CYS B O 1
ATOM 2825 N N . SER B 1 89 ? 0.279 -17.925 5.192 1 96.15 89 SER B N 1
ATOM 2826 C CA . SER B 1 89 ? -0.859 -18.782 4.877 1 96.15 89 SER B CA 1
ATOM 2827 C C . SER B 1 89 ? -2.13 -18.286 5.558 1 96.15 89 SER B C 1
ATOM 2829 O O . SER B 1 89 ? -2.156 -18.103 6.777 1 96.15 89 SER B O 1
ATOM 2831 N N . LEU B 1 90 ? -3.091 -18.027 4.868 1 97.21 90 LEU B N 1
ATOM 2832 C CA . LEU B 1 90 ? -4.434 -17.747 5.363 1 97.21 90 LEU B CA 1
ATOM 2833 C C . LEU B 1 90 ? -5.32 -18.984 5.261 1 97.21 90 LEU B C 1
ATOM 2835 O O . LEU B 1 90 ? -5.67 -19.412 4.159 1 97.21 90 LEU B O 1
ATOM 2839 N N . ASN B 1 91 ? -5.665 -19.509 6.414 1 97.26 91 ASN B N 1
ATOM 2840 C CA . ASN B 1 91 ? -6.453 -20.733 6.502 1 97.26 91 ASN B CA 1
ATOM 2841 C C . ASN B 1 91 ? -7.92 -20.435 6.799 1 97.26 91 ASN B C 1
ATOM 2843 O O . ASN B 1 91 ? -8.23 -19.687 7.728 1 97.26 91 ASN B O 1
ATOM 2847 N N . ILE B 1 92 ? -8.776 -21.055 6.002 1 97.53 92 ILE B N 1
ATOM 2848 C CA . ILE B 1 92 ? -10.174 -20.64 6.028 1 97.53 92 ILE B CA 1
ATOM 2849 C C . ILE B 1 92 ? -11.077 -21.868 6.112 1 97.53 92 ILE B C 1
ATOM 2851 O O . ILE B 1 92 ? -10.969 -22.782 5.291 1 97.53 92 ILE B O 1
ATOM 2855 N N . SER B 1 93 ? -11.983 -21.855 7.061 1 97.04 93 SER B N 1
ATOM 2856 C CA . SER B 1 93 ? -12.955 -22.938 7.176 1 97.04 93 SER B CA 1
ATOM 2857 C C . SER B 1 93 ? -13.795 -23.064 5.909 1 97.04 93 SER B C 1
ATOM 2859 O O . SER B 1 93 ? -14.15 -22.058 5.291 1 97.04 93 SER B O 1
ATOM 2861 N N . PRO B 1 94 ? -14.215 -24.241 5.505 1 95.01 94 PRO B N 1
ATOM 2862 C CA . PRO B 1 94 ? -14.968 -24.467 4.269 1 95.01 94 PRO B CA 1
ATOM 2863 C C . PRO B 1 94 ? -16.261 -23.656 4.209 1 95.01 94 PRO B C 1
ATOM 2865 O O . PRO B 1 94 ? -16.68 -23.234 3.128 1 95.01 94 PRO B O 1
ATOM 2868 N N . GLU B 1 95 ? -16.81 -23.36 5.345 1 94.97 95 GLU B N 1
ATOM 2869 C CA . GLU B 1 95 ? -18.078 -22.639 5.402 1 94.97 95 GLU B CA 1
ATOM 2870 C C . GLU B 1 95 ? -17.924 -21.211 4.886 1 94.97 95 GLU B C 1
ATOM 2872 O O . GLU B 1 95 ? -18.895 -20.601 4.433 1 94.97 95 GLU B O 1
ATOM 2877 N N . LEU B 1 96 ? -16.724 -20.732 4.878 1 96.29 96 LEU B N 1
ATOM 2878 C CA . LEU B 1 96 ? -16.484 -19.345 4.495 1 96.29 96 LEU B CA 1
ATOM 2879 C C . LEU B 1 96 ? -15.924 -19.261 3.08 1 96.29 96 LEU B C 1
ATOM 2881 O O . LEU B 1 96 ? -15.624 -18.169 2.59 1 96.29 96 LEU B O 1
ATOM 2885 N N . THR B 1 97 ? -15.745 -20.402 2.34 1 94.7 97 THR B N 1
ATOM 2886 C CA . THR B 1 97 ? -15.091 -20.38 1.036 1 94.7 97 THR B CA 1
ATOM 2887 C C . THR B 1 97 ? -16.069 -20.78 -0.066 1 94.7 97 THR B C 1
ATOM 2889 O O . THR B 1 97 ? -15.658 -21.272 -1.119 1 94.7 97 THR B O 1
ATOM 2892 N N . ALA B 1 98 ? -17.335 -20.607 0.189 1 91.3 98 ALA B N 1
ATOM 2893 C CA . ALA B 1 98 ? -18.368 -21.001 -0.765 1 91.3 98 ALA B CA 1
ATOM 2894 C C . ALA B 1 98 ? -18.224 -20.236 -2.078 1 91.3 98 ALA B C 1
ATOM 2896 O O . ALA B 1 98 ? -18.565 -20.752 -3.145 1 91.3 98 ALA B O 1
ATOM 2897 N N . HIS B 1 99 ? -17.666 -19.042 -2.037 1 90.27 99 HIS B N 1
ATOM 2898 C CA . HIS B 1 99 ? -17.575 -18.205 -3.228 1 90.27 99 HIS B CA 1
ATOM 2899 C C . HIS B 1 99 ? -16.162 -18.214 -3.801 1 90.27 99 HIS B C 1
ATOM 2901 O O . HIS B 1 99 ? -15.852 -17.441 -4.71 1 90.27 99 HIS B O 1
ATOM 2907 N N . PHE B 1 100 ? -15.307 -19.101 -3.23 1 92.86 100 PHE B N 1
ATOM 2908 C CA . PHE B 1 100 ? -13.959 -19.274 -3.756 1 92.86 100 PHE B CA 1
ATOM 2909 C C . PHE B 1 100 ? -13.947 -20.291 -4.891 1 92.86 100 PHE B C 1
ATOM 2911 O O . PHE B 1 100 ? -14.902 -21.052 -5.06 1 92.86 100 PHE B O 1
ATOM 2918 N N . PRO B 1 101 ? -12.898 -20.263 -5.689 1 89.09 101 PRO B N 1
ATOM 2919 C CA . PRO B 1 101 ? -12.788 -21.284 -6.734 1 89.09 101 PRO B CA 1
ATOM 2920 C C . PRO B 1 101 ? -12.805 -22.705 -6.175 1 89.09 101 PRO B C 1
ATOM 2922 O O . PRO B 1 101 ? -12.267 -22.954 -5.093 1 89.09 101 PRO B O 1
ATOM 2925 N N . THR B 1 102 ? -13.31 -23.6 -6.918 1 88.69 102 THR B N 1
ATOM 2926 C CA . THR B 1 102 ? -13.438 -24.98 -6.465 1 88.69 102 THR B CA 1
ATOM 2927 C C . THR B 1 102 ? -12.137 -25.746 -6.688 1 88.69 102 THR B C 1
ATOM 2929 O O . THR B 1 102 ? -11.946 -26.83 -6.134 1 88.69 102 THR B O 1
ATOM 2932 N N . LYS B 1 103 ? -11.233 -25.185 -7.462 1 88.18 103 LYS B N 1
ATOM 2933 C CA . LYS B 1 103 ? -9.941 -25.804 -7.74 1 88.18 103 LYS B CA 1
ATOM 2934 C C . LYS B 1 103 ? -8.792 -24.881 -7.345 1 88.18 103 LYS B C 1
ATOM 2936 O O . LYS B 1 103 ? -8.989 -23.676 -7.17 1 88.18 103 LYS B O 1
ATOM 2941 N N . THR B 1 104 ? -7.651 -25.516 -7.187 1 90.67 104 THR B N 1
ATOM 2942 C CA . THR B 1 104 ? -6.459 -24.715 -6.932 1 90.67 104 THR B CA 1
ATOM 2943 C C . THR B 1 104 ? -6.276 -23.657 -8.016 1 90.67 104 THR B C 1
ATOM 2945 O O . THR B 1 104 ? -6.419 -23.948 -9.205 1 90.67 104 THR B O 1
ATOM 2948 N N . SER B 1 105 ? -6.022 -22.43 -7.574 1 89.3 105 SER B N 1
ATOM 2949 C CA . SER B 1 105 ? -6.002 -21.316 -8.515 1 89.3 105 SER B CA 1
ATOM 2950 C C . SER B 1 105 ? -5.089 -20.196 -8.027 1 89.3 105 SER B C 1
ATOM 2952 O O . SER B 1 105 ? -4.684 -20.181 -6.863 1 89.3 105 SER B O 1
ATOM 2954 N N . LEU B 1 106 ? -4.77 -19.395 -8.995 1 90.21 106 LEU B N 1
ATOM 2955 C CA . LEU B 1 106 ? -4.073 -18.158 -8.658 1 90.21 106 LEU B CA 1
ATOM 2956 C C . LEU B 1 106 ? -5.062 -17.015 -8.455 1 90.21 106 LEU B C 1
ATOM 2958 O O . LEU B 1 106 ? -6.029 -16.883 -9.209 1 90.21 106 LEU B O 1
ATOM 2962 N N . ILE B 1 107 ? -4.885 -16.296 -7.391 1 90.9 107 ILE B N 1
ATOM 2963 C CA . ILE B 1 107 ? -5.725 -15.144 -7.078 1 90.9 107 ILE B CA 1
ATOM 2964 C C . ILE B 1 107 ? -4.87 -13.88 -7.033 1 90.9 107 ILE B C 1
ATOM 2966 O O . ILE B 1 107 ? -3.788 -13.875 -6.44 1 90.9 107 ILE B O 1
ATOM 2970 N N . LYS B 1 108 ? -5.342 -12.871 -7.649 1 87.9 108 LYS B N 1
ATOM 2971 C CA . LYS B 1 108 ? -4.636 -11.594 -7.615 1 87.9 108 LYS B CA 1
ATOM 2972 C C . LYS B 1 108 ? -4.63 -11.007 -6.206 1 87.9 108 LYS B C 1
ATOM 2974 O O . LYS B 1 108 ? -5.67 -10.953 -5.547 1 87.9 108 LYS B O 1
ATOM 2979 N N . VAL B 1 109 ? -3.523 -10.594 -5.792 1 90.12 109 VAL B N 1
ATOM 2980 C CA . VAL B 1 109 ? -3.395 -9.914 -4.507 1 90.12 109 VAL B CA 1
ATOM 2981 C C . VAL B 1 109 ? -3.539 -8.406 -4.704 1 90.12 109 VAL B C 1
ATOM 2983 O O . VAL B 1 109 ? -2.634 -7.753 -5.229 1 90.12 109 VAL B O 1
ATOM 2986 N N . THR B 1 110 ? -4.637 -7.868 -4.287 1 88.7 110 THR B N 1
ATOM 2987 C CA . THR B 1 110 ? -4.85 -6.43 -4.401 1 88.7 110 THR B CA 1
ATOM 2988 C C . THR B 1 110 ? -4.051 -5.679 -3.34 1 88.7 110 THR B C 1
ATOM 2990 O O . THR B 1 110 ? -3.629 -6.266 -2.342 1 88.7 110 THR B O 1
ATOM 2993 N N . PRO B 1 111 ? -3.92 -4.358 -3.53 1 88.38 111 PRO B N 1
ATOM 2994 C CA . PRO B 1 111 ? -3.253 -3.567 -2.492 1 88.38 111 PRO B CA 1
ATOM 2995 C C . PRO B 1 111 ? -3.959 -3.651 -1.141 1 88.38 111 PRO B C 1
ATOM 2997 O O . PRO B 1 111 ? -3.306 -3.615 -0.095 1 88.38 111 PRO B O 1
ATOM 3000 N N . VAL B 1 112 ? -5.263 -3.805 -1.163 1 93.85 112 VAL B N 1
ATOM 3001 C CA . VAL B 1 112 ? -6.023 -3.91 0.078 1 93.85 112 VAL B CA 1
ATOM 3002 C C . VAL B 1 112 ? -5.666 -5.21 0.794 1 93.85 112 VAL B C 1
ATOM 3004 O O . VAL B 1 112 ? -5.376 -5.206 1.993 1 93.85 112 VAL B O 1
ATOM 3007 N N . ILE B 1 113 ? -5.57 -6.286 0.065 1 94.61 113 ILE B N 1
ATOM 3008 C CA . ILE B 1 113 ? -5.198 -7.576 0.635 1 94.61 113 ILE B CA 1
ATOM 3009 C C . ILE B 1 113 ? -3.797 -7.489 1.236 1 94.61 113 ILE B C 1
ATOM 3011 O O . ILE B 1 113 ? -3.587 -7.857 2.394 1 94.61 113 ILE B O 1
ATOM 3015 N N . ALA B 1 114 ? -2.894 -6.971 0.458 1 91.64 114 ALA B N 1
ATOM 3016 C CA . ALA B 1 114 ? -1.498 -6.89 0.879 1 91.64 114 ALA B CA 1
ATOM 3017 C C . ALA B 1 114 ? -1.357 -6.061 2.153 1 91.64 114 ALA B C 1
ATOM 3019 O O . ALA B 1 114 ? -0.633 -6.446 3.074 1 91.64 114 ALA B O 1
ATOM 3020 N N . ALA B 1 115 ? -2.067 -4.964 2.23 1 92.7 115 ALA B N 1
ATOM 3021 C CA . ALA B 1 115 ? -1.973 -4.069 3.38 1 92.7 115 ALA B CA 1
ATOM 3022 C C . ALA B 1 115 ? -2.529 -4.732 4.637 1 92.7 115 ALA B C 1
ATOM 3024 O O . ALA B 1 115 ? -1.964 -4.588 5.724 1 92.7 115 ALA B O 1
ATOM 3025 N N . ILE B 1 116 ? -3.629 -5.428 4.483 1 96.54 116 ILE B N 1
ATOM 3026 C CA . ILE B 1 116 ? -4.244 -6.073 5.637 1 96.54 116 ILE B CA 1
ATOM 3027 C C . ILE B 1 116 ? -3.339 -7.193 6.145 1 96.54 116 ILE B C 1
ATOM 3029 O O . ILE B 1 116 ? -3.123 -7.325 7.352 1 96.54 116 ILE B O 1
ATOM 3033 N N . ILE B 1 117 ? -2.789 -7.965 5.268 1 95.87 117 ILE B N 1
ATOM 3034 C CA . ILE B 1 117 ? -1.905 -9.061 5.649 1 95.87 117 ILE B CA 1
ATOM 3035 C C . ILE B 1 117 ? -0.676 -8.507 6.366 1 95.87 117 ILE B C 1
ATOM 3037 O O . ILE B 1 117 ? -0.259 -9.038 7.398 1 95.87 117 ILE B O 1
ATOM 3041 N N . GLU B 1 118 ? -0.123 -7.496 5.84 1 92.66 118 GLU B N 1
ATOM 3042 C CA . GLU B 1 118 ? 1.053 -6.9 6.467 1 92.66 118 GLU B CA 1
ATOM 3043 C C . GLU B 1 118 ? 0.716 -6.33 7.842 1 92.66 118 GLU B C 1
ATOM 3045 O O . GLU B 1 118 ? 1.52 -6.421 8.771 1 92.66 118 GLU B O 1
ATOM 3050 N N . ASP B 1 119 ? -0.423 -5.705 7.933 1 94.41 119 ASP B N 1
ATOM 3051 C CA . ASP B 1 119 ? -0.87 -5.202 9.228 1 94.41 119 ASP B CA 1
ATOM 3052 C C . ASP B 1 119 ? -0.931 -6.324 10.263 1 94.41 119 ASP B C 1
ATOM 3054 O O . ASP B 1 119 ? -0.417 -6.179 11.374 1 94.41 119 ASP B O 1
ATOM 3058 N N . PHE B 1 120 ? -1.572 -7.441 9.932 1 97.3 120 PHE B N 1
ATOM 3059 C CA . PHE B 1 120 ? -1.655 -8.587 10.829 1 97.3 120 PHE B CA 1
ATOM 3060 C C . PHE B 1 120 ? -0.264 -9.106 11.175 1 97.3 120 PHE B C 1
ATOM 3062 O O . PHE B 1 120 ? -0 -9.472 12.322 1 97.3 120 PHE B O 1
ATOM 3069 N N . ARG B 1 121 ? 0.588 -9.125 10.19 1 95.68 121 ARG B N 1
ATOM 3070 C CA . ARG B 1 121 ? 1.958 -9.579 10.409 1 95.68 121 ARG B CA 1
ATOM 3071 C C . ARG B 1 121 ? 2.667 -8.705 11.437 1 95.68 121 ARG B C 1
ATOM 3073 O O . ARG B 1 121 ? 3.256 -9.214 12.393 1 95.68 121 ARG B O 1
ATOM 3080 N N . GLN B 1 122 ? 2.579 -7.438 11.308 1 92.02 122 GLN B N 1
ATOM 3081 C CA . GLN B 1 122 ? 3.275 -6.489 12.169 1 92.02 122 GLN B CA 1
ATOM 3082 C C . GLN B 1 122 ? 2.755 -6.562 13.602 1 92.02 122 GLN B C 1
ATOM 3084 O O . GLN B 1 122 ? 3.521 -6.402 14.555 1 92.02 122 GLN B O 1
ATOM 3089 N N . ARG B 1 123 ? 1.486 -6.801 13.73 1 95.37 123 ARG B N 1
ATOM 3090 C CA . ARG B 1 123 ? 0.867 -6.843 15.05 1 95.37 123 ARG B CA 1
ATOM 3091 C C . ARG B 1 123 ? 0.906 -8.253 15.63 1 95.37 123 ARG B C 1
ATOM 3093 O O . ARG B 1 123 ? 0.419 -8.488 16.738 1 95.37 123 ARG B O 1
ATOM 3100 N N . ASP B 1 124 ? 1.444 -9.207 14.831 1 95.74 124 ASP B N 1
ATOM 3101 C CA . ASP B 1 124 ? 1.573 -10.603 15.235 1 95.74 124 ASP B CA 1
ATOM 3102 C C . ASP B 1 124 ? 0.214 -11.198 15.597 1 95.74 124 ASP B C 1
ATOM 3104 O O . ASP B 1 124 ? 0.052 -11.782 16.67 1 95.74 124 ASP B O 1
ATOM 3108 N N . ILE B 1 125 ? -0.789 -10.958 14.79 1 96.83 125 ILE B N 1
ATOM 3109 C CA . ILE B 1 125 ? -2.136 -11.486 14.972 1 96.83 125 ILE B CA 1
ATOM 3110 C C . ILE B 1 125 ? -2.353 -12.68 14.045 1 96.83 125 ILE B C 1
ATOM 3112 O O . ILE B 1 125 ? -2.387 -12.526 12.822 1 96.83 125 ILE B O 1
ATOM 3116 N N . ASN B 1 126 ? -2.575 -13.8 14.58 1 96.74 126 ASN B N 1
ATOM 3117 C CA . ASN B 1 126 ? -2.815 -15.023 13.822 1 96.74 126 ASN B CA 1
ATOM 3118 C C . ASN B 1 126 ? -4.304 -15.347 13.736 1 96.74 126 ASN B C 1
ATOM 3120 O O . ASN B 1 126 ? -4.746 -16.011 12.797 1 96.74 126 ASN B O 1
ATOM 3124 N N . VAL B 1 127 ? -4.967 -14.907 14.854 1 97.55 127 VAL B N 1
ATOM 3125 C CA . VAL B 1 127 ? -6.417 -15.061 14.929 1 97.55 127 VAL B CA 1
ATOM 3126 C C . VAL B 1 127 ? -7.058 -13.734 15.329 1 97.55 127 VAL B C 1
ATOM 3128 O O . VAL B 1 127 ? -6.631 -13.098 16.296 1 97.55 127 VAL B O 1
ATOM 3131 N N . ALA B 1 128 ? -8.014 -13.339 14.566 1 97.07 128 ALA B N 1
ATOM 3132 C CA . ALA B 1 128 ? -8.703 -12.089 14.874 1 97.07 128 ALA B CA 1
ATOM 3133 C C . ALA B 1 128 ? -9.636 -12.256 16.07 1 97.07 128 ALA B C 1
ATOM 3135 O O . ALA B 1 128 ? -10.558 -13.074 16.036 1 97.07 128 ALA B O 1
ATOM 3136 N N . HIS B 1 129 ? -9.43 -11.46 17.108 1 96.23 129 HIS B N 1
ATOM 3137 C CA . HIS B 1 129 ? -10.278 -11.529 18.293 1 96.23 129 HIS B CA 1
ATOM 3138 C C . HIS B 1 129 ? -11.129 -10.272 18.436 1 96.23 129 HIS B C 1
ATOM 3140 O O . HIS B 1 129 ? -12.312 -10.353 18.774 1 96.23 129 HIS B O 1
ATOM 3146 N N . SER B 1 130 ? -10.576 -9.123 18.161 1 96.31 130 SER B N 1
ATOM 3147 C CA . SER B 1 130 ? -11.327 -7.877 18.268 1 96.31 130 SER B CA 1
ATOM 3148 C C . SER B 1 130 ? -12.316 -7.727 17.116 1 96.31 130 SER B C 1
ATOM 3150 O O . SER B 1 130 ? -12.122 -8.306 16.0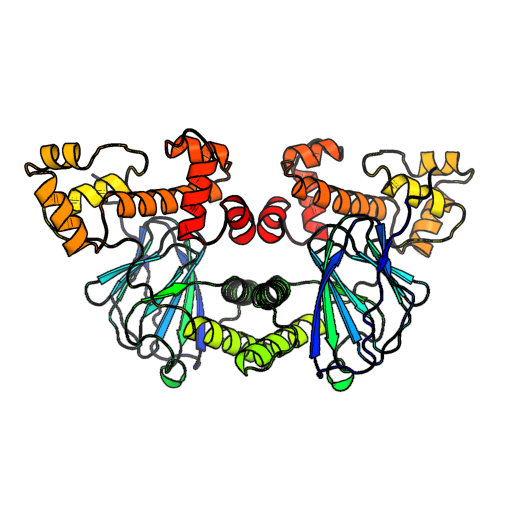46 1 96.31 130 SER B O 1
ATOM 3152 N N . ASP B 1 131 ? -13.331 -7 17.309 1 96.24 131 ASP B N 1
ATOM 3153 C CA . ASP B 1 131 ? -14.318 -6.757 16.262 1 96.24 131 ASP B CA 1
ATOM 3154 C C . ASP B 1 131 ? -13.68 -6.08 15.052 1 96.24 131 ASP B C 1
ATOM 3156 O O . ASP B 1 131 ? -14.033 -6.377 13.909 1 96.24 131 ASP B O 1
ATOM 3160 N N . GLU B 1 132 ? -12.766 -5.22 15.296 1 96.13 132 GLU B N 1
ATOM 3161 C CA . GLU B 1 132 ? -12.07 -4.528 14.216 1 96.13 132 GLU B CA 1
ATOM 3162 C C . GLU B 1 132 ? -11.268 -5.505 13.361 1 96.13 132 GLU B C 1
ATOM 3164 O O . GLU B 1 132 ? -11.292 -5.425 12.131 1 96.13 132 GLU B O 1
ATOM 3169 N N . ASP B 1 133 ? -10.592 -6.407 14.066 1 97.49 133 ASP B N 1
ATOM 3170 C CA . ASP B 1 133 ? -9.791 -7.384 13.335 1 97.49 133 ASP B CA 1
ATOM 3171 C C . ASP B 1 133 ? -10.681 -8.359 12.567 1 97.49 133 ASP B C 1
ATOM 3173 O O . ASP B 1 133 ? -10.328 -8.797 11.47 1 97.49 133 ASP B O 1
ATOM 3177 N N . LYS B 1 134 ? -11.821 -8.709 13.113 1 97.95 134 LYS B N 1
ATOM 3178 C CA . LYS B 1 134 ? -12.766 -9.584 12.424 1 97.95 134 LYS B CA 1
ATOM 3179 C C . LYS B 1 134 ? -13.306 -8.923 11.16 1 97.95 134 LYS B C 1
ATOM 3181 O O . LYS B 1 134 ? -13.537 -9.594 10.152 1 97.95 134 LYS B O 1
ATOM 3186 N N . ARG B 1 135 ? -13.52 -7.643 11.211 1 97.75 135 ARG B N 1
ATOM 3187 C CA . ARG B 1 135 ? -13.968 -6.919 10.025 1 97.75 135 ARG B CA 1
ATOM 3188 C C . ARG B 1 135 ? -12.883 -6.899 8.954 1 97.75 135 ARG B C 1
ATOM 3190 O O . ARG B 1 135 ? -13.18 -6.994 7.761 1 97.75 135 ARG B O 1
ATOM 3197 N N . LEU B 1 136 ? -11.594 -6.771 9.381 1 98.2 136 LEU B N 1
ATOM 3198 C CA . LEU B 1 136 ? -10.487 -6.877 8.437 1 98.2 136 LEU B CA 1
ATOM 3199 C C . LEU B 1 136 ? -10.492 -8.235 7.743 1 98.2 136 LEU B C 1
ATOM 3201 O O . LEU B 1 136 ? -10.297 -8.317 6.528 1 98.2 136 LEU B O 1
ATOM 3205 N N . VAL B 1 137 ? -10.764 -9.255 8.498 1 98.11 137 VAL B N 1
ATOM 3206 C CA . VAL B 1 137 ? -10.803 -10.607 7.95 1 98.11 137 VAL B CA 1
ATOM 3207 C C . VAL B 1 137 ? -11.94 -10.722 6.938 1 98.11 137 VAL B C 1
ATOM 3209 O O . VAL B 1 137 ? -11.776 -11.327 5.875 1 98.11 137 VAL B O 1
ATOM 3212 N N . GLN B 1 138 ? -13.049 -10.163 7.279 1 97.54 138 GLN B N 1
ATOM 3213 C CA . GLN B 1 138 ? -14.183 -10.218 6.362 1 97.54 138 GLN B CA 1
ATOM 3214 C C . GLN B 1 138 ? -13.861 -9.515 5.046 1 97.54 138 GLN B C 1
ATOM 3216 O O . GLN B 1 138 ? -14.24 -9.99 3.974 1 97.54 138 GLN B O 1
ATOM 3221 N N . VAL B 1 139 ? -13.195 -8.403 5.126 1 97.83 139 VAL B N 1
ATOM 3222 C CA . VAL B 1 139 ? -12.778 -7.691 3.923 1 97.83 139 VAL B CA 1
ATOM 3223 C C . VAL B 1 139 ? -11.815 -8.559 3.116 1 97.83 139 VAL B C 1
ATOM 3225 O O . VAL B 1 139 ? -11.905 -8.62 1.888 1 97.83 139 VAL B O 1
ATOM 3228 N N . LEU B 1 140 ? -10.888 -9.229 3.795 1 96.64 140 LEU B N 1
ATOM 3229 C CA . LEU B 1 140 ? -9.973 -10.143 3.12 1 96.64 140 LEU B CA 1
ATOM 3230 C C . LEU B 1 140 ? -10.742 -11.203 2.337 1 96.64 140 LEU B C 1
ATOM 3232 O O . LEU B 1 140 ? -10.457 -11.44 1.161 1 96.64 140 LEU B O 1
ATOM 3236 N N . LEU B 1 141 ? -11.713 -11.784 2.989 1 96.79 141 LEU B N 1
ATOM 3237 C CA . LEU B 1 141 ? -12.499 -12.842 2.363 1 96.79 141 LEU B CA 1
ATOM 3238 C C . LEU B 1 141 ? -13.268 -12.308 1.159 1 96.79 141 LEU B C 1
ATOM 3240 O O . LEU B 1 141 ? -13.334 -12.966 0.118 1 96.79 141 LEU B O 1
ATOM 3244 N N . ASP B 1 142 ? -13.821 -11.095 1.274 1 95.86 142 ASP B N 1
ATOM 3245 C CA . ASP B 1 142 ? -14.533 -10.471 0.163 1 95.86 142 ASP B CA 1
ATOM 3246 C C . ASP B 1 142 ? -13.611 -10.27 -1.037 1 95.86 142 ASP B C 1
ATOM 3248 O O . ASP B 1 142 ? -13.991 -10.555 -2.174 1 95.86 142 ASP B O 1
ATOM 3252 N N . GLN B 1 143 ? -12.41 -9.779 -0.747 1 93.67 143 GLN B N 1
ATOM 3253 C CA . GLN B 1 143 ? -11.44 -9.464 -1.79 1 93.67 143 GLN B CA 1
ATOM 3254 C C . GLN B 1 143 ? -10.969 -10.728 -2.504 1 93.67 143 GLN B C 1
ATOM 3256 O O . GLN B 1 143 ? -10.833 -10.742 -3.729 1 93.67 143 GLN B O 1
ATOM 3261 N N . LEU B 1 144 ? -10.746 -11.736 -1.791 1 93.07 144 LEU B N 1
ATOM 3262 C CA . LEU B 1 144 ? -10.203 -12.977 -2.333 1 93.07 144 LEU B CA 1
ATOM 3263 C C . LEU B 1 144 ? -11.257 -13.724 -3.143 1 93.07 144 LEU B C 1
ATOM 3265 O O . LEU B 1 144 ? -10.932 -14.391 -4.128 1 93.07 144 LEU B O 1
ATOM 3269 N N . ALA B 1 145 ? -12.516 -13.613 -2.77 1 89.52 145 ALA B N 1
ATOM 3270 C CA . ALA B 1 145 ? -13.608 -14.332 -3.422 1 89.52 145 ALA B CA 1
ATOM 3271 C C . ALA B 1 145 ? -13.893 -13.757 -4.806 1 89.52 145 ALA B C 1
ATOM 3273 O O . ALA B 1 145 ? -14.448 -14.443 -5.667 1 89.52 145 ALA B O 1
ATOM 3274 N N . LYS B 1 146 ? -13.579 -12.492 -5.139 1 73.69 146 LYS B N 1
ATOM 3275 C CA . LYS B 1 146 ? -13.949 -11.782 -6.361 1 73.69 146 LYS B CA 1
ATOM 3276 C C . LYS B 1 146 ? -12.96 -12.073 -7.486 1 73.69 146 LYS B C 1
ATOM 3278 O O . LYS B 1 146 ? -13.283 -11.899 -8.663 1 73.69 146 LYS B O 1
ATOM 3283 N N . GLN B 1 147 ? -11.871 -12.512 -7.209 1 64.7 147 GLN B N 1
ATOM 3284 C CA . GLN B 1 147 ? -10.799 -12.369 -8.189 1 64.7 147 GLN B CA 1
ATOM 3285 C C . GLN B 1 147 ? -10.774 -13.552 -9.153 1 64.7 147 GLN B C 1
ATOM 3287 O O . GLN B 1 147 ? -11.16 -14.665 -8.788 1 64.7 147 GLN B O 1
ATOM 3292 N N . GLU B 1 148 ? -10.602 -13.077 -10.4 1 62.04 148 GLU B N 1
ATOM 3293 C CA . GLU B 1 148 ? -10.5 -14.004 -11.524 1 62.04 148 GLU B CA 1
ATOM 3294 C C . GLU B 1 148 ? -9.357 -14.994 -11.321 1 62.04 148 GLU B C 1
ATOM 3296 O O . GLU B 1 148 ? -8.319 -14.644 -10.756 1 62.04 148 GLU B O 1
ATOM 3301 N N . VAL B 1 149 ? -9.689 -16.244 -11.481 1 63.96 149 VAL B N 1
ATOM 3302 C CA . VAL B 1 149 ? -8.859 -17.43 -11.3 1 63.96 149 VAL B CA 1
ATOM 3303 C C . VAL B 1 149 ? -7.969 -17.63 -12.526 1 63.96 149 VAL B C 1
ATOM 3305 O O . VAL B 1 149 ? -8.425 -17.48 -13.662 1 63.96 149 VAL B O 1
ATOM 3308 N N . GLU B 1 150 ? -6.646 -17.263 -12.334 1 64.59 150 GLU B N 1
ATOM 3309 C CA . GLU B 1 150 ? -5.753 -17.803 -13.356 1 64.59 150 GLU B CA 1
ATOM 3310 C C . GLU B 1 150 ? -5.191 -19.159 -12.938 1 64.59 150 GLU B C 1
ATOM 3312 O O . GLU B 1 150 ? -4.952 -19.399 -11.753 1 64.59 150 GLU B O 1
ATOM 3317 N N . HIS B 1 151 ? -5.155 -20.12 -13.914 1 63.53 151 HIS B N 1
ATOM 3318 C CA . HIS B 1 151 ? -4.748 -21.483 -13.592 1 63.53 151 HIS B CA 1
ATOM 3319 C C . HIS B 1 151 ? -3.229 -21.613 -13.565 1 63.53 151 HIS B C 1
ATOM 3321 O O . HIS B 1 151 ? -2.693 -22.567 -12.995 1 63.53 151 HIS B O 1
ATOM 3327 N N . HIS B 1 152 ? -2.523 -20.753 -14.221 1 67.8 152 HIS B N 1
ATOM 3328 C CA . HIS B 1 152 ? -1.071 -20.883 -14.173 1 67.8 152 HIS B CA 1
ATOM 3329 C C . HIS B 1 152 ? -0.388 -19.582 -14.581 1 67.8 152 HIS B C 1
ATOM 3331 O O . HIS B 1 152 ? -0.823 -18.917 -15.523 1 67.8 152 HIS B O 1
ATOM 3337 N N . PHE B 1 153 ? 0.574 -19.235 -13.809 1 77.1 153 PHE B N 1
ATOM 3338 C CA . PHE B 1 153 ? 1.381 -18.111 -14.266 1 77.1 153 PHE B CA 1
ATOM 3339 C C . PHE B 1 153 ? 2.508 -18.587 -15.176 1 77.1 153 PHE B C 1
ATOM 3341 O O . PHE B 1 153 ? 2.68 -18.07 -16.282 1 77.1 153 PHE B O 1
ATOM 3348 N N . LEU B 1 154 ? 3.212 -19.601 -14.729 1 83.43 154 LEU B N 1
ATOM 3349 C CA . LEU B 1 154 ? 4.279 -20.229 -15.5 1 83.43 154 LEU B CA 1
ATOM 3350 C C . LEU B 1 154 ? 4.091 -21.742 -15.555 1 83.43 154 LEU B C 1
ATOM 3352 O O . LEU B 1 154 ? 4.716 -22.478 -14.788 1 83.43 154 LEU B O 1
ATOM 3356 N N . PRO B 1 155 ? 3.292 -22.125 -16.556 1 82.08 155 PRO B N 1
ATOM 3357 C CA . PRO B 1 155 ? 3.066 -23.569 -16.652 1 82.08 155 PRO B CA 1
ATOM 3358 C C . PRO B 1 155 ? 4.335 -24.344 -17 1 82.08 155 PRO B C 1
ATOM 3360 O O . PRO B 1 155 ? 5.25 -23.791 -17.616 1 82.08 155 PRO B O 1
ATOM 3363 N N . THR B 1 156 ? 4.423 -25.557 -16.554 1 82.54 156 THR B N 1
ATOM 3364 C CA . THR B 1 156 ? 5.519 -26.464 -16.879 1 82.54 156 THR B CA 1
ATOM 3365 C C . THR B 1 156 ? 4.987 -27.762 -17.479 1 82.54 156 THR B C 1
ATOM 3367 O O . THR B 1 156 ? 3.778 -27.914 -17.671 1 82.54 156 THR B O 1
ATOM 3370 N N . THR B 1 157 ? 5.907 -28.589 -17.981 1 86.08 157 THR B N 1
ATOM 3371 C CA . THR B 1 157 ? 5.527 -29.857 -18.594 1 86.08 157 THR B CA 1
ATOM 3372 C C . THR B 1 157 ? 6.628 -30.898 -18.41 1 86.08 157 THR B C 1
ATOM 3374 O O . THR B 1 157 ? 7.786 -30.549 -18.17 1 86.08 157 THR B O 1
ATOM 3377 N N . ASP B 1 158 ? 6.185 -32.132 -18.415 1 85.57 158 ASP B N 1
ATOM 3378 C CA . ASP B 1 158 ? 7.154 -33.224 -18.387 1 85.57 158 ASP B CA 1
ATOM 3379 C C . ASP B 1 158 ? 7.466 -33.719 -19.797 1 85.57 158 ASP B C 1
ATOM 3381 O O . ASP B 1 158 ? 8.08 -34.774 -19.969 1 85.57 158 ASP B O 1
ATOM 3385 N N . ASN B 1 159 ? 7.014 -32.952 -20.75 1 91.54 159 ASN B N 1
ATOM 3386 C CA . ASN B 1 159 ? 7.323 -33.297 -22.134 1 91.54 159 ASN B CA 1
ATOM 3387 C C . ASN B 1 159 ? 8.829 -33.37 -22.37 1 91.54 159 ASN B C 1
ATOM 3389 O O . ASN B 1 159 ? 9.561 -32.439 -22.029 1 91.54 159 ASN B O 1
ATOM 3393 N N . LYS B 1 160 ? 9.31 -34.406 -22.9 1 92.81 160 LYS B N 1
ATOM 3394 C CA . LYS B 1 160 ? 10.731 -34.728 -23.004 1 92.81 160 LYS B CA 1
ATOM 3395 C C . LYS B 1 160 ? 11.485 -33.645 -23.769 1 92.81 160 LYS B C 1
ATOM 3397 O O . LYS B 1 160 ? 12.666 -33.402 -23.511 1 92.81 160 LYS B O 1
ATOM 3402 N N . TYR B 1 161 ? 10.829 -33.037 -24.733 1 93.97 161 TYR B N 1
ATOM 3403 C CA . TYR B 1 161 ? 11.483 -32.015 -25.542 1 93.97 161 TYR B CA 1
ATOM 3404 C C . TYR B 1 161 ? 11.418 -30.654 -24.859 1 93.97 161 TYR B C 1
ATOM 3406 O O . TYR B 1 161 ? 12.392 -29.898 -24.873 1 93.97 161 TYR B O 1
ATOM 3414 N N . LEU B 1 162 ? 10.314 -30.36 -24.205 1 94.76 162 LEU B N 1
ATOM 3415 C CA . LEU B 1 162 ? 10.041 -29.014 -23.713 1 94.76 162 LEU B CA 1
ATOM 3416 C C . LEU B 1 162 ? 10.618 -28.82 -22.315 1 94.76 162 LEU B C 1
ATOM 3418 O O . LEU B 1 162 ? 11.094 -27.732 -21.981 1 94.76 162 LEU B O 1
ATOM 3422 N N . GLU B 1 163 ? 10.605 -29.846 -21.527 1 92.82 163 GLU B N 1
ATOM 3423 C CA . GLU B 1 163 ? 11.001 -29.744 -20.126 1 92.82 163 GLU B CA 1
ATOM 3424 C C . GLU B 1 163 ? 12.419 -29.194 -19.991 1 92.82 163 GLU B C 1
ATOM 3426 O O . GLU B 1 163 ? 12.649 -28.231 -19.258 1 92.82 163 GLU B O 1
ATOM 3431 N N . PRO B 1 164 ? 13.398 -29.779 -20.684 1 94 164 PRO B N 1
ATOM 3432 C CA . PRO B 1 164 ? 14.762 -29.263 -20.546 1 94 164 PRO B CA 1
ATOM 3433 C C . PRO B 1 164 ? 14.9 -27.822 -21.034 1 94 164 PRO B C 1
ATOM 3435 O O . PRO B 1 164 ? 15.718 -27.064 -20.507 1 94 164 PRO B O 1
ATOM 3438 N N . ILE B 1 165 ? 14.126 -27.439 -22.013 1 95.48 165 ILE B N 1
ATOM 3439 C CA . ILE B 1 165 ? 14.164 -26.084 -22.551 1 95.48 165 ILE B CA 1
ATOM 3440 C C . ILE B 1 165 ? 13.648 -25.098 -21.505 1 95.48 165 ILE B C 1
ATOM 3442 O O . ILE B 1 165 ? 14.293 -24.084 -21.228 1 95.48 165 ILE B O 1
ATOM 3446 N N . LEU B 1 166 ? 12.493 -25.432 -20.933 1 92.65 166 LEU B N 1
ATOM 3447 C CA . LEU B 1 166 ? 11.879 -24.557 -19.941 1 92.65 166 LEU B CA 1
ATOM 3448 C C . LEU B 1 166 ? 12.802 -24.36 -18.743 1 92.65 166 LEU B C 1
ATOM 3450 O O . LEU B 1 166 ? 12.974 -23.237 -18.264 1 92.65 166 LEU B O 1
ATOM 3454 N N . LYS B 1 167 ? 13.435 -25.389 -18.333 1 89.06 167 LYS B N 1
ATOM 3455 C CA . LYS B 1 167 ? 14.371 -25.319 -17.214 1 89.06 167 LYS B CA 1
ATOM 3456 C C . LYS B 1 167 ? 15.559 -24.421 -17.547 1 89.06 167 LYS B C 1
ATOM 3458 O O . LYS B 1 167 ? 15.977 -23.604 -16.723 1 89.06 167 LYS B O 1
ATOM 3463 N N . ALA B 1 168 ? 16.049 -24.613 -18.683 1 92.81 168 ALA B N 1
ATOM 3464 C CA . ALA B 1 168 ? 17.203 -23.834 -19.123 1 92.81 168 ALA B CA 1
ATOM 3465 C C . ALA B 1 168 ? 16.866 -22.347 -19.197 1 92.81 168 ALA B C 1
ATOM 3467 O O . ALA B 1 168 ? 17.665 -21.502 -18.788 1 92.81 168 ALA B O 1
ATOM 3468 N N . VAL B 1 169 ? 15.715 -22.021 -19.732 1 93.48 169 VAL B N 1
ATOM 3469 C CA . VAL B 1 169 ? 15.3 -20.63 -19.884 1 93.48 169 VAL B CA 1
ATOM 3470 C C . VAL B 1 169 ? 15.082 -20.002 -18.51 1 93.48 169 VAL B C 1
ATOM 3472 O O . VAL B 1 169 ? 15.453 -18.848 -18.282 1 93.48 169 VAL B O 1
ATOM 3475 N N . GLU B 1 170 ? 14.466 -20.734 -17.584 1 87.89 170 GLU B N 1
ATOM 3476 C CA . GLU B 1 170 ? 14.243 -20.241 -16.228 1 87.89 170 GLU B CA 1
ATOM 3477 C C . GLU B 1 170 ? 15.564 -19.93 -15.53 1 87.89 170 GLU B C 1
ATOM 3479 O O . GLU B 1 170 ? 15.652 -18.978 -14.752 1 87.89 170 GLU B O 1
ATOM 3484 N N . GLU B 1 171 ? 16.566 -20.714 -15.813 1 85.34 171 GLU B N 1
ATOM 3485 C CA . GLU B 1 171 ? 17.873 -20.548 -15.186 1 85.34 171 GLU B CA 1
ATOM 3486 C C . GLU B 1 171 ? 18.641 -19.386 -15.811 1 85.34 171 GLU B C 1
ATOM 3488 O O . GLU B 1 171 ? 19.488 -18.773 -15.158 1 85.34 171 GLU B O 1
ATOM 3493 N N . SER B 1 172 ? 18.359 -19.156 -17.071 1 90.77 172 SER B N 1
ATOM 3494 C CA . SER B 1 172 ? 19.004 -18.067 -17.798 1 90.77 172 SER B CA 1
ATOM 3495 C C . SER B 1 172 ? 17.981 -17.219 -18.545 1 90.77 172 SER B C 1
ATOM 3497 O O . SER B 1 172 ? 17.948 -17.22 -19.778 1 90.77 172 SER B O 1
ATOM 3499 N N . PRO B 1 173 ? 17.289 -16.412 -17.841 1 90.4 173 PRO B N 1
ATOM 3500 C CA . PRO B 1 173 ? 16.159 -15.68 -18.418 1 90.4 173 PRO B CA 1
ATOM 3501 C C . PRO B 1 173 ? 16.592 -14.651 -19.46 1 90.4 173 PRO B C 1
ATOM 3503 O O . PRO B 1 173 ? 15.768 -14.179 -20.247 1 90.4 173 PRO B O 1
ATOM 3506 N N . THR B 1 174 ? 17.855 -14.335 -19.516 1 89.7 174 THR B N 1
ATOM 3507 C CA . THR B 1 174 ? 18.319 -13.276 -20.405 1 89.7 174 THR B CA 1
ATOM 3508 C C . THR B 1 174 ? 18.844 -13.861 -21.714 1 89.7 174 THR B C 1
ATOM 3510 O O . THR B 1 174 ? 19.201 -13.12 -22.632 1 89.7 174 THR B O 1
ATOM 3513 N N . ASP B 1 175 ? 18.87 -15.133 -21.77 1 88.57 175 ASP B N 1
ATOM 3514 C CA . ASP B 1 175 ? 19.341 -15.775 -22.993 1 88.57 175 ASP B CA 1
ATOM 3515 C C . ASP B 1 175 ? 18.382 -15.518 -24.153 1 88.57 175 ASP B C 1
ATOM 3517 O O . ASP B 1 175 ? 17.177 -15.361 -23.946 1 88.57 175 ASP B O 1
ATOM 3521 N N . GLU B 1 176 ? 18.934 -15.477 -25.447 1 89.89 176 GLU B N 1
ATOM 3522 C CA . GLU B 1 176 ? 18.121 -15.122 -26.606 1 89.89 176 GLU B CA 1
ATOM 3523 C C . GLU B 1 176 ? 18.005 -16.293 -27.578 1 89.89 176 GLU B C 1
ATOM 3525 O O . GLU B 1 176 ? 17.672 -16.104 -28.75 1 89.89 176 GLU B O 1
ATOM 3530 N N . ILE B 1 177 ? 18.26 -17.45 -27.075 1 94.24 177 ILE B N 1
ATOM 3531 C CA . ILE B 1 177 ? 18.168 -18.619 -27.943 1 94.24 177 ILE B CA 1
ATOM 3532 C C . ILE B 1 177 ? 16.745 -18.753 -28.48 1 94.24 177 ILE B C 1
ATOM 3534 O O . ILE B 1 177 ? 15.784 -18.792 -27.707 1 94.24 177 ILE B O 1
ATOM 3538 N N . SER B 1 178 ? 16.581 -18.809 -29.769 1 94.99 178 SER B N 1
ATOM 3539 C CA . SER B 1 178 ? 15.267 -18.875 -30.401 1 94.99 178 SER B CA 1
ATOM 3540 C C . SER B 1 178 ? 14.685 -20.282 -30.319 1 94.99 178 SER B C 1
ATOM 3542 O O . SER B 1 178 ? 15.396 -21.237 -30 1 94.99 178 SER B O 1
ATOM 3544 N N . LEU B 1 179 ? 13.396 -20.314 -30.561 1 95.93 179 LEU B N 1
ATOM 3545 C CA . LEU B 1 179 ? 12.75 -21.622 -30.586 1 95.93 179 LEU B CA 1
ATOM 3546 C C . LEU B 1 179 ? 13.376 -22.517 -31.65 1 95.93 179 LEU B C 1
ATOM 3548 O O . LEU B 1 179 ? 13.515 -23.726 -31.446 1 95.93 179 LEU B O 1
ATOM 3552 N N . ALA B 1 180 ? 13.752 -21.938 -32.77 1 96.37 180 ALA B N 1
ATOM 3553 C CA . ALA B 1 180 ? 14.401 -22.671 -33.853 1 96.37 180 ALA B CA 1
ATOM 3554 C C . ALA B 1 180 ? 15.736 -23.253 -33.399 1 96.37 180 ALA B C 1
ATOM 3556 O O . ALA B 1 180 ? 16.055 -24.405 -33.703 1 96.37 180 ALA B O 1
ATOM 3557 N N . GLU B 1 181 ? 16.487 -22.497 -32.674 1 97.07 181 GLU B N 1
ATOM 3558 C CA . GLU B 1 181 ? 17.777 -22.948 -32.162 1 97.07 181 GLU B CA 1
ATOM 3559 C C . GLU B 1 181 ? 17.603 -24.046 -31.116 1 97.07 181 GLU B C 1
ATOM 3561 O O . GLU B 1 181 ? 18.378 -25.004 -31.079 1 97.07 181 GLU B O 1
ATOM 3566 N N . TRP B 1 182 ? 16.625 -23.872 -30.245 1 96.87 182 TRP B N 1
ATOM 3567 C CA . TRP B 1 182 ? 16.327 -24.903 -29.257 1 96.87 182 TRP B CA 1
ATOM 3568 C C . TRP B 1 182 ? 15.93 -26.21 -29.935 1 96.87 182 TRP B C 1
ATOM 3570 O O . TRP B 1 182 ? 16.308 -27.292 -29.481 1 96.87 182 TRP B O 1
ATOM 3580 N N . ALA B 1 183 ? 15.104 -26.08 -31.027 1 96.82 183 ALA B N 1
ATOM 3581 C CA . ALA B 1 183 ? 14.659 -27.266 -31.755 1 96.82 183 ALA B CA 1
ATOM 3582 C C . ALA B 1 183 ? 15.847 -28.101 -32.222 1 96.82 183 ALA B C 1
ATOM 3584 O O . ALA B 1 183 ? 15.841 -29.328 -32.095 1 96.82 183 ALA B O 1
ATOM 3585 N N . VAL B 1 184 ? 16.861 -27.426 -32.667 1 96.44 184 VAL B N 1
ATOM 3586 C CA . VAL B 1 184 ? 18.075 -28.095 -33.124 1 96.44 184 VAL B CA 1
ATOM 3587 C C . VAL B 1 184 ? 18.752 -28.798 -31.95 1 96.44 184 VAL B C 1
ATOM 3589 O O . VAL B 1 184 ? 19.179 -29.948 -32.07 1 96.44 184 VAL B O 1
ATOM 3592 N N . LYS B 1 185 ? 18.769 -28.206 -30.82 1 95.79 185 LYS B N 1
ATOM 3593 C CA . LYS B 1 185 ? 19.46 -28.712 -29.637 1 95.79 185 LYS B CA 1
ATOM 3594 C C . LYS B 1 185 ? 18.782 -29.969 -29.1 1 95.79 185 LYS B C 1
ATOM 3596 O O . LYS B 1 185 ? 19.443 -30.847 -28.541 1 95.79 185 LYS B O 1
ATOM 3601 N N . VAL B 1 186 ? 17.481 -30 -29.293 1 95.2 186 VAL B N 1
ATOM 3602 C CA . VAL B 1 186 ? 16.772 -31.147 -28.733 1 95.2 186 VAL B CA 1
ATOM 3603 C C . VAL B 1 186 ? 16.35 -32.092 -29.856 1 95.2 186 VAL B C 1
ATOM 3605 O O . VAL B 1 186 ? 15.516 -32.977 -29.65 1 95.2 186 VAL B O 1
ATOM 3608 N N . HIS B 1 187 ? 16.834 -31.878 -31.066 1 94.99 187 HIS B N 1
ATOM 3609 C CA . HIS B 1 187 ? 16.711 -32.754 -32.226 1 94.99 187 HIS B CA 1
ATOM 3610 C C . HIS B 1 187 ? 15.256 -32.885 -32.665 1 94.99 187 HIS B C 1
ATOM 3612 O O . HIS B 1 187 ? 14.757 -33.997 -32.848 1 94.99 187 HIS B O 1
ATOM 3618 N N . THR B 1 188 ? 14.587 -31.833 -32.866 1 95.92 188 THR B N 1
ATOM 3619 C CA . THR B 1 188 ? 13.233 -31.768 -33.405 1 95.92 188 THR B CA 1
ATOM 3620 C C . THR B 1 188 ? 13.065 -30.545 -34.301 1 95.92 188 THR B C 1
ATOM 3622 O O . THR B 1 188 ? 14.045 -30.016 -34.828 1 95.92 188 THR B O 1
ATOM 3625 N N . THR B 1 189 ? 11.853 -30.19 -34.664 1 96.51 189 THR B N 1
ATOM 3626 C CA . THR B 1 189 ? 11.61 -29.026 -35.509 1 96.51 189 THR B CA 1
ATOM 3627 C C . THR B 1 189 ? 10.944 -27.908 -34.712 1 96.51 189 THR B C 1
ATOM 3629 O O . THR B 1 189 ? 10.33 -28.161 -33.673 1 96.51 189 THR B O 1
ATOM 3632 N N . GLU B 1 190 ? 11.113 -26.736 -35.197 1 96.77 190 GLU B N 1
ATOM 3633 C CA . GLU B 1 190 ? 10.475 -25.581 -34.573 1 96.77 190 GLU B CA 1
ATOM 3634 C C . GLU B 1 190 ? 8.958 -25.742 -34.534 1 96.77 190 GLU B C 1
ATOM 3636 O O . GLU B 1 190 ? 8.313 -25.364 -33.554 1 96.77 190 GLU B O 1
ATOM 3641 N N . ARG B 1 191 ? 8.441 -26.337 -35.61 1 96.5 191 ARG B N 1
ATOM 3642 C CA . ARG B 1 191 ? 6.999 -26.547 -35.692 1 96.5 191 ARG B CA 1
ATOM 3643 C C . ARG B 1 191 ? 6.518 -27.48 -34.586 1 96.5 191 ARG B C 1
ATOM 3645 O O . ARG B 1 191 ? 5.498 -27.218 -33.945 1 96.5 191 ARG B O 1
ATOM 3652 N N . THR B 1 192 ? 7.211 -28.53 -34.369 1 96.07 192 THR B N 1
ATOM 3653 C CA . THR B 1 192 ? 6.874 -29.5 -33.333 1 96.07 192 THR B CA 1
ATOM 3654 C C . THR B 1 192 ? 6.943 -28.86 -31.95 1 96.07 192 THR B C 1
ATOM 3656 O O . THR B 1 192 ? 6.037 -29.035 -31.133 1 96.07 192 THR B O 1
ATOM 3659 N N . LEU B 1 193 ? 7.982 -28.082 -31.672 1 96.27 193 LEU B N 1
ATOM 3660 C CA . LEU B 1 193 ? 8.129 -27.425 -30.377 1 96.27 193 LEU B CA 1
ATOM 3661 C C . LEU B 1 193 ? 7.016 -26.407 -30.155 1 96.27 193 LEU B C 1
ATOM 3663 O O . LEU B 1 193 ? 6.477 -26.301 -29.051 1 96.27 193 LEU B O 1
ATOM 3667 N N . ALA B 1 194 ? 6.716 -25.682 -31.219 1 96.5 194 ALA B N 1
ATOM 3668 C CA . ALA B 1 194 ? 5.655 -24.684 -31.115 1 96.5 194 ALA B CA 1
ATOM 3669 C C . ALA B 1 194 ? 4.32 -25.337 -30.769 1 96.5 194 ALA B C 1
ATOM 3671 O O . ALA B 1 194 ? 3.557 -24.812 -29.955 1 96.5 194 ALA B O 1
ATOM 3672 N N . ARG B 1 195 ? 4.066 -26.459 -31.365 1 95.67 195 ARG B N 1
ATOM 3673 C CA . ARG B 1 195 ? 2.845 -27.209 -31.086 1 95.67 195 ARG B CA 1
ATOM 3674 C C . ARG B 1 195 ? 2.816 -27.687 -29.638 1 95.67 195 ARG B C 1
ATOM 3676 O O . ARG B 1 195 ? 1.785 -27.592 -28.968 1 95.67 195 ARG B O 1
ATOM 3683 N N . HIS B 1 196 ? 3.944 -28.148 -29.169 1 95.03 196 HIS B N 1
ATOM 3684 C CA . HIS B 1 196 ? 4.028 -28.616 -27.79 1 95.03 196 HIS B CA 1
ATOM 3685 C C . HIS B 1 196 ? 3.847 -27.465 -26.806 1 95.03 196 HIS B C 1
ATOM 3687 O O . HIS B 1 196 ? 3.238 -27.637 -25.748 1 95.03 196 HIS B O 1
ATOM 3693 N N . CYS B 1 197 ? 4.357 -26.284 -27.136 1 94.74 197 CYS B N 1
ATOM 3694 C CA . CYS B 1 197 ? 4.171 -25.117 -26.281 1 94.74 197 CYS B CA 1
ATOM 3695 C C . CYS B 1 197 ? 2.691 -24.787 -26.123 1 94.74 197 CYS B C 1
ATOM 3697 O O . CYS B 1 197 ? 2.205 -24.615 -25.004 1 94.74 197 CYS B O 1
ATOM 3699 N N . GLN B 1 198 ? 1.998 -24.804 -27.168 1 94.01 198 GLN B N 1
ATOM 3700 C CA . GLN B 1 198 ? 0.58 -24.462 -27.138 1 94.01 198 GLN B CA 1
ATOM 3701 C C . GLN B 1 198 ? -0.228 -25.53 -26.404 1 94.01 198 GLN B C 1
ATOM 3703 O O . GLN B 1 198 ? -1.076 -25.209 -25.569 1 94.01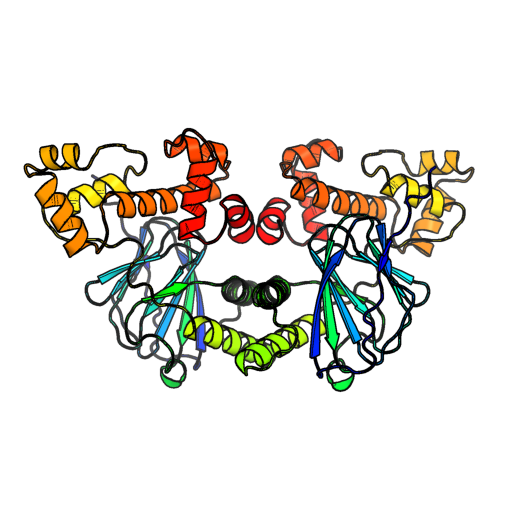 198 GLN B O 1
ATOM 3708 N N . SER B 1 199 ? 0.055 -26.763 -26.676 1 92.36 199 SER B N 1
ATOM 3709 C CA . SER B 1 199 ? -0.748 -27.857 -26.141 1 92.36 199 SER B CA 1
ATOM 3710 C C . SER B 1 199 ? -0.454 -28.087 -24.662 1 92.36 199 SER B C 1
ATOM 3712 O O . SER B 1 199 ? -1.364 -28.368 -23.88 1 92.36 199 SER B O 1
ATOM 3714 N N . GLU B 1 200 ? 0.872 -27.931 -24.361 1 88.29 200 GLU B N 1
ATOM 3715 C CA . GLU B 1 200 ? 1.283 -28.29 -23.007 1 88.29 200 GLU B CA 1
ATOM 3716 C C . GLU B 1 200 ? 1.231 -27.082 -22.077 1 88.29 200 GLU B C 1
ATOM 3718 O O . GLU B 1 200 ? 0.924 -27.218 -20.891 1 88.29 200 GLU B O 1
ATOM 3723 N N . LEU B 1 201 ? 1.55 -25.944 -22.602 1 87.87 201 LEU B N 1
ATOM 3724 C CA . LEU B 1 201 ? 1.661 -24.764 -21.752 1 87.87 201 LEU B CA 1
ATOM 3725 C C . LEU B 1 201 ? 0.438 -23.866 -21.907 1 87.87 201 LEU B C 1
ATOM 3727 O O . LEU B 1 201 ? 0.19 -22.999 -21.066 1 87.87 201 LEU B O 1
ATOM 3731 N N . GLY B 1 202 ? -0.302 -24 -23.011 1 88.79 202 GLY B N 1
ATOM 3732 C CA . GLY B 1 202 ? -1.445 -23.143 -23.284 1 88.79 202 GLY B CA 1
ATOM 3733 C C . GLY B 1 202 ? -1.051 -21.764 -23.781 1 88.79 202 GLY B C 1
ATOM 3734 O O . GLY B 1 202 ? -1.871 -20.843 -23.784 1 88.79 202 GLY B O 1
ATOM 3735 N N . MET B 1 203 ? 0.216 -21.634 -24.142 1 91.08 203 MET B N 1
ATOM 3736 C CA . MET B 1 203 ? 0.73 -20.359 -24.634 1 91.08 203 MET B CA 1
ATOM 3737 C C . MET B 1 203 ? 1.961 -20.57 -25.509 1 91.08 203 MET B C 1
ATOM 3739 O O . MET B 1 203 ? 2.52 -21.668 -25.548 1 91.08 203 MET B O 1
ATOM 3743 N N . SER B 1 204 ? 2.338 -19.558 -26.248 1 95.04 204 SER B N 1
ATOM 3744 C CA . SER B 1 204 ? 3.521 -19.636 -27.099 1 95.04 204 SER B CA 1
ATOM 3745 C C . SER B 1 204 ? 4.801 -19.59 -26.272 1 95.04 204 SER B C 1
ATOM 3747 O O . SER B 1 204 ? 4.789 -19.143 -25.123 1 95.04 204 SER B O 1
ATOM 3749 N N . PHE B 1 205 ? 5.924 -20.032 -26.892 1 95.2 205 PHE B N 1
ATOM 3750 C CA . PHE B 1 205 ? 7.237 -19.962 -26.261 1 95.2 205 PHE B CA 1
ATOM 3751 C C . PHE B 1 205 ? 7.608 -18.519 -25.941 1 95.2 205 PHE B C 1
ATOM 3753 O O . PHE B 1 205 ? 8.166 -18.237 -24.878 1 95.2 205 PHE B O 1
ATOM 3760 N N . THR B 1 206 ? 7.288 -17.646 -26.79 1 94 206 THR B N 1
ATOM 3761 C CA . THR B 1 206 ? 7.596 -16.231 -26.614 1 94 206 THR B CA 1
ATOM 3762 C C . THR B 1 206 ? 6.877 -15.67 -25.39 1 94 206 THR B C 1
ATOM 3764 O O . THR B 1 206 ? 7.486 -14.984 -24.566 1 94 206 THR B O 1
ATOM 3767 N N . GLU B 1 207 ? 5.625 -15.974 -25.252 1 93.2 207 GLU B N 1
ATOM 3768 C CA . GLU B 1 207 ? 4.849 -15.516 -24.104 1 93.2 207 GLU B CA 1
ATOM 3769 C C . GLU B 1 207 ? 5.393 -16.097 -22.802 1 93.2 207 GLU B C 1
ATOM 3771 O O . GLU B 1 207 ? 5.524 -15.385 -21.805 1 93.2 207 GLU B O 1
ATOM 3776 N N . TRP B 1 208 ? 5.642 -17.351 -22.88 1 92.9 208 TRP B N 1
ATOM 3777 C CA . TRP B 1 208 ? 6.195 -18.023 -21.708 1 92.9 208 TRP B CA 1
ATOM 3778 C C . TRP B 1 208 ? 7.513 -17.383 -21.285 1 92.9 208 TRP B C 1
ATOM 3780 O O . TRP B 1 208 ? 7.723 -17.104 -20.102 1 92.9 208 TRP B O 1
ATOM 3790 N N . ARG B 1 209 ? 8.354 -17.143 -22.212 1 93.32 209 ARG B N 1
ATOM 3791 C CA . ARG B 1 209 ? 9.645 -16.514 -21.952 1 93.32 209 ARG B CA 1
ATOM 3792 C C . ARG B 1 209 ? 9.466 -15.117 -21.367 1 93.32 209 ARG B C 1
ATOM 3794 O O . ARG B 1 209 ? 10.226 -14.704 -20.489 1 93.32 209 ARG B O 1
ATOM 3801 N N . LEU B 1 210 ? 8.512 -14.434 -21.827 1 92.43 210 LEU B N 1
ATOM 3802 C CA . LEU B 1 210 ? 8.241 -13.099 -21.306 1 92.43 210 LEU B CA 1
ATOM 3803 C C . LEU B 1 210 ? 7.849 -13.159 -19.833 1 92.43 210 LEU B C 1
ATOM 3805 O O . LEU B 1 210 ? 8.251 -12.302 -19.044 1 92.43 210 LEU B O 1
ATOM 3809 N N . ARG B 1 211 ? 7.098 -14.174 -19.509 1 90.65 211 ARG B N 1
ATOM 3810 C CA . ARG B 1 211 ? 6.699 -14.345 -18.115 1 90.65 211 ARG B CA 1
ATOM 3811 C C . ARG B 1 211 ? 7.907 -14.639 -17.232 1 90.65 211 ARG B C 1
ATOM 3813 O O . ARG B 1 211 ? 7.992 -14.152 -16.103 1 90.65 211 ARG B O 1
ATOM 3820 N N . VAL B 1 212 ? 8.825 -15.398 -17.783 1 90.56 212 VAL B N 1
ATOM 3821 C CA . VAL B 1 212 ? 10.065 -15.672 -17.064 1 90.56 212 VAL B CA 1
ATOM 3822 C C . VAL B 1 212 ? 10.836 -14.371 -16.85 1 90.56 212 VAL B C 1
ATOM 3824 O O . VAL B 1 212 ? 11.314 -14.1 -15.746 1 90.56 212 VAL B O 1
ATOM 3827 N N . ARG B 1 213 ? 10.929 -13.631 -17.891 1 92.29 213 ARG B N 1
ATOM 3828 C CA . ARG B 1 213 ? 11.65 -12.365 -17.81 1 92.29 213 ARG B CA 1
ATOM 3829 C C . ARG B 1 213 ? 10.984 -11.417 -16.818 1 92.29 213 ARG B C 1
ATOM 3831 O O . ARG B 1 213 ? 11.666 -10.71 -16.073 1 92.29 213 ARG B O 1
ATOM 3838 N N . TYR B 1 214 ? 9.742 -11.458 -16.792 1 91.45 214 TYR B N 1
ATOM 3839 C CA . TYR B 1 214 ? 8.987 -10.65 -15.842 1 91.45 214 TYR B CA 1
ATOM 3840 C C . TYR B 1 214 ? 9.348 -11.014 -14.407 1 91.45 214 TYR B C 1
ATOM 3842 O O . TYR B 1 214 ? 9.671 -10.139 -13.6 1 91.45 214 TYR B O 1
ATOM 3850 N N . LEU B 1 215 ? 9.329 -12.264 -14.204 1 87.27 215 LEU B N 1
ATOM 3851 C CA . LEU B 1 215 ? 9.65 -12.726 -12.858 1 87.27 215 LEU B CA 1
ATOM 3852 C C . LEU B 1 215 ? 11.073 -12.332 -12.474 1 87.27 215 LEU B C 1
ATOM 3854 O O . LEU B 1 215 ? 11.318 -11.896 -11.346 1 87.27 215 LEU B O 1
ATOM 3858 N N . HIS B 1 216 ? 11.93 -12.461 -13.384 1 88.15 216 HIS B N 1
ATOM 3859 C CA . HIS B 1 216 ? 13.319 -12.081 -13.149 1 88.15 216 HIS B CA 1
ATOM 3860 C C . HIS B 1 216 ? 13.445 -10.581 -12.904 1 88.15 216 HIS B C 1
ATOM 3862 O O . HIS B 1 216 ? 14.239 -10.151 -12.064 1 88.15 216 HIS B O 1
ATOM 3868 N N . SER B 1 217 ? 12.711 -9.867 -13.636 1 91.52 217 SER B N 1
ATOM 3869 C CA . SER B 1 217 ? 12.759 -8.417 -13.475 1 91.52 217 SER B CA 1
ATOM 3870 C C . SER B 1 217 ? 12.331 -8.002 -12.072 1 91.52 217 SER B C 1
ATOM 3872 O O . SER B 1 217 ? 12.88 -7.055 -11.504 1 91.52 217 SER B O 1
ATOM 3874 N N . MET B 1 218 ? 11.378 -8.667 -11.525 1 83.9 218 MET B N 1
ATOM 3875 C CA . MET B 1 218 ? 10.915 -8.379 -10.171 1 83.9 218 MET B CA 1
ATOM 3876 C C . MET B 1 218 ? 12.038 -8.577 -9.158 1 83.9 218 MET B C 1
ATOM 3878 O O . MET B 1 218 ? 12.192 -7.779 -8.232 1 83.9 218 MET B O 1
ATOM 3882 N N . GLU B 1 219 ? 12.777 -9.568 -9.411 1 80.16 219 GLU B N 1
ATOM 3883 C CA . GLU B 1 219 ? 13.907 -9.863 -8.534 1 80.16 219 GLU B CA 1
ATOM 3884 C C . GLU B 1 219 ? 14.967 -8.768 -8.614 1 80.16 219 GLU B C 1
ATOM 3886 O O . GLU B 1 219 ? 15.499 -8.336 -7.589 1 80.16 219 GLU B O 1
ATOM 3891 N N . LEU B 1 220 ? 15.213 -8.354 -9.783 1 85.58 220 LEU B N 1
ATOM 3892 C CA . LEU B 1 220 ? 16.22 -7.32 -9.998 1 85.58 220 LEU B CA 1
ATOM 3893 C C . LEU B 1 220 ? 15.784 -5.999 -9.375 1 85.58 220 LEU B C 1
ATOM 3895 O O . LEU B 1 220 ? 16.596 -5.296 -8.768 1 85.58 220 LEU B O 1
ATOM 3899 N N . LEU B 1 221 ? 14.555 -5.73 -9.541 1 83.35 221 LEU B N 1
ATOM 3900 C CA . LEU B 1 221 ? 14.021 -4.499 -8.968 1 83.35 221 LEU B CA 1
ATOM 3901 C C . LEU B 1 221 ? 14.108 -4.526 -7.446 1 83.35 221 LEU B C 1
ATOM 3903 O O . LEU B 1 221 ? 14.456 -3.521 -6.822 1 83.35 221 LEU B O 1
ATOM 3907 N N . ARG B 1 222 ? 13.86 -5.616 -6.96 1 75.33 222 ARG B N 1
ATOM 3908 C CA . ARG B 1 222 ? 13.914 -5.776 -5.511 1 75.33 222 ARG B CA 1
ATOM 3909 C C . ARG B 1 222 ? 15.337 -5.598 -4.993 1 75.33 222 ARG B C 1
ATOM 3911 O O . ARG B 1 222 ? 15.541 -5.118 -3.876 1 75.33 222 ARG B O 1
ATOM 3918 N N . LYS B 1 223 ? 16.286 -5.944 -5.805 1 74.92 223 LYS B N 1
ATOM 3919 C CA . LYS B 1 223 ? 17.697 -5.828 -5.447 1 74.92 223 LYS B CA 1
ATOM 3920 C C . LYS B 1 223 ? 18.186 -4.39 -5.596 1 74.92 223 LYS B C 1
ATOM 3922 O O . LYS B 1 223 ? 19.365 -4.104 -5.378 1 74.92 223 LYS B O 1
ATOM 3927 N N . GLY B 1 224 ? 17.266 -3.563 -6.078 1 75.96 224 GLY B N 1
ATOM 3928 C CA . GLY B 1 224 ? 17.593 -2.146 -6.072 1 75.96 224 GLY B CA 1
ATOM 3929 C C . GLY B 1 224 ? 18.017 -1.626 -7.433 1 75.96 224 GLY B C 1
ATOM 3930 O O . GLY B 1 224 ? 18.377 -0.455 -7.571 1 75.96 224 GLY B O 1
ATOM 3931 N N . GLN B 1 225 ? 17.974 -2.453 -8.434 1 83.71 225 GLN B N 1
ATOM 3932 C CA . GLN B 1 225 ? 18.344 -1.998 -9.77 1 83.71 225 GLN B CA 1
ATOM 3933 C C . GLN B 1 225 ? 17.322 -1.005 -10.316 1 83.71 225 GLN B C 1
ATOM 3935 O O . GLN B 1 225 ? 16.132 -1.098 -10.007 1 83.71 225 GLN B O 1
ATOM 3940 N N . THR B 1 226 ? 17.815 -0.092 -11.082 1 83.3 226 THR B N 1
ATOM 3941 C CA . THR B 1 226 ? 16.925 0.878 -11.71 1 83.3 226 THR B CA 1
ATOM 3942 C C . THR B 1 226 ? 16.143 0.234 -12.851 1 83.3 226 THR B C 1
ATOM 3944 O O . THR B 1 226 ? 16.522 -0.827 -13.35 1 83.3 226 THR B O 1
ATOM 3947 N N . VAL B 1 227 ? 15.085 0.909 -13.184 1 88.68 227 VAL B N 1
ATOM 3948 C CA . VAL B 1 227 ? 14.259 0.416 -14.281 1 88.68 227 VAL B CA 1
ATOM 3949 C C . VAL B 1 227 ? 15.1 0.303 -15.551 1 88.68 227 VAL B C 1
ATOM 3951 O O . VAL B 1 227 ? 14.998 -0.682 -16.285 1 88.68 227 VAL B O 1
ATOM 3954 N N . LYS B 1 228 ? 15.956 1.259 -15.704 1 90 228 LYS B N 1
ATOM 3955 C CA . LYS B 1 228 ? 16.814 1.267 -16.886 1 90 228 LYS B CA 1
ATOM 3956 C C . LYS B 1 228 ? 17.798 0.101 -16.859 1 90 228 LYS B C 1
ATOM 3958 O O . LYS B 1 228 ? 17.999 -0.571 -17.873 1 90 228 LYS B O 1
ATOM 3963 N N . GLU B 1 229 ? 18.405 -0.169 -15.807 1 91.65 229 GLU B N 1
ATOM 3964 C CA . GLU B 1 229 ? 19.358 -1.265 -15.658 1 91.65 229 GLU B CA 1
ATOM 3965 C C . GLU B 1 229 ? 18.687 -2.615 -15.897 1 91.65 229 GLU B C 1
ATOM 3967 O O . GLU B 1 229 ? 19.258 -3.49 -16.551 1 91.65 229 GLU B O 1
ATOM 3972 N N . VAL B 1 230 ? 17.52 -2.734 -15.352 1 93.72 230 VAL B N 1
ATOM 3973 C CA . VAL B 1 230 ? 16.784 -3.983 -15.511 1 93.72 230 VAL B CA 1
ATOM 3974 C C . VAL B 1 230 ? 16.445 -4.2 -16.984 1 93.72 230 VAL B C 1
ATOM 3976 O O . VAL B 1 230 ? 16.607 -5.304 -17.509 1 93.72 230 VAL B O 1
ATOM 3979 N N . ALA B 1 231 ? 16.001 -3.124 -17.589 1 94.4 231 ALA B N 1
ATOM 3980 C CA . ALA B 1 231 ? 15.674 -3.212 -19.009 1 94.4 231 ALA B CA 1
ATOM 3981 C C . ALA B 1 231 ? 16.875 -3.69 -19.82 1 94.4 231 ALA B C 1
ATOM 3983 O O . ALA B 1 231 ? 16.761 -4.622 -20.62 1 94.4 231 ALA B O 1
ATOM 3984 N N . LEU B 1 232 ? 18.005 -3.132 -19.592 1 92.64 232 LEU B N 1
ATOM 3985 C CA . LEU B 1 232 ? 19.223 -3.485 -20.313 1 92.64 232 LEU B CA 1
ATOM 3986 C C . LEU B 1 232 ? 19.628 -4.926 -20.024 1 92.64 232 LEU B C 1
ATOM 3988 O O . LEU B 1 232 ? 20.007 -5.664 -20.936 1 92.64 232 LEU B O 1
ATOM 3992 N N . THR B 1 233 ? 19.529 -5.284 -18.822 1 92.19 233 THR B N 1
ATOM 3993 C CA . THR B 1 233 ? 19.888 -6.635 -18.404 1 92.19 233 THR B CA 1
ATOM 3994 C C . THR B 1 233 ? 19.03 -7.67 -19.127 1 92.19 233 THR B C 1
ATOM 3996 O O . THR B 1 233 ? 19.514 -8.748 -19.479 1 92.19 233 THR B O 1
ATOM 3999 N N . LEU B 1 234 ? 17.809 -7.291 -19.361 1 92.67 234 LEU B N 1
ATOM 4000 C CA . LEU B 1 234 ? 16.874 -8.23 -19.972 1 92.67 234 LEU B CA 1
ATOM 4001 C C . LEU B 1 234 ? 16.929 -8.14 -21.493 1 92.67 234 LEU B C 1
ATOM 4003 O O . LEU B 1 234 ? 16.173 -8.823 -22.187 1 92.67 234 LEU B O 1
ATOM 4007 N N . GLY B 1 235 ? 17.754 -7.309 -22.031 1 88.98 235 GLY B N 1
ATOM 4008 C CA . GLY B 1 235 ? 18.012 -7.283 -23.462 1 88.98 235 GLY B CA 1
ATOM 4009 C C . GLY B 1 235 ? 17.22 -6.215 -24.192 1 88.98 235 GLY B C 1
ATOM 4010 O O . GLY B 1 235 ? 17.174 -6.201 -25.424 1 88.98 235 GLY B O 1
ATOM 4011 N N . TYR B 1 236 ? 16.598 -5.385 -23.36 1 91.02 236 TYR B N 1
ATOM 4012 C CA . TYR B 1 236 ? 15.874 -4.297 -24.007 1 91.02 236 TYR B CA 1
ATOM 4013 C C . TYR B 1 236 ? 16.803 -3.126 -24.305 1 91.02 236 TYR B C 1
ATOM 4015 O O . TYR B 1 236 ? 17.706 -2.826 -23.521 1 91.02 236 TYR B O 1
ATOM 4023 N N . ASN B 1 237 ? 16.542 -2.481 -25.39 1 87.69 237 ASN B N 1
ATOM 4024 C CA . ASN B 1 237 ? 17.363 -1.335 -25.766 1 87.69 237 ASN B CA 1
ATOM 4025 C C . ASN B 1 237 ? 16.846 -0.045 -25.137 1 87.69 237 ASN B C 1
ATOM 4027 O O . ASN B 1 237 ? 17.577 0.943 -25.046 1 87.69 237 ASN B O 1
ATOM 4031 N N . GLN B 1 238 ? 15.636 -0.132 -24.774 1 90.83 238 GLN B N 1
ATOM 4032 C CA . GLN B 1 238 ? 15.001 1.007 -24.119 1 90.83 238 GLN B CA 1
ATOM 4033 C C . GLN B 1 238 ? 14.104 0.551 -22.971 1 90.83 238 GLN B C 1
ATOM 4035 O O . GLN B 1 238 ? 13.62 -0.583 -22.968 1 90.83 238 GLN B O 1
ATOM 4040 N N . ALA B 1 239 ? 13.836 1.478 -22.09 1 92 239 ALA B N 1
ATOM 4041 C CA . ALA B 1 239 ? 13.039 1.149 -20.911 1 92 239 ALA B CA 1
ATOM 4042 C C . ALA B 1 239 ? 11.567 0.974 -21.276 1 92 239 ALA B C 1
ATOM 4044 O O . ALA B 1 239 ? 10.85 0.204 -20.634 1 92 239 ALA B O 1
ATOM 4045 N N . SER B 1 240 ? 11.182 1.568 -22.296 1 92.75 240 SER B N 1
ATOM 4046 C CA . SER B 1 240 ? 9.759 1.647 -22.612 1 92.75 240 SER B CA 1
ATOM 4047 C C . SER B 1 240 ? 9.176 0.265 -22.887 1 92.75 240 SER B C 1
ATOM 4049 O O . SER B 1 240 ? 8.147 -0.105 -22.318 1 92.75 240 SER B O 1
ATOM 4051 N N . PRO B 1 241 ? 9.873 -0.477 -23.744 1 92.95 241 PRO B N 1
ATOM 4052 C CA . PRO B 1 241 ? 9.313 -1.807 -23.992 1 92.95 241 PRO B CA 1
ATOM 4053 C C . PRO B 1 241 ? 9.292 -2.681 -22.74 1 92.95 241 PRO B C 1
ATOM 4055 O O . PRO B 1 241 ? 8.381 -3.496 -22.567 1 92.95 241 PRO B O 1
ATOM 4058 N N . PHE B 1 242 ? 10.233 -2.535 -21.915 1 95.03 242 PHE B N 1
ATOM 4059 C CA . PHE B 1 242 ? 10.264 -3.263 -20.652 1 95.03 242 PHE B CA 1
ATOM 4060 C C . PHE B 1 242 ? 9.107 -2.84 -19.755 1 95.03 242 PHE B C 1
ATOM 4062 O O . PHE B 1 242 ? 8.434 -3.686 -19.161 1 95.03 242 PHE B O 1
ATOM 4069 N N . ILE B 1 243 ? 8.872 -1.61 -19.694 1 93.17 243 ILE B N 1
ATOM 4070 C CA . ILE B 1 243 ? 7.798 -1.077 -18.864 1 93.17 243 ILE B CA 1
ATOM 4071 C C . ILE B 1 243 ? 6.455 -1.622 -19.345 1 93.17 243 ILE B C 1
ATOM 4073 O O . ILE B 1 243 ? 5.606 -2.004 -18.536 1 93.17 243 ILE B O 1
ATOM 4077 N N . ALA B 1 244 ? 6.324 -1.686 -20.625 1 93.74 244 ALA B N 1
ATOM 4078 C CA . ALA B 1 244 ? 5.088 -2.212 -21.199 1 93.74 244 ALA B CA 1
ATOM 4079 C C . ALA B 1 244 ? 4.894 -3.68 -20.831 1 93.74 244 ALA B C 1
ATOM 4081 O O . ALA B 1 244 ? 3.797 -4.089 -20.443 1 93.74 244 ALA B O 1
ATOM 4082 N N . MET B 1 245 ? 5.897 -4.391 -20.923 1 92.31 245 MET B N 1
ATOM 4083 C CA . MET B 1 245 ? 5.845 -5.81 -20.581 1 92.31 245 MET B CA 1
ATOM 4084 C C . MET B 1 245 ? 5.525 -6.002 -19.103 1 92.31 245 MET B C 1
ATOM 4086 O O . MET B 1 245 ? 4.667 -6.812 -18.749 1 92.31 245 MET B O 1
ATOM 4090 N N . PHE B 1 246 ? 6.17 -5.251 -18.293 1 92.36 246 PHE B N 1
ATOM 4091 C CA . PHE B 1 246 ? 5.977 -5.338 -16.851 1 92.36 246 PHE B CA 1
ATOM 4092 C C . PHE B 1 246 ? 4.536 -5.012 -16.477 1 92.36 246 PHE B C 1
ATOM 4094 O O . PHE B 1 246 ? 3.908 -5.743 -15.708 1 92.36 246 PHE B O 1
ATOM 4101 N N . LYS B 1 247 ? 4.08 -4.029 -17.07 1 89.71 247 LYS B N 1
ATOM 4102 C CA . LYS B 1 247 ? 2.718 -3.582 -16.795 1 89.71 247 LYS B CA 1
ATOM 4103 C C . LYS B 1 247 ? 1.695 -4.614 -17.263 1 89.71 247 LYS B C 1
ATOM 4105 O O . LYS B 1 247 ? 0.653 -4.795 -16.629 1 89.71 247 LYS B O 1
ATOM 4110 N N . LYS B 1 248 ? 1.987 -5.221 -18.274 1 88.24 248 LYS B N 1
ATOM 4111 C CA . LYS B 1 248 ? 1.102 -6.247 -18.818 1 88.24 248 LYS B CA 1
ATOM 4112 C C . LYS B 1 248 ? 0.817 -7.332 -17.784 1 88.24 248 LYS B C 1
ATOM 4114 O O . LYS B 1 248 ? -0.322 -7.783 -17.647 1 88.24 248 LYS B O 1
ATOM 4119 N N . TYR B 1 249 ? 1.775 -7.652 -17.025 1 84.81 249 TYR B N 1
ATOM 4120 C CA . TYR B 1 249 ? 1.626 -8.798 -16.135 1 84.81 249 TYR B CA 1
ATOM 4121 C C . TYR B 1 249 ? 1.275 -8.35 -14.722 1 84.81 249 TYR B C 1
ATOM 4123 O O . TYR B 1 249 ? 0.55 -9.044 -14.006 1 84.81 249 TYR B O 1
ATOM 4131 N N . SER B 1 250 ? 1.812 -7.244 -14.361 1 80.23 250 SER B N 1
ATOM 4132 C CA . SER B 1 250 ? 1.606 -6.809 -12.983 1 80.23 250 SER B CA 1
ATOM 4133 C C . SER B 1 250 ? 0.427 -5.847 -12.878 1 80.23 250 SER B C 1
ATOM 4135 O O . SER B 1 250 ? -0.09 -5.609 -11.785 1 80.23 250 SER B O 1
ATOM 4137 N N . GLY B 1 251 ? 0.108 -5.2 -13.973 1 78.2 251 GLY B N 1
ATOM 4138 C CA . GLY B 1 251 ? -0.908 -4.159 -13.967 1 78.2 251 GLY B CA 1
ATOM 4139 C C . GLY B 1 251 ? -0.369 -2.802 -13.556 1 78.2 251 GLY B C 1
ATOM 4140 O O . GLY B 1 251 ? -1.101 -1.81 -13.56 1 78.2 251 GLY B O 1
ATOM 4141 N N . MET B 1 252 ? 0.918 -2.775 -13.269 1 78.47 252 MET B N 1
ATOM 4142 C CA . MET B 1 252 ? 1.545 -1.515 -12.881 1 78.47 252 MET B CA 1
ATOM 4143 C C . MET B 1 252 ? 2.943 -1.397 -13.479 1 78.47 252 MET B C 1
ATOM 4145 O O . MET B 1 252 ? 3.511 -2.388 -13.941 1 78.47 252 MET B O 1
ATOM 4149 N N . THR B 1 253 ? 3.468 -0.207 -13.427 1 84.7 253 THR B N 1
ATOM 4150 C CA . THR B 1 253 ? 4.825 -0.002 -13.92 1 84.7 253 THR B CA 1
ATOM 4151 C C . THR B 1 253 ? 5.85 -0.513 -12.91 1 84.7 253 THR B C 1
ATOM 4153 O O . THR B 1 253 ? 5.536 -0.68 -11.73 1 84.7 253 THR B O 1
ATOM 4156 N N . PRO B 1 254 ? 7.047 -0.763 -13.451 1 85.23 254 PRO B N 1
ATOM 4157 C CA . PRO B 1 254 ? 8.106 -1.176 -12.527 1 85.23 254 PRO B CA 1
ATOM 4158 C C . PRO B 1 254 ? 8.333 -0.17 -11.401 1 85.23 254 PRO B C 1
ATOM 4160 O O . PRO B 1 254 ? 8.577 -0.563 -10.257 1 85.23 254 PRO B O 1
ATOM 4163 N N . GLU B 1 255 ? 8.173 0.967 -11.712 1 75.41 255 GLU B N 1
ATOM 4164 C CA . GLU B 1 255 ? 8.379 1.997 -10.698 1 75.41 255 GLU B CA 1
ATOM 4165 C C . GLU B 1 255 ? 7.284 1.951 -9.636 1 75.41 255 GLU B C 1
ATOM 4167 O O . GLU B 1 255 ? 7.566 2.059 -8.441 1 75.41 255 GLU B O 1
ATOM 4172 N N . GLN B 1 256 ? 6.066 1.783 -10.086 1 69.8 256 GLN B N 1
ATOM 4173 C CA . GLN B 1 256 ? 4.944 1.63 -9.165 1 69.8 256 GLN B CA 1
ATOM 4174 C C . GLN B 1 256 ? 5.129 0.405 -8.273 1 69.8 256 GLN B C 1
ATOM 4176 O O . GLN B 1 256 ? 4.834 0.451 -7.077 1 69.8 256 GLN B O 1
ATOM 4181 N N . TYR B 1 257 ? 5.587 -0.631 -9.001 1 73.68 257 TYR B N 1
ATOM 4182 C CA . TYR B 1 257 ? 5.848 -1.876 -8.288 1 73.68 257 TYR B CA 1
ATOM 4183 C C . TYR B 1 257 ? 6.894 -1.672 -7.198 1 73.68 257 TYR B C 1
ATOM 4185 O O . TYR B 1 257 ? 6.717 -2.128 -6.066 1 73.68 257 TYR B O 1
ATOM 4193 N N . LYS B 1 258 ? 7.945 -1.093 -7.574 1 70.1 258 LYS B N 1
ATOM 4194 C CA . LYS B 1 258 ? 8.996 -0.801 -6.603 1 70.1 258 LYS B CA 1
ATOM 4195 C C . LYS B 1 258 ? 8.448 -0.004 -5.423 1 70.1 258 LYS B C 1
ATOM 4197 O O . LYS B 1 258 ? 8.825 -0.246 -4.274 1 70.1 258 LYS B O 1
ATOM 4202 N N . ASN B 1 259 ? 7.515 0.7 -5.806 1 58.08 259 ASN B N 1
ATOM 4203 C CA . ASN B 1 259 ? 6.972 1.622 -4.814 1 58.08 259 ASN B CA 1
ATOM 4204 C C . ASN B 1 259 ? 6.001 0.92 -3.869 1 58.08 259 ASN B C 1
ATOM 4206 O O . ASN B 1 259 ? 5.87 1.308 -2.706 1 58.08 259 ASN B O 1
ATOM 4210 N N . ARG B 1 260 ? 5.329 -0.056 -4.47 1 55.68 260 ARG B N 1
ATOM 4211 C CA . ARG B 1 260 ? 4.27 -0.719 -3.717 1 55.68 260 ARG B CA 1
ATOM 4212 C C . ARG B 1 260 ? 4.823 -1.887 -2.907 1 55.68 260 ARG B C 1
ATOM 4214 O O . ARG B 1 260 ? 4.365 -2.148 -1.792 1 55.68 260 ARG B O 1
ATOM 4221 N N . LEU B 1 261 ? 5.635 -2.684 -3.569 1 50.19 261 LEU B N 1
ATOM 4222 C CA . LEU B 1 261 ? 5.937 -3.995 -3.004 1 50.19 261 LEU B CA 1
ATOM 4223 C C . LEU B 1 261 ? 7.363 -4.039 -2.466 1 50.19 261 LEU B C 1
ATOM 4225 O O . LEU B 1 261 ? 7.736 -4.981 -1.762 1 50.19 261 LEU B O 1
ATOM 4229 N N . LEU B 1 262 ? 8.263 -3.122 -2.884 1 43.76 262 LEU B N 1
ATOM 4230 C CA . LEU B 1 262 ? 9.649 -3.232 -2.443 1 43.76 262 LEU B CA 1
ATOM 4231 C C . LEU B 1 262 ? 9.994 -2.126 -1.452 1 43.76 262 LEU B C 1
ATOM 4233 O O . LEU B 1 262 ? 9.522 -0.995 -1.589 1 43.76 262 LEU B O 1
#

pLDDT: mean 87.72, std 11.3, range [26.94, 98.21]